Protein AF-0000000073576920 (afdb_homodimer)

Sequence (656 aa):
MGSFLPTNAADEVVHHHRTEFRHPTSTVKRLANVGGFKLVDEPTLILDYHFGPVMTGRENMIKLFVIYYGDFSAKQKATLHSFFRSFWHPKTQPPASHPTVEKWWQIARLYVDLYNTPVGANIVAAGEIVDKYSMGKNLNQTDIQTLVVDSMTTFGADAQSIYLVLTADDVLVEGFCMNVCGTHYYTFPSDATNSQMVPYGWIGNPGKQCPEFCSWPYAAGGGLQKGLIPPNGDVGVDGMIITVANILAGMATNPYGNAYYQGDAGAPLEAAGACQGTYGTGAYPGYPGELLVDNSTGASFNVYGAKNAKFLVPWIWHPSTLQCAGQVMGSFLPTNAADEVVHHHRTEFRHPTSTVKRLANVGGFKLVDEPTLILDYHFGPVMTGRENMIKLFVIYYGDFSAKQKATLHSFFRSFWHPKTQPPASHPTVEKWWQIARLYVDLYNTPVGANIVAAGEIVDKYSMGKNLNQTDIQTLVVDSMTTFGADAQSIYLVLTADDVLVEGFCMNVCGTHYYTFPSDATNSQMVPYGWIGNPGKQCPEFCSWPYAAGGGLQKGLIPPNGDVGVDGMIITVANILAGMATNPYGNAYYQGDAGAPLEAAGACQGTYGTGAYPGYPGELLVDNSTGASFNVYGAKNAKFLVPWIWHPSTLQCAGQV

Solvent-accessible surface area (backbone atoms only — not comparable to full-atom values): 35097 Å² total; per-residue (Å²): 140,78,82,78,76,79,80,81,79,79,80,76,76,74,80,67,74,62,56,54,46,70,72,82,72,82,72,73,72,75,72,69,86,62,77,88,69,72,73,74,72,73,79,79,79,66,48,46,76,47,74,27,51,40,41,26,32,62,94,40,32,22,40,32,35,39,36,42,34,44,78,71,50,71,68,55,50,51,54,52,48,45,56,45,43,14,35,52,52,88,80,57,63,64,62,89,83,54,56,28,44,43,44,35,50,49,46,53,33,69,44,54,23,82,83,66,48,38,22,30,77,28,43,42,75,70,48,76,44,81,38,80,44,91,74,54,49,66,39,44,70,68,52,53,50,49,53,55,53,59,46,27,80,78,73,48,70,48,32,40,30,39,38,35,39,38,32,20,56,82,38,47,48,68,62,59,73,61,45,26,51,56,49,69,46,55,46,62,61,34,78,85,35,75,20,17,46,31,30,31,34,39,38,45,29,22,54,77,72,33,28,42,65,48,14,56,65,40,20,39,40,71,74,29,85,63,38,47,45,42,59,80,74,35,54,18,60,53,14,30,46,27,46,50,45,33,45,50,43,26,38,29,39,22,34,74,67,21,14,37,35,35,83,50,69,57,49,52,39,26,42,19,59,70,17,66,69,26,46,30,67,83,39,46,98,48,35,46,34,58,59,48,63,42,86,88,80,56,15,46,27,55,26,32,28,40,83,68,35,59,38,50,51,56,11,32,44,30,83,86,77,61,43,68,36,63,58,114,140,78,80,76,75,78,80,81,77,79,80,75,76,74,77,66,73,64,53,58,44,70,73,79,69,82,73,72,72,77,73,69,86,64,78,88,70,73,75,74,75,72,76,80,78,66,50,46,76,45,75,26,53,40,41,27,31,61,93,40,32,23,39,32,35,38,37,42,34,44,77,70,50,73,67,56,50,50,53,52,49,43,56,45,44,13,35,53,50,89,80,57,64,64,61,87,83,52,57,27,43,44,44,34,49,49,48,55,33,71,45,54,23,83,82,67,47,37,23,29,77,26,43,40,76,72,49,74,44,82,39,81,43,92,73,54,50,65,38,43,68,70,52,53,51,48,53,55,52,58,47,27,79,78,71,48,69,49,31,42,30,41,39,35,40,39,32,20,56,80,40,48,48,68,61,58,72,61,46,26,51,55,49,70,46,54,46,61,60,34,80,85,36,74,20,16,48,31,29,32,34,39,39,46,27,21,53,76,72,32,28,42,66,46,13,55,65,38,21,38,40,71,72,28,86,62,37,47,44,44,59,80,75,35,54,18,58,53,13,32,47,27,47,49,46,32,45,51,44,26,38,30,39,22,33,74,68,22,14,36,33,35,83,50,68,59,50,52,39,26,42,18,60,70,16,66,70,27,46,31,66,84,39,46,97,47,35,47,34,58,61,48,64,42,84,89,79,56,15,45,27,55,26,33,28,40,83,68,35,59,38,50,50,56,12,32,47,31,82,85,79,63,42,68,36,60,58,115

Structure (mmCIF, N/CA/C/O backbone):
data_AF-0000000073576920-model_v1
#
loop_
_entity.id
_entity.type
_entity.pdbx_description
1 polymer 'Protein EXORDIUM-like'
#
loop_
_atom_site.group_PDB
_atom_site.id
_atom_site.type_symbol
_atom_site.label_atom_id
_atom_site.label_alt_id
_atom_site.label_comp_id
_atom_site.label_asym_id
_atom_site.label_entity_id
_atom_site.label_seq_id
_atom_site.pdbx_PDB_ins_code
_atom_site.Cartn_x
_atom_site.Cartn_y
_atom_site.Cartn_z
_atom_site.occupancy
_atom_site.B_iso_or_equiv
_atom_site.auth_seq_id
_atom_site.auth_comp_id
_atom_site.auth_asym_id
_atom_site.auth_atom_id
_atom_site.pdbx_PDB_model_num
ATOM 1 N N . MET A 1 1 ? 52.438 14.609 -10.789 1 23.03 1 MET A N 1
ATOM 2 C CA . MET A 1 1 ? 51.156 14.508 -11.484 1 23.03 1 MET A CA 1
ATOM 3 C C . MET A 1 1 ? 50.344 13.312 -10.977 1 23.03 1 MET A C 1
ATOM 5 O O . MET A 1 1 ? 50.625 12.172 -11.336 1 23.03 1 MET A O 1
ATOM 9 N N . GLY A 1 2 ? 50.031 13.164 -9.688 1 24.52 2 GLY A N 1
ATOM 10 C CA . GLY A 1 2 ? 49.812 12.094 -8.719 1 24.52 2 GLY A CA 1
ATOM 11 C C . GLY A 1 2 ? 48.469 11.43 -8.867 1 24.52 2 GLY A C 1
ATOM 12 O O . GLY A 1 2 ? 47.469 12.086 -9.18 1 24.52 2 GLY A O 1
ATOM 13 N N . SER A 1 3 ? 48.406 10.117 -9.258 1 22.33 3 SER A N 1
ATOM 14 C CA . SER A 1 3 ? 47.406 9.109 -9.586 1 22.33 3 SER A CA 1
ATOM 15 C C . SER A 1 3 ? 46.375 8.961 -8.469 1 22.33 3 SER A C 1
ATOM 17 O O . SER A 1 3 ? 46.688 8.43 -7.398 1 22.33 3 SER A O 1
ATOM 19 N N . PHE A 1 4 ? 45.594 10.039 -8.203 1 24.98 4 PHE A N 1
ATOM 20 C CA . PHE A 1 4 ? 44.688 10.031 -7.059 1 24.98 4 PHE A CA 1
ATOM 21 C C . PHE A 1 4 ? 43.719 8.859 -7.156 1 24.98 4 PHE A C 1
ATOM 23 O O . PHE A 1 4 ? 42.906 8.797 -8.078 1 24.98 4 PHE A O 1
ATOM 30 N N . LEU A 1 5 ? 44.062 7.633 -6.703 1 23.31 5 LEU A N 1
ATOM 31 C CA . LEU A 1 5 ? 43.375 6.352 -6.688 1 23.31 5 LEU A CA 1
ATOM 32 C C . LEU A 1 5 ? 42.031 6.48 -5.98 1 23.31 5 LEU A C 1
ATOM 34 O O . LEU A 1 5 ? 41.969 6.934 -4.836 1 23.31 5 LEU A O 1
ATOM 38 N N . PRO A 1 6 ? 40.938 6.816 -6.715 1 24.02 6 PRO A N 1
ATOM 39 C CA . PRO A 1 6 ? 39.625 7.086 -6.105 1 24.02 6 PRO A CA 1
ATOM 40 C C . PRO A 1 6 ? 39.156 5.953 -5.199 1 24.02 6 PRO A C 1
ATOM 42 O O . PRO A 1 6 ? 39.5 4.789 -5.422 1 24.02 6 PRO A O 1
ATOM 45 N N . THR A 1 7 ? 38.938 6.23 -3.885 1 23.55 7 THR A N 1
ATOM 46 C CA . THR A 1 7 ? 38.562 5.375 -2.768 1 23.55 7 THR A CA 1
ATOM 47 C C . THR A 1 7 ? 37.344 4.543 -3.119 1 23.55 7 THR A C 1
ATOM 49 O O . THR A 1 7 ? 36.562 4.914 -4.004 1 23.55 7 THR A O 1
ATOM 52 N N . ASN A 1 8 ? 37.219 3.312 -2.57 1 21.17 8 ASN A N 1
ATOM 53 C CA . ASN A 1 8 ? 36.469 2.066 -2.607 1 21.17 8 ASN A CA 1
ATOM 54 C C . ASN A 1 8 ? 35 2.295 -2.285 1 21.17 8 ASN A C 1
ATOM 56 O O . ASN A 1 8 ? 34.656 2.842 -1.232 1 21.17 8 ASN A O 1
ATOM 60 N N . ALA A 1 9 ? 34.094 2.475 -3.268 1 24.56 9 ALA A N 1
ATOM 61 C CA . ALA A 1 9 ? 32.656 2.471 -3.215 1 24.56 9 ALA A CA 1
ATOM 62 C C . ALA A 1 9 ? 32.125 1.362 -2.301 1 24.56 9 ALA A C 1
ATOM 64 O O . ALA A 1 9 ? 32.438 0.185 -2.512 1 24.56 9 ALA A O 1
ATOM 65 N N . ALA A 1 10 ? 31.844 1.632 -0.978 1 24.42 10 ALA A N 1
ATOM 66 C CA . ALA A 1 10 ? 31.234 0.73 -0.006 1 24.42 10 ALA A CA 1
ATOM 67 C C . ALA A 1 10 ? 30.062 -0.029 -0.626 1 24.42 10 ALA A C 1
ATOM 69 O O . ALA A 1 10 ? 29.188 0.571 -1.256 1 24.42 10 ALA A O 1
ATOM 70 N N . ASP A 1 11 ? 30.109 -1.238 -1.089 1 24.44 11 ASP A N 1
ATOM 71 C CA . ASP A 1 11 ? 29.156 -2.281 -1.48 1 24.44 11 ASP A CA 1
ATOM 72 C C . ASP A 1 11 ? 28.016 -2.385 -0.483 1 24.44 11 ASP A C 1
ATOM 74 O O . ASP A 1 11 ? 28.141 -3.037 0.555 1 24.44 11 ASP A O 1
ATOM 78 N N . GLU A 1 12 ? 27.344 -1.29 -0.134 1 27.03 12 GLU A N 1
ATOM 79 C CA . GLU A 1 12 ? 26.266 -1.462 0.838 1 27.03 12 GLU A CA 1
ATOM 80 C C . GLU A 1 12 ? 25.25 -2.506 0.367 1 27.03 12 GLU A C 1
ATOM 82 O O . GLU A 1 12 ? 24.641 -2.352 -0.693 1 27.03 12 GLU A O 1
ATOM 87 N N . VAL A 1 13 ? 25.344 -3.758 0.854 1 26.84 13 VAL A N 1
ATOM 88 C CA . VAL A 1 13 ? 24.453 -4.918 0.809 1 26.84 13 VAL A CA 1
ATOM 89 C C . VAL A 1 13 ? 23.031 -4.48 1.109 1 26.84 13 VAL A C 1
ATOM 91 O O . VAL A 1 13 ? 22.734 -4.004 2.207 1 26.84 13 VAL A O 1
ATOM 94 N N . VAL A 1 14 ? 22.328 -3.967 0.198 1 26.59 14 VAL A N 1
ATOM 95 C CA . VAL A 1 14 ? 20.875 -3.816 0.308 1 26.59 14 VAL A CA 1
ATOM 96 C C . VAL A 1 14 ? 20.266 -5.105 0.849 1 26.59 14 VAL A C 1
ATOM 98 O O . VAL A 1 14 ? 20.328 -6.152 0.201 1 26.59 14 VAL A O 1
ATOM 101 N N . HIS A 1 15 ? 20.219 -5.246 2.156 1 25.77 15 HIS A N 1
ATOM 102 C CA . HIS A 1 15 ? 19.484 -6.34 2.77 1 25.77 15 HIS A CA 1
ATOM 103 C C . HIS A 1 15 ? 18.062 -6.41 2.229 1 25.77 15 HIS A C 1
ATOM 105 O O . HIS A 1 15 ? 17.25 -5.5 2.459 1 25.77 15 HIS A O 1
ATOM 111 N N . HIS A 1 16 ? 17.906 -6.859 1.046 1 27.89 16 HIS A N 1
ATOM 112 C CA . HIS A 1 16 ? 16.625 -7.219 0.473 1 27.89 16 HIS A CA 1
ATOM 113 C C . HIS A 1 16 ? 15.828 -8.117 1.416 1 27.89 16 HIS A C 1
ATOM 115 O O . HIS A 1 16 ? 16.359 -9.094 1.944 1 27.89 16 HIS A O 1
ATOM 121 N N . HIS A 1 17 ? 14.914 -7.625 2.035 1 26.56 17 HIS A N 1
ATOM 122 C CA . HIS A 1 17 ? 13.961 -8.391 2.838 1 26.56 17 HIS A CA 1
ATOM 123 C C . HIS A 1 17 ? 13.367 -9.539 2.037 1 26.56 17 HIS A C 1
ATOM 125 O O . HIS A 1 17 ? 12.703 -9.32 1.019 1 26.56 17 HIS A O 1
ATOM 131 N N . ARG A 1 18 ? 14.047 -10.688 2.047 1 27.61 18 ARG A N 1
ATOM 132 C CA . ARG A 1 18 ? 13.719 -12.023 1.547 1 27.61 18 ARG A CA 1
ATOM 133 C C . ARG A 1 18 ? 12.438 -12.547 2.178 1 27.61 18 ARG A C 1
ATOM 135 O O . ARG A 1 18 ? 12.352 -12.703 3.396 1 27.61 18 ARG A O 1
ATOM 142 N N . THR A 1 19 ? 11.367 -12.258 1.606 1 27.44 19 THR A N 1
ATOM 143 C CA . THR A 1 19 ? 10.289 -13.156 2.004 1 27.44 19 THR A CA 1
ATOM 144 C C . THR A 1 19 ? 10.68 -14.609 1.773 1 27.44 19 THR A C 1
ATOM 146 O O . THR A 1 19 ? 10.719 -15.07 0.632 1 27.44 19 THR A O 1
ATOM 149 N N . GLU A 1 20 ? 11.648 -15.07 2.539 1 26.08 20 GLU A N 1
ATOM 150 C CA . GLU A 1 20 ? 12.109 -16.453 2.49 1 26.08 20 GLU A CA 1
ATOM 151 C C . GLU A 1 20 ? 10.977 -17.422 2.803 1 26.08 20 GLU A C 1
ATOM 153 O O . GLU A 1 20 ? 10.258 -17.25 3.793 1 26.08 20 GLU A O 1
ATOM 158 N N . PHE A 1 21 ? 10.531 -18 1.768 1 24.33 21 PHE A N 1
ATOM 159 C CA . PHE A 1 21 ? 9.734 -19.203 2.006 1 24.33 21 PHE A CA 1
ATOM 160 C C . PHE A 1 21 ? 10.531 -20.219 2.816 1 24.33 21 PHE A C 1
ATOM 162 O O . PHE A 1 21 ? 11.461 -20.844 2.301 1 24.33 21 PHE A O 1
ATOM 169 N N . ARG A 1 22 ? 10.742 -20 4.109 1 28.17 22 ARG A N 1
ATOM 170 C CA . ARG A 1 22 ? 11.406 -21.016 4.926 1 28.17 22 ARG A CA 1
ATOM 171 C C . ARG A 1 22 ? 10.562 -22.281 5.031 1 28.17 22 ARG A C 1
ATOM 173 O O . ARG A 1 22 ? 9.383 -22.203 5.375 1 28.17 22 ARG A O 1
ATOM 180 N N . HIS A 1 23 ? 10.953 -23.312 4.336 1 23.81 23 HIS A N 1
ATOM 181 C CA . HIS A 1 23 ? 10.367 -24.625 4.566 1 23.81 23 HIS A CA 1
ATOM 182 C C . HIS A 1 23 ? 10.398 -25 6.047 1 23.81 23 HIS A C 1
ATOM 184 O O . HIS A 1 23 ? 11.438 -24.859 6.703 1 23.81 23 HIS A O 1
ATOM 190 N N . PRO A 1 24 ? 9.32 -25.125 6.727 1 27.81 24 PRO A N 1
ATOM 191 C CA . PRO A 1 24 ? 9.359 -25.609 8.109 1 27.81 24 PRO A CA 1
ATOM 192 C C . PRO A 1 24 ? 10.109 -26.938 8.25 1 27.81 24 PRO A C 1
ATOM 194 O O . PRO A 1 24 ? 9.789 -27.906 7.559 1 27.81 24 PRO A O 1
ATOM 197 N N . THR A 1 25 ? 11.422 -26.984 8.414 1 26.23 25 THR A N 1
ATOM 198 C CA . THR A 1 25 ? 12 -28.203 8.961 1 26.23 25 THR A CA 1
ATOM 199 C C . THR A 1 25 ? 11.188 -28.688 10.164 1 26.23 25 THR A C 1
ATOM 201 O O . THR A 1 25 ? 10.625 -27.875 10.906 1 26.23 25 THR A O 1
ATOM 204 N N . SER A 1 26 ? 10.906 -30.047 10.094 1 26.56 26 SER A N 1
ATOM 205 C CA . SER A 1 26 ? 10.188 -30.906 11.031 1 26.56 26 SER A CA 1
ATOM 206 C C . SER A 1 26 ? 10.781 -30.812 12.438 1 26.56 26 SER A C 1
ATOM 208 O O . SER A 1 26 ? 11.641 -31.609 12.812 1 26.56 26 SER A O 1
ATOM 210 N N . THR A 1 27 ? 11.414 -29.828 12.891 1 26.92 27 THR A N 1
ATOM 211 C CA . THR A 1 27 ? 11.734 -30.062 14.297 1 26.92 27 THR A CA 1
ATOM 212 C C . THR A 1 27 ? 10.461 -30.281 15.102 1 26.92 27 THR A C 1
ATOM 214 O O . THR A 1 27 ? 9.656 -29.375 15.281 1 26.92 27 THR A O 1
ATOM 217 N N . VAL A 1 28 ? 9.969 -31.547 15.016 1 24.83 28 VAL A N 1
ATOM 218 C CA . VAL A 1 28 ? 9.055 -32.031 16.047 1 24.83 28 VAL A CA 1
ATOM 219 C C . VAL A 1 28 ? 9.617 -31.688 17.438 1 24.83 28 VAL A C 1
ATOM 221 O O . VAL A 1 28 ? 10.672 -32.219 17.828 1 24.83 28 VAL A O 1
ATOM 224 N N . LYS A 1 29 ? 9.508 -30.578 17.844 1 26.62 29 LYS A N 1
ATOM 225 C CA . LYS A 1 29 ? 9.672 -30.359 19.281 1 26.62 29 LYS A CA 1
ATOM 226 C C . LYS A 1 29 ? 8.938 -31.422 20.078 1 26.62 29 LYS A C 1
ATOM 228 O O . LYS A 1 29 ? 7.711 -31.531 20 1 26.62 29 LYS A O 1
ATOM 233 N N . ARG A 1 30 ? 9.555 -32.562 20.25 1 24.75 30 ARG A N 1
ATOM 234 C CA . ARG A 1 30 ? 9.203 -33.375 21.406 1 24.75 30 ARG A CA 1
ATOM 235 C C . ARG A 1 30 ? 9.133 -32.531 22.672 1 24.75 30 ARG A C 1
ATOM 237 O O . ARG A 1 30 ? 10.133 -32.375 23.375 1 24.75 30 ARG A O 1
ATOM 244 N N . LEU A 1 31 ? 8.695 -31.219 22.625 1 26.12 31 LEU A N 1
ATOM 245 C CA . LEU A 1 31 ? 8.539 -30.688 23.984 1 26.12 31 LEU A CA 1
ATOM 246 C C . LEU A 1 31 ? 7.715 -31.625 24.844 1 26.12 31 LEU A C 1
ATOM 248 O O . LEU A 1 31 ? 6.551 -31.906 24.547 1 26.12 31 LEU A O 1
ATOM 252 N N . ALA A 1 32 ? 8.336 -32.531 25.422 1 24.5 32 ALA A N 1
ATOM 253 C CA . ALA A 1 32 ? 7.934 -33.25 26.609 1 24.5 32 ALA A CA 1
ATOM 254 C C . ALA A 1 32 ? 7.18 -32.344 27.578 1 24.5 32 ALA A C 1
ATOM 256 O O . ALA A 1 32 ? 7.402 -31.125 27.609 1 24.5 32 ALA A O 1
ATOM 257 N N . ASN A 1 33 ? 6.035 -32.875 28.219 1 28.53 33 ASN A N 1
ATOM 258 C CA . ASN A 1 33 ? 5.133 -32.531 29.297 1 28.53 33 ASN A CA 1
ATOM 259 C C . ASN A 1 33 ? 5.898 -32 30.516 1 28.53 33 ASN A C 1
ATOM 261 O O . ASN A 1 33 ? 5.926 -32.656 31.562 1 28.53 33 ASN A O 1
ATOM 265 N N . VAL A 1 34 ? 7.184 -31.672 30.5 1 28.38 34 VAL A N 1
ATOM 266 C CA . VAL A 1 34 ? 7.574 -31.391 31.891 1 28.38 34 VAL A CA 1
ATOM 267 C C . VAL A 1 34 ? 6.668 -30.312 32.469 1 28.38 34 VAL A C 1
ATOM 269 O O . VAL A 1 34 ? 5.957 -29.625 31.734 1 28.38 34 VAL A O 1
ATOM 272 N N . GLY A 1 35 ? 7.164 -29.5 33.594 1 29.08 35 GLY A N 1
ATOM 273 C CA . GLY A 1 35 ? 6.391 -28.703 34.531 1 29.08 35 GLY A CA 1
ATOM 274 C C . GLY A 1 35 ? 5.465 -27.719 33.844 1 29.08 35 GLY A C 1
ATOM 275 O O . GLY A 1 35 ? 5.449 -27.625 32.625 1 29.08 35 GLY A O 1
ATOM 276 N N . GLY A 1 36 ? 5 -26.578 34.594 1 30.58 36 GLY A N 1
ATOM 277 C CA . GLY A 1 36 ? 3.963 -25.562 34.531 1 30.58 36 GLY A CA 1
ATOM 278 C C . GLY A 1 36 ? 4.008 -24.719 33.25 1 30.58 36 GLY A C 1
ATOM 279 O O . GLY A 1 36 ? 3.477 -23.609 33.219 1 30.58 36 GLY A O 1
ATOM 280 N N . PHE A 1 37 ? 4.922 -25.016 32.406 1 32.78 37 PHE A N 1
ATOM 281 C CA . PHE A 1 37 ? 5 -24.031 31.328 1 32.78 37 PHE A CA 1
ATOM 282 C C . PHE A 1 37 ? 3.766 -24.094 30.438 1 32.78 37 PHE A C 1
ATOM 284 O O . PHE A 1 37 ? 3.424 -25.156 29.906 1 32.78 37 PHE A O 1
ATOM 291 N N . LYS A 1 38 ? 2.807 -23.172 30.656 1 34.62 38 LYS A N 1
ATOM 292 C CA . LYS A 1 38 ? 1.659 -22.953 29.781 1 34.62 38 LYS A CA 1
ATOM 293 C C . LYS A 1 38 ? 2.072 -23 28.312 1 34.62 38 LYS A C 1
ATOM 295 O O . LYS A 1 38 ? 2.996 -22.281 27.906 1 34.62 38 LYS A O 1
ATOM 300 N N . LEU A 1 39 ? 1.984 -24.062 27.609 1 33.19 39 LEU A N 1
ATOM 301 C CA . LEU A 1 39 ? 2.051 -24.109 26.156 1 33.19 39 LEU A CA 1
ATOM 302 C C . LEU A 1 39 ? 1.479 -22.828 25.547 1 33.19 39 LEU A C 1
ATOM 304 O O . LEU A 1 39 ? 0.342 -22.453 25.844 1 33.19 39 LEU A O 1
ATOM 308 N N . VAL A 1 40 ? 2.205 -21.797 25.406 1 38.28 40 VAL A N 1
ATOM 309 C CA . VAL A 1 40 ? 1.751 -20.625 24.672 1 38.28 40 VAL A CA 1
ATOM 310 C C . VAL A 1 40 ? 0.947 -21.062 23.453 1 38.28 40 VAL A C 1
ATOM 312 O O . VAL A 1 40 ? 1.385 -21.922 22.688 1 38.28 40 VAL A O 1
ATOM 315 N N . ASP A 1 41 ? -0.372 -21.203 23.391 1 42 41 ASP A N 1
ATOM 316 C CA . ASP A 1 41 ? -1.301 -21.406 22.281 1 42 41 ASP A CA 1
ATOM 317 C C . ASP A 1 41 ? -0.789 -20.719 21.016 1 42 41 ASP A C 1
ATOM 319 O O . ASP A 1 41 ? -0.453 -19.531 21.031 1 42 41 ASP A O 1
ATOM 323 N N . GLU A 1 42 ? -0.055 -21.359 20.156 1 49.25 42 GLU A N 1
ATOM 324 C CA . GLU A 1 42 ? 0.242 -20.781 18.844 1 49.25 42 GLU A CA 1
ATOM 325 C C . GLU A 1 42 ? -0.926 -19.938 18.344 1 49.25 42 GLU A C 1
ATOM 327 O O . GLU A 1 42 ? -2.076 -20.375 18.375 1 49.25 42 GLU A O 1
ATOM 332 N N . PRO A 1 43 ? -0.762 -18.656 18.297 1 57.34 43 PRO A N 1
ATOM 333 C CA . PRO A 1 43 ? -1.875 -17.828 17.844 1 57.34 43 PRO A CA 1
ATOM 334 C C . PRO A 1 43 ? -2.561 -18.375 16.594 1 57.34 43 PRO A C 1
ATOM 336 O O . PRO A 1 43 ? -1.896 -18.922 15.711 1 57.34 43 PRO A O 1
ATOM 339 N N . THR A 1 44 ? -3.854 -18.719 16.625 1 69.69 44 THR A N 1
ATOM 340 C CA . THR A 1 44 ? -4.707 -19.156 15.523 1 69.69 44 THR A CA 1
ATOM 341 C C . THR A 1 44 ? -4.434 -18.344 14.273 1 69.69 44 THR A C 1
ATOM 343 O O . THR A 1 44 ? -4.344 -17.109 14.328 1 69.69 44 THR A O 1
ATOM 346 N N . LEU A 1 45 ? -3.99 -19.125 13.141 1 74.62 45 LEU A N 1
ATOM 347 C CA . LEU A 1 45 ? -3.803 -18.469 11.844 1 74.62 45 LEU A CA 1
ATOM 348 C C . LEU A 1 45 ? -5.121 -17.922 11.32 1 74.62 45 LEU A C 1
ATOM 350 O O . LEU A 1 45 ? -6.051 -18.672 11.039 1 74.62 45 LEU A O 1
ATOM 354 N N . ILE A 1 46 ? -5.332 -16.625 11.289 1 81.38 46 ILE A N 1
ATOM 355 C CA . ILE A 1 46 ? -6.562 -15.992 10.828 1 81.38 46 ILE A CA 1
ATOM 356 C C . ILE A 1 46 ? -6.27 -15.117 9.609 1 81.38 46 ILE A C 1
ATOM 358 O O . ILE A 1 46 ? -7.191 -14.688 8.914 1 81.38 46 ILE A O 1
ATOM 362 N N . LEU A 1 47 ? -4.996 -14.961 9.133 1 90.44 47 LEU A N 1
ATOM 363 C CA . LEU A 1 47 ? -4.602 -13.984 8.125 1 90.44 47 LEU A CA 1
ATOM 364 C C . LEU A 1 47 ? -5.289 -12.641 8.359 1 90.44 47 LEU A C 1
ATOM 366 O O . LEU A 1 47 ? -6.34 -12.367 7.781 1 90.44 47 LEU A O 1
ATOM 370 N N . ASP A 1 48 ? -4.707 -11.828 9.172 1 89.75 48 ASP A N 1
ATOM 371 C CA . ASP A 1 48 ? -5.238 -10.531 9.57 1 89.75 48 ASP A CA 1
ATOM 372 C C . ASP A 1 48 ? -5.379 -9.602 8.367 1 89.75 48 ASP A C 1
ATOM 374 O O . ASP A 1 48 ? -4.531 -9.602 7.477 1 89.75 48 ASP A O 1
ATOM 378 N N . TYR A 1 49 ? -6.551 -8.953 8.375 1 94.19 49 TYR A N 1
ATOM 379 C CA . TYR A 1 49 ? -6.746 -7.898 7.387 1 94.19 49 TYR A CA 1
ATOM 380 C C . TYR A 1 49 ? -6.129 -6.586 7.859 1 94.19 49 TYR A C 1
ATOM 382 O O . TYR A 1 49 ? -6.355 -6.16 8.992 1 94.19 49 TYR A O 1
ATOM 390 N N . HIS A 1 50 ? -5.328 -5.875 7.027 1 93.19 50 HIS A N 1
ATOM 391 C CA . HIS A 1 50 ? -4.598 -4.672 7.41 1 93.19 50 HIS A CA 1
ATOM 392 C C . HIS A 1 50 ? -5.09 -3.457 6.629 1 93.19 50 HIS A C 1
ATOM 394 O O . HIS A 1 50 ? -4.32 -2.523 6.379 1 93.19 50 HIS A O 1
ATOM 400 N N . PHE A 1 51 ? -6.262 -3.502 6.059 1 92.75 51 PHE A N 1
ATOM 401 C CA . PHE A 1 51 ? -7.078 -2.379 5.613 1 92.75 51 PHE A CA 1
ATOM 402 C C . PHE A 1 51 ? -6.633 -1.899 4.238 1 92.75 51 PHE A C 1
ATOM 404 O O . PHE A 1 51 ? -7.004 -0.805 3.807 1 92.75 51 PHE A O 1
ATOM 411 N N . GLY A 1 52 ? -5.77 -2.662 3.551 1 95.88 52 GLY A N 1
ATOM 412 C CA . GLY A 1 52 ? -5.414 -2.355 2.174 1 95.88 52 GLY A CA 1
ATOM 413 C C . GLY A 1 52 ? -6.324 -3.02 1.159 1 95.88 52 GLY A C 1
ATOM 414 O O . GLY A 1 52 ? -7.199 -3.809 1.525 1 95.88 52 GLY A O 1
ATOM 415 N N . PRO A 1 53 ? -6.098 -2.658 -0.062 1 97.44 53 PRO A N 1
ATOM 416 C CA . PRO A 1 53 ? -6.926 -3.23 -1.127 1 97.44 53 PRO A CA 1
ATOM 417 C C . PRO A 1 53 ? -6.535 -4.668 -1.468 1 97.44 53 PRO A C 1
ATOM 419 O O . PRO A 1 53 ? -5.379 -5.055 -1.297 1 97.44 53 PRO A O 1
ATOM 422 N N . VAL A 1 54 ? -7.516 -5.496 -1.883 1 98.5 54 VAL A N 1
ATOM 423 C CA . VAL A 1 54 ? -7.258 -6.715 -2.646 1 98.5 54 VAL A CA 1
ATOM 424 C C . VAL A 1 54 ? -7.289 -6.406 -4.141 1 98.5 54 VAL A C 1
ATOM 426 O O . VAL A 1 54 ? -7.602 -5.281 -4.543 1 98.5 54 VAL A O 1
ATOM 429 N N . MET A 1 55 ? -6.926 -7.387 -5.016 1 98.38 55 MET A N 1
ATOM 430 C CA . MET A 1 55 ? -6.945 -7.152 -6.457 1 98.38 55 MET A CA 1
ATOM 431 C C . MET A 1 55 ? -8.32 -7.477 -7.043 1 98.38 55 MET A C 1
ATOM 433 O O . MET A 1 55 ? -8.625 -8.641 -7.297 1 98.38 55 MET A O 1
ATOM 437 N N . THR A 1 56 ? -9.094 -6.469 -7.238 1 97.38 56 THR A N 1
ATOM 438 C CA . THR A 1 56 ? -10.438 -6.637 -7.797 1 97.38 56 THR A CA 1
ATOM 439 C C . THR A 1 56 ? -10.391 -6.625 -9.32 1 97.38 56 THR A C 1
ATOM 441 O O . THR A 1 56 ? -11.195 -7.285 -9.977 1 97.38 56 THR A O 1
ATOM 444 N N . GLY A 1 57 ? -9.414 -5.941 -9.852 1 97.06 57 GLY A N 1
ATOM 445 C CA . GLY A 1 57 ? -9.32 -5.777 -11.297 1 97.06 57 GLY A CA 1
ATOM 446 C C . GLY A 1 57 ? -10.375 -4.844 -11.859 1 97.06 57 GLY A C 1
ATOM 447 O O . GLY A 1 57 ? -11.109 -4.199 -11.109 1 97.06 57 GLY A O 1
ATOM 448 N N . ARG A 1 58 ? -10.344 -4.609 -13.211 1 95.62 58 ARG A N 1
ATOM 449 C CA . ARG A 1 58 ? -11.32 -3.789 -13.914 1 95.62 58 ARG A CA 1
ATOM 450 C C . ARG A 1 58 ? -12.555 -4.602 -14.281 1 95.62 58 ARG A C 1
ATOM 452 O O . ARG A 1 58 ? -12.453 -5.645 -14.938 1 95.62 58 ARG A O 1
ATOM 459 N N . GLU A 1 59 ? -13.742 -4.191 -13.766 1 93.19 59 GLU A N 1
ATOM 460 C CA . GLU A 1 59 ? -14.992 -4.906 -14 1 93.19 59 GLU A CA 1
ATOM 461 C C . GLU A 1 59 ? -14.898 -6.359 -13.531 1 93.19 59 GLU A C 1
ATOM 463 O O . GLU A 1 59 ? -15.344 -7.27 -14.227 1 93.19 59 GLU A O 1
ATOM 468 N N . ASN A 1 60 ? -14.195 -6.578 -12.453 1 93.12 60 ASN A N 1
ATOM 469 C CA . ASN A 1 60 ? -14.062 -7.871 -11.797 1 93.12 60 ASN A CA 1
ATOM 470 C C . ASN A 1 60 ? -13.156 -8.812 -12.586 1 93.12 60 ASN A C 1
ATOM 472 O O . ASN A 1 60 ? -13.242 -10.031 -12.422 1 93.12 60 ASN A O 1
ATOM 476 N N . MET A 1 61 ? -12.359 -8.203 -13.5 1 95.56 61 MET A N 1
ATOM 477 C CA . MET A 1 61 ? -11.422 -8.961 -14.32 1 95.56 61 MET A CA 1
ATOM 478 C C . MET A 1 61 ? -10 -8.445 -14.141 1 95.56 61 MET A C 1
ATOM 480 O O . MET A 1 61 ? -9.734 -7.266 -14.367 1 95.56 61 MET A O 1
ATOM 484 N N . ILE A 1 62 ? -9.133 -9.32 -13.719 1 98 62 ILE A N 1
ATOM 485 C CA . ILE A 1 62 ? -7.715 -8.992 -13.594 1 98 62 ILE A CA 1
ATOM 486 C C . ILE A 1 62 ? -6.977 -9.367 -14.875 1 98 62 ILE A C 1
ATOM 488 O O . ILE A 1 62 ? -6.961 -10.539 -15.273 1 98 62 ILE A O 1
ATOM 492 N N . LYS A 1 63 ? -6.406 -8.383 -15.523 1 98 63 LYS A N 1
ATOM 493 C CA . LYS A 1 63 ? -5.574 -8.68 -16.688 1 98 63 LYS A CA 1
ATOM 494 C C . LYS A 1 63 ? -4.203 -9.203 -16.266 1 98 63 LYS A C 1
ATOM 496 O O . LYS A 1 63 ? -3.631 -8.734 -15.273 1 98 63 LYS A O 1
ATOM 501 N N . LEU A 1 64 ? -3.744 -10.172 -17 1 98.5 64 LEU A N 1
ATOM 502 C CA . LEU A 1 64 ? -2.439 -10.781 -16.766 1 98.5 64 LEU A CA 1
ATOM 503 C C . LEU A 1 64 ? -1.491 -10.516 -17.922 1 98.5 64 LEU A C 1
ATOM 505 O O . LEU A 1 64 ? -1.789 -10.875 -19.062 1 98.5 64 LEU A O 1
ATOM 509 N N . PHE A 1 65 ? -0.419 -9.805 -17.672 1 98.81 65 PHE A N 1
ATOM 510 C CA . PHE A 1 65 ? 0.67 -9.602 -18.625 1 98.81 65 PHE A CA 1
ATOM 511 C C . PHE A 1 65 ? 1.874 -10.461 -18.266 1 98.81 65 PHE A C 1
ATOM 513 O O . PHE A 1 65 ? 2.275 -10.516 -17.094 1 98.81 65 PHE A O 1
ATOM 520 N N . VAL A 1 66 ? 2.475 -11.18 -19.234 1 98.88 66 VAL A N 1
ATOM 521 C CA . VAL A 1 66 ? 3.529 -12.148 -18.953 1 98.88 66 VAL A CA 1
ATOM 522 C C . VAL A 1 66 ? 4.789 -11.789 -19.734 1 98.88 66 VAL A C 1
ATOM 524 O O . VAL A 1 66 ? 4.727 -11.508 -20.922 1 98.88 66 VAL A O 1
ATOM 527 N N . ILE A 1 67 ? 5.887 -11.688 -19.078 1 98.94 67 ILE A N 1
ATOM 528 C CA . ILE A 1 67 ? 7.215 -11.578 -19.672 1 98.94 67 ILE A CA 1
ATOM 529 C C . ILE A 1 67 ? 7.945 -12.914 -19.562 1 98.94 67 ILE A C 1
ATOM 531 O O . ILE A 1 67 ? 8.352 -13.32 -18.469 1 98.94 67 ILE A O 1
ATOM 535 N N . TYR A 1 68 ? 8.07 -13.641 -20.672 1 98.94 68 TYR A N 1
ATOM 536 C CA . TYR A 1 68 ? 8.898 -14.836 -20.75 1 98.94 68 TYR A CA 1
ATOM 537 C C . TYR A 1 68 ? 10.359 -14.477 -20.953 1 98.94 68 TYR A C 1
ATOM 539 O O . TYR A 1 68 ? 10.75 -13.984 -22.016 1 98.94 68 TYR A O 1
ATOM 547 N N . TYR A 1 69 ? 11.141 -14.68 -19.953 1 98.94 69 TYR A N 1
ATOM 548 C CA . TYR A 1 69 ? 12.555 -14.32 -19.984 1 98.94 69 TYR A CA 1
ATOM 549 C C . TYR A 1 69 ? 13.43 -15.562 -20.078 1 98.94 69 TYR A C 1
ATOM 551 O O . TYR A 1 69 ? 13.414 -16.406 -19.188 1 98.94 69 TYR A O 1
ATOM 559 N N . GLY A 1 70 ? 14.203 -15.711 -21.172 1 98.75 70 GLY A N 1
ATOM 560 C CA . GLY A 1 70 ? 15.055 -16.875 -21.375 1 98.75 70 GLY A CA 1
ATOM 561 C C . GLY A 1 70 ? 14.539 -17.812 -22.453 1 98.75 70 GLY A C 1
ATOM 562 O O . GLY A 1 70 ? 13.805 -17.391 -23.359 1 98.75 70 GLY A O 1
ATOM 563 N N . ASP A 1 71 ? 14.969 -19.047 -22.422 1 98.44 71 ASP A N 1
ATOM 564 C CA . ASP A 1 71 ? 14.695 -20 -23.5 1 98.44 71 ASP A CA 1
ATOM 565 C C . ASP A 1 71 ? 13.547 -20.922 -23.141 1 98.44 71 ASP A C 1
ATOM 567 O O . ASP A 1 71 ? 13.766 -22.047 -22.672 1 98.44 71 ASP A O 1
ATOM 571 N N . PHE A 1 72 ? 12.352 -20.516 -23.438 1 98.69 72 PHE A N 1
ATOM 572 C CA . PHE A 1 72 ? 11.148 -21.328 -23.312 1 98.69 72 PHE A CA 1
ATOM 573 C C . PHE A 1 72 ? 10.828 -22.031 -24.625 1 98.69 72 PHE A C 1
ATOM 575 O O . PHE A 1 72 ? 10.828 -21.406 -25.688 1 98.69 72 PHE A O 1
ATOM 582 N N . SER A 1 73 ? 10.555 -23.281 -24.562 1 98.31 73 SER A N 1
ATOM 583 C CA . SER A 1 73 ? 10.055 -23.953 -25.75 1 98.31 73 SER A CA 1
ATOM 584 C C . SER A 1 73 ? 8.594 -23.594 -26.016 1 98.31 73 SER A C 1
ATOM 586 O O . SER A 1 73 ? 7.902 -23.094 -25.125 1 98.31 73 SER A O 1
ATOM 588 N N . ALA A 1 74 ? 8.195 -23.828 -27.234 1 98.12 74 ALA A N 1
ATOM 589 C CA . ALA A 1 74 ? 6.797 -23.594 -27.594 1 98.12 74 ALA A CA 1
ATOM 590 C C . ALA A 1 74 ? 5.859 -24.422 -26.719 1 98.12 74 ALA A C 1
ATOM 592 O O . ALA A 1 74 ? 4.793 -23.953 -26.312 1 98.12 74 ALA A O 1
ATOM 593 N N . LYS A 1 75 ? 6.246 -25.656 -26.469 1 98.19 75 LYS A N 1
ATOM 594 C CA . LYS A 1 75 ? 5.43 -26.547 -25.656 1 98.19 75 LYS A CA 1
ATOM 595 C C . LYS A 1 75 ? 5.301 -26.016 -24.219 1 98.19 75 LYS A C 1
ATOM 597 O O . LYS A 1 75 ? 4.223 -26.078 -23.625 1 98.19 75 LYS A O 1
ATOM 602 N N . GLN A 1 76 ? 6.379 -25.562 -23.672 1 98.69 76 GLN A N 1
ATOM 603 C CA . GLN A 1 76 ? 6.355 -24.984 -22.328 1 98.69 76 GLN A CA 1
ATOM 604 C C . GLN A 1 76 ? 5.402 -23.797 -22.25 1 98.69 76 GLN A C 1
ATOM 606 O O . GLN A 1 76 ? 4.57 -23.719 -21.344 1 98.69 76 GLN A O 1
ATOM 611 N N . LYS A 1 77 ? 5.504 -22.859 -23.203 1 98.62 77 LYS A N 1
ATOM 612 C CA . LYS A 1 77 ? 4.621 -21.703 -23.219 1 98.62 77 LYS A CA 1
ATOM 613 C C . LYS A 1 77 ? 3.164 -22.125 -23.391 1 98.62 77 LYS A C 1
ATOM 615 O O . LYS A 1 77 ? 2.268 -21.547 -22.766 1 98.62 77 LYS A O 1
ATOM 620 N N . ALA A 1 78 ? 2.961 -23.109 -24.25 1 98.38 78 ALA A N 1
ATOM 621 C CA . ALA A 1 78 ? 1.603 -23.594 -24.484 1 98.38 78 ALA A CA 1
ATOM 622 C C . ALA A 1 78 ? 0.985 -24.125 -23.188 1 98.38 78 ALA A C 1
ATOM 624 O O . ALA A 1 78 ? -0.202 -23.906 -22.922 1 98.38 78 ALA A O 1
ATOM 625 N N . THR A 1 79 ? 1.755 -24.828 -22.391 1 98.5 79 THR A N 1
ATOM 626 C CA . THR A 1 79 ? 1.278 -25.344 -21.125 1 98.5 79 THR A CA 1
ATOM 627 C C . THR A 1 79 ? 0.928 -24.203 -20.172 1 98.5 79 THR A C 1
ATOM 629 O O . THR A 1 79 ? -0.129 -24.219 -19.531 1 98.5 79 THR A O 1
ATOM 632 N N . LEU A 1 80 ? 1.768 -23.172 -20.109 1 98.75 80 LEU A N 1
ATOM 633 C CA . LEU A 1 80 ? 1.513 -22.016 -19.281 1 98.75 80 LEU A CA 1
ATOM 634 C C . LEU A 1 80 ? 0.292 -21.234 -19.766 1 98.75 80 LEU A C 1
ATOM 636 O O . LEU A 1 80 ? -0.547 -20.828 -18.969 1 98.75 80 LEU A O 1
ATOM 640 N N . HIS A 1 81 ? 0.134 -21.125 -21.062 1 98 81 HIS A N 1
ATOM 641 C CA . HIS A 1 81 ? -1.048 -20.484 -21.641 1 98 81 HIS A CA 1
ATOM 642 C C . HIS A 1 81 ? -2.318 -21.234 -21.25 1 98 81 HIS A C 1
ATOM 644 O O . HIS A 1 81 ? -3.334 -20.609 -20.938 1 98 81 HIS A O 1
ATOM 650 N N . SER A 1 82 ? -2.229 -22.516 -21.312 1 96.88 82 SER A N 1
ATOM 651 C CA . SER A 1 82 ? -3.375 -23.344 -20.938 1 96.88 82 SER A CA 1
ATOM 652 C C . SER A 1 82 ? -3.801 -23.062 -19.5 1 96.88 82 SER A C 1
ATOM 654 O O . SER A 1 82 ? -4.992 -22.953 -19.219 1 96.88 82 SER A O 1
ATOM 656 N N . PHE A 1 83 ? -2.848 -22.953 -18.594 1 97.88 83 PHE A N 1
ATOM 657 C CA . PHE A 1 83 ? -3.162 -22.641 -17.203 1 97.88 83 PHE A CA 1
ATOM 658 C C . PHE A 1 83 ? -3.807 -21.266 -17.094 1 97.88 83 PHE A C 1
ATOM 660 O O . PHE A 1 83 ? -4.828 -21.109 -16.422 1 97.88 83 PHE A O 1
ATOM 667 N N . PHE A 1 84 ? -3.236 -20.266 -17.781 1 97.38 84 PHE A N 1
ATOM 668 C CA . PHE A 1 84 ? -3.736 -18.891 -17.688 1 97.38 84 PHE A CA 1
ATOM 669 C C . PHE A 1 84 ? -5.148 -18.797 -18.25 1 97.38 84 PHE A C 1
ATOM 671 O O . PHE A 1 84 ? -5.973 -18.031 -17.75 1 97.38 84 PHE A O 1
ATOM 678 N N . ARG A 1 85 ? -5.488 -19.594 -19.203 1 94.88 85 ARG A N 1
ATOM 679 C CA . ARG A 1 85 ? -6.816 -19.578 -19.812 1 94.88 85 ARG A CA 1
ATOM 680 C C . ARG A 1 85 ? -7.836 -20.266 -18.906 1 94.88 85 ARG A C 1
ATOM 682 O O . ARG A 1 85 ? -9.047 -20.141 -19.109 1 94.88 85 ARG A O 1
ATOM 689 N N . SER A 1 86 ? -7.363 -20.969 -17.922 1 95.31 86 SER A N 1
ATOM 690 C CA . SER A 1 86 ? -8.219 -21.844 -17.125 1 95.31 86 SER A CA 1
ATOM 691 C C . SER A 1 86 ? -8.93 -21.047 -16.016 1 95.31 86 SER A C 1
ATOM 693 O O . SER A 1 86 ? -9.836 -21.562 -15.359 1 95.31 86 SER A O 1
ATOM 695 N N . PHE A 1 87 ? -8.477 -19.797 -15.797 1 94.38 87 PHE A N 1
ATOM 696 C CA . PHE A 1 87 ? -9.125 -18.938 -14.797 1 94.38 87 PHE A CA 1
ATOM 697 C C . PHE A 1 87 ? -10.469 -18.438 -15.305 1 94.38 87 PHE A C 1
ATOM 699 O O . PHE A 1 87 ? -11.305 -17.984 -14.516 1 94.38 87 PHE A O 1
ATOM 706 N N . TRP A 1 88 ? -10.586 -18.344 -16.547 1 79.38 88 TRP A N 1
ATOM 707 C CA . TRP A 1 88 ? -11.828 -17.922 -17.188 1 79.38 88 TRP A CA 1
ATOM 708 C C . TRP A 1 88 ? -12.164 -18.812 -18.375 1 79.38 88 TRP A C 1
ATOM 710 O O . TRP A 1 88 ? -11.477 -18.766 -19.406 1 79.38 88 TRP A O 1
ATOM 720 N N . HIS A 1 89 ? -13.016 -19.859 -18.172 1 68 89 HIS A N 1
ATOM 721 C CA . HIS A 1 89 ? -13.328 -20.656 -19.344 1 68 89 HIS A CA 1
ATOM 722 C C . HIS A 1 89 ? -14.82 -20.953 -19.438 1 68 89 HIS A C 1
ATOM 724 O O . HIS A 1 89 ? -15.312 -21.906 -18.812 1 68 89 HIS A O 1
ATOM 730 N N . PRO A 1 90 ? -15.477 -20 -19.984 1 55.06 90 PRO A N 1
ATOM 731 C CA . PRO A 1 90 ? -16.938 -20.141 -20.031 1 55.06 90 PRO A CA 1
ATOM 732 C C . PRO A 1 90 ? -17.391 -21.391 -20.781 1 55.06 90 PRO A C 1
ATOM 734 O O . PRO A 1 90 ? -18.438 -21.953 -20.484 1 55.06 90 PRO A O 1
ATOM 737 N N . LYS A 1 91 ? -16.703 -21.812 -21.812 1 56.56 91 LYS A N 1
ATOM 738 C CA . LYS A 1 91 ? -17.344 -22.766 -22.719 1 56.56 91 LYS A CA 1
ATOM 739 C C . LYS A 1 91 ? -17.234 -24.188 -22.203 1 56.56 91 LYS A C 1
ATOM 741 O O . LYS A 1 91 ? -18.172 -24.969 -22.312 1 56.56 91 LYS A O 1
ATOM 746 N N . THR A 1 92 ? -16.031 -24.797 -22.062 1 54.62 92 THR A N 1
ATOM 747 C CA . THR A 1 92 ? -15.867 -26.234 -21.891 1 54.62 92 THR A CA 1
ATOM 748 C C . THR A 1 92 ? -15.555 -26.578 -20.438 1 54.62 92 THR A C 1
ATOM 750 O O . THR A 1 92 ? -14.453 -26.281 -19.953 1 54.62 92 THR A O 1
ATOM 753 N N . GLN A 1 93 ? -16.656 -26.75 -19.703 1 60.06 93 GLN A N 1
ATOM 754 C CA . GLN A 1 93 ? -16.422 -26.953 -18.281 1 60.06 93 GLN A CA 1
ATOM 755 C C . GLN A 1 93 ? -16.453 -28.438 -17.922 1 60.06 93 GLN A C 1
ATOM 757 O O . GLN A 1 93 ? -17.297 -29.172 -18.438 1 60.06 93 GLN A O 1
ATOM 762 N N . PRO A 1 94 ? -15.312 -28.859 -17.359 1 62.09 94 PRO A N 1
ATOM 763 C CA . PRO A 1 94 ? -15.438 -30.188 -16.766 1 62.09 94 PRO A CA 1
ATOM 764 C C . PRO A 1 94 ? -16.766 -30.375 -16.016 1 62.09 94 PRO A C 1
ATOM 766 O O . PRO A 1 94 ? -17.469 -29.406 -15.75 1 62.09 94 PRO A O 1
ATOM 769 N N . PRO A 1 95 ? -17.078 -31.703 -15.883 1 61.62 95 PRO A N 1
ATOM 770 C CA . PRO A 1 95 ? -18.281 -31.938 -15.086 1 61.62 95 PRO A CA 1
ATOM 771 C C . PRO A 1 95 ? -18.312 -31.125 -13.797 1 61.62 95 PRO A C 1
ATOM 773 O O . PRO A 1 95 ? -17.25 -30.828 -13.227 1 61.62 95 PRO A O 1
ATOM 776 N N . ALA A 1 96 ? -19.469 -30.734 -13.445 1 62.59 96 ALA A N 1
ATOM 777 C CA . ALA A 1 96 ? -19.719 -29.875 -12.297 1 62.59 96 ALA A CA 1
ATOM 778 C C . ALA A 1 96 ? -19.062 -30.422 -11.039 1 62.59 96 ALA A C 1
ATOM 780 O O . ALA A 1 96 ? -18.688 -29.672 -10.141 1 62.59 96 ALA A O 1
ATOM 781 N N . SER A 1 97 ? -18.75 -31.719 -11.07 1 75.19 97 SER A N 1
ATOM 782 C CA . SER A 1 97 ? -18.266 -32.344 -9.836 1 75.19 97 SER A CA 1
ATOM 783 C C . SER A 1 97 ? -16.75 -32.281 -9.742 1 75.19 97 SER A C 1
ATOM 785 O O . SER A 1 97 ? -16.188 -32.438 -8.656 1 75.19 97 SER A O 1
ATOM 787 N N . HIS A 1 98 ? -16.141 -31.812 -10.781 1 87.44 98 HIS A N 1
ATOM 788 C CA . HIS A 1 98 ? -14.688 -31.828 -10.773 1 87.44 98 HIS A CA 1
ATOM 789 C C . HIS A 1 98 ? -14.125 -30.531 -10.211 1 87.44 98 HIS A C 1
ATOM 791 O O . HIS A 1 98 ? -14.688 -29.453 -10.445 1 87.44 98 HIS A O 1
ATOM 797 N N . PRO A 1 99 ? -13.07 -30.734 -9.344 1 93.44 99 PRO A N 1
ATOM 798 C CA . PRO A 1 99 ? -12.367 -29.5 -8.961 1 93.44 99 PRO A CA 1
ATOM 799 C C . PRO A 1 99 ? -11.75 -28.781 -10.164 1 93.44 99 PRO A C 1
ATOM 801 O O . PRO A 1 99 ? -11.188 -29.438 -11.055 1 93.44 99 PRO A O 1
ATOM 804 N N . THR A 1 100 ? -11.961 -27.5 -10.305 1 94.19 100 THR A N 1
ATOM 805 C CA . THR A 1 100 ? -11.445 -26.719 -11.43 1 94.19 100 THR A CA 1
ATOM 806 C C . THR A 1 100 ? -10.617 -25.531 -10.938 1 94.19 100 THR A C 1
ATOM 808 O O . THR A 1 100 ? -10.703 -25.156 -9.766 1 94.19 100 THR A O 1
ATOM 811 N N . VAL A 1 101 ? -9.773 -24.984 -11.844 1 96.06 101 VAL A N 1
ATOM 812 C CA . VAL A 1 101 ? -9 -23.781 -11.539 1 96.06 101 VAL A CA 1
ATOM 813 C C . VAL A 1 101 ? -9.945 -22.656 -11.148 1 96.06 101 VAL A C 1
ATOM 815 O O . VAL A 1 101 ? -9.664 -21.891 -10.211 1 96.06 101 VAL A O 1
ATOM 818 N N . GLU A 1 102 ? -11.117 -22.547 -11.734 1 93.31 102 GLU A N 1
ATOM 819 C CA . GLU A 1 102 ? -12.094 -21.5 -11.445 1 93.31 102 GLU A CA 1
ATOM 820 C C . GLU A 1 102 ? -12.648 -21.656 -10.031 1 93.31 102 GLU A C 1
ATOM 822 O O . GLU A 1 102 ? -12.766 -20.656 -9.297 1 93.31 102 GLU A O 1
ATOM 827 N N . LYS A 1 103 ? -13.008 -22.875 -9.695 1 92.94 103 LYS A N 1
ATOM 828 C CA . LYS A 1 103 ? -13.547 -23.109 -8.359 1 92.94 103 LYS A CA 1
ATOM 829 C C . LYS A 1 103 ? -12.492 -22.859 -7.285 1 92.94 103 LYS A C 1
ATOM 831 O O . LYS A 1 103 ? -12.805 -22.359 -6.203 1 92.94 103 LYS A O 1
ATOM 836 N N . TRP A 1 104 ? -11.289 -23.297 -7.605 1 96.31 104 TRP A N 1
ATOM 837 C CA . TRP A 1 104 ? -10.164 -23.016 -6.719 1 96.31 104 TRP A CA 1
ATOM 838 C C . TRP A 1 104 ? -10.008 -21.516 -6.508 1 96.31 104 TRP A C 1
ATOM 840 O O . TRP A 1 104 ? -9.867 -21.047 -5.375 1 96.31 104 TRP A O 1
ATOM 850 N N . TRP A 1 105 ? -10.117 -20.703 -7.562 1 96.81 105 TRP A N 1
ATOM 851 C CA . TRP A 1 105 ? -9.945 -19.25 -7.527 1 96.81 105 TRP A CA 1
ATOM 852 C C . TRP A 1 105 ? -11.078 -18.594 -6.75 1 96.81 105 TRP A C 1
ATOM 854 O O . TRP A 1 105 ? -10.898 -17.516 -6.176 1 96.81 105 TRP A O 1
ATOM 864 N N . GLN A 1 106 ? -12.227 -19.25 -6.59 1 95.62 106 GLN A N 1
ATOM 865 C CA . GLN A 1 106 ? -13.359 -18.703 -5.844 1 95.62 106 GLN A CA 1
ATOM 866 C C . GLN A 1 106 ? -13.016 -18.562 -4.363 1 95.62 106 GLN A C 1
ATOM 868 O O . GLN A 1 106 ? -13.578 -17.703 -3.678 1 95.62 106 GLN A O 1
ATOM 873 N N . ILE A 1 107 ? -12.117 -19.391 -3.928 1 97.06 107 ILE A N 1
ATOM 874 C CA . ILE A 1 107 ? -11.703 -19.25 -2.537 1 97.06 107 ILE A CA 1
ATOM 875 C C . ILE A 1 107 ? -11.008 -17.891 -2.346 1 97.06 107 ILE A C 1
ATOM 877 O O . ILE A 1 107 ? -11.242 -17.203 -1.352 1 97.06 107 ILE A O 1
ATOM 881 N N . ALA A 1 108 ? -10.117 -17.5 -3.303 1 97.44 108 ALA A N 1
ATOM 882 C CA . ALA A 1 108 ? -9.461 -16.203 -3.24 1 97.44 108 ALA A CA 1
ATOM 883 C C . ALA A 1 108 ? -10.477 -15.07 -3.205 1 97.44 108 ALA A C 1
ATOM 885 O O . ALA A 1 108 ? -10.25 -14.039 -2.555 1 97.44 108 ALA A O 1
ATOM 886 N N . ARG A 1 109 ? -11.641 -15.281 -3.795 1 97.31 109 ARG A N 1
ATOM 887 C CA . ARG A 1 109 ? -12.648 -14.234 -3.896 1 97.31 109 ARG A CA 1
ATOM 888 C C . ARG A 1 109 ? -13.367 -14.031 -2.566 1 97.31 109 ARG A C 1
ATOM 890 O O . ARG A 1 109 ? -14.125 -13.07 -2.402 1 97.31 109 ARG A O 1
ATOM 897 N N . LEU A 1 110 ? -13.172 -14.914 -1.628 1 97.5 110 LEU A N 1
ATOM 898 C CA . LEU A 1 110 ? -13.758 -14.742 -0.302 1 97.5 110 LEU A CA 1
ATOM 899 C C . LEU A 1 110 ? -13.039 -13.633 0.463 1 97.5 110 LEU A C 1
ATOM 901 O O . LEU A 1 110 ? -13.547 -13.141 1.476 1 97.5 110 LEU A O 1
ATOM 905 N N . TYR A 1 111 ? -11.875 -13.297 0.015 1 97.88 111 TYR A N 1
ATOM 906 C CA . TYR A 1 111 ? -11.164 -12.164 0.586 1 97.88 111 TYR A CA 1
ATOM 907 C C . TYR A 1 111 ? -11.695 -10.852 0.033 1 97.88 111 TYR A C 1
ATOM 909 O O . TYR A 1 111 ? -11.781 -10.672 -1.184 1 97.88 111 TYR A O 1
ATOM 917 N N . VAL A 1 112 ? -12.062 -9.922 0.94 1 97.56 112 VAL A N 1
ATOM 918 C CA . VAL A 1 112 ? -12.648 -8.648 0.542 1 97.56 112 VAL A CA 1
ATOM 919 C C . VAL A 1 112 ? -11.844 -7.5 1.146 1 97.56 112 VAL A C 1
ATOM 921 O O . VAL A 1 112 ? -11.125 -7.688 2.133 1 97.56 112 VAL A O 1
ATOM 924 N N . ASP A 1 113 ? -11.914 -6.375 0.517 1 96.25 113 ASP A N 1
ATOM 925 C CA . ASP A 1 113 ? -11.195 -5.227 1.059 1 96.25 113 ASP A CA 1
ATOM 926 C C . ASP A 1 113 ? -12.086 -4.414 1.996 1 96.25 113 ASP A C 1
ATOM 928 O O . ASP A 1 113 ? -13.117 -4.91 2.471 1 96.25 113 ASP A O 1
ATOM 932 N N . LEU A 1 114 ? -11.625 -3.209 2.348 1 93.19 114 LEU A N 1
ATOM 933 C CA . LEU A 1 114 ? -12.266 -2.34 3.33 1 93.19 114 LEU A CA 1
ATOM 934 C C . LEU A 1 114 ? -13.695 -1.998 2.91 1 93.19 114 LEU A C 1
ATOM 936 O O . LEU A 1 114 ? -14.539 -1.714 3.756 1 93.19 114 LEU A O 1
ATOM 940 N N . TYR A 1 115 ? -14.031 -2.062 1.61 1 93.38 115 TYR A N 1
ATOM 941 C CA . TYR A 1 115 ? -15.336 -1.708 1.064 1 93.38 115 TYR A CA 1
ATOM 942 C C . TYR A 1 115 ? -16.141 -2.955 0.736 1 93.38 115 TYR A C 1
ATOM 944 O O . TYR A 1 115 ? -17.125 -2.887 -0.008 1 93.38 115 TYR A O 1
ATOM 952 N N . ASN A 1 116 ? -15.648 -4.113 1.214 1 95.75 116 ASN A N 1
ATOM 953 C CA . ASN A 1 116 ? -16.266 -5.418 0.993 1 95.75 116 ASN A CA 1
ATOM 954 C C . ASN A 1 116 ? -16.203 -5.82 -0.478 1 95.75 116 ASN A C 1
ATOM 956 O O . ASN A 1 116 ? -17.078 -6.551 -0.958 1 95.75 116 ASN A O 1
ATOM 960 N N . THR A 1 117 ? -15.305 -5.234 -1.175 1 96.75 117 THR A N 1
ATOM 961 C CA . THR A 1 117 ? -15.078 -5.625 -2.562 1 96.75 117 THR A CA 1
ATOM 962 C C . THR A 1 117 ? -14.188 -6.859 -2.643 1 96.75 117 THR A C 1
ATOM 964 O O . THR A 1 117 ? -13.086 -6.871 -2.094 1 96.75 117 THR A O 1
ATOM 967 N N . PRO A 1 118 ? -14.578 -7.922 -3.314 1 98 118 PRO A N 1
ATOM 968 C CA . PRO A 1 118 ? -13.789 -9.156 -3.369 1 98 118 PRO A CA 1
ATOM 969 C C . PRO A 1 118 ? -12.68 -9.094 -4.418 1 98 118 PRO A C 1
ATOM 971 O O . PRO A 1 118 ? -12.695 -8.219 -5.285 1 98 118 PRO A O 1
ATOM 974 N N . VAL A 1 119 ? -11.766 -10.008 -4.371 1 98.5 119 VAL A N 1
ATOM 975 C CA . VAL A 1 119 ? -10.836 -10.305 -5.449 1 98.5 119 VAL A CA 1
ATOM 976 C C . VAL A 1 119 ? -11.602 -10.531 -6.75 1 98.5 119 VAL A C 1
ATOM 978 O O . VAL A 1 119 ? -12.703 -11.094 -6.742 1 98.5 119 VAL A O 1
ATOM 981 N N . GLY A 1 120 ? -11.023 -10.086 -7.855 1 97.75 120 GLY A N 1
ATOM 982 C CA . GLY A 1 120 ? -11.648 -10.242 -9.156 1 97.75 120 GLY A CA 1
ATOM 983 C C . GLY A 1 120 ? -12.039 -11.68 -9.469 1 97.75 120 GLY A C 1
ATOM 984 O O . GLY A 1 120 ? -11.328 -12.617 -9.086 1 97.75 120 GLY A O 1
ATOM 985 N N . ALA A 1 121 ? -13.055 -11.891 -10.211 1 95.44 121 ALA A N 1
ATOM 986 C CA . ALA A 1 121 ? -13.625 -13.211 -10.484 1 95.44 121 ALA A CA 1
ATOM 987 C C . ALA A 1 121 ? -12.766 -13.984 -11.477 1 95.44 121 ALA A C 1
ATOM 989 O O . ALA A 1 121 ? -12.703 -15.219 -11.43 1 95.44 121 ALA A O 1
ATOM 990 N N . ASN A 1 122 ? -12.141 -13.156 -12.32 1 93.25 122 ASN A N 1
ATOM 991 C CA . ASN A 1 122 ? -11.414 -13.805 -13.406 1 93.25 122 ASN A CA 1
ATOM 992 C C . ASN A 1 122 ? -10.031 -13.195 -13.609 1 93.25 122 ASN A C 1
ATOM 994 O O . ASN A 1 122 ? -9.828 -12.008 -13.32 1 93.25 122 ASN A O 1
ATOM 998 N N . ILE A 1 123 ? -9.125 -14.016 -14 1 96.75 123 ILE A N 1
ATOM 999 C CA . ILE A 1 123 ? -7.848 -13.578 -14.562 1 96.75 123 ILE A CA 1
ATOM 1000 C C . ILE A 1 123 ? -7.828 -13.844 -16.062 1 96.75 123 ILE A C 1
ATOM 1002 O O . ILE A 1 123 ? -8.18 -14.938 -16.516 1 96.75 123 ILE A O 1
ATOM 1006 N N . VAL A 1 124 ? -7.508 -12.859 -16.859 1 95.5 124 VAL A N 1
ATOM 1007 C CA . VAL A 1 124 ? -7.5 -12.992 -18.312 1 95.5 124 VAL A CA 1
ATOM 1008 C C . VAL A 1 124 ? -6.121 -12.625 -18.859 1 95.5 124 VAL A C 1
ATOM 1010 O O . VAL A 1 124 ? -5.609 -11.531 -18.594 1 95.5 124 VAL A O 1
ATOM 1013 N N . ALA A 1 125 ? -5.531 -13.555 -19.578 1 96.12 125 ALA A N 1
ATOM 1014 C CA . ALA A 1 125 ? -4.277 -13.242 -20.266 1 96.12 125 ALA A CA 1
ATOM 1015 C C . ALA A 1 125 ? -4.469 -12.102 -21.25 1 96.12 125 ALA A C 1
ATOM 1017 O O . ALA A 1 125 ? -5.332 -12.172 -22.141 1 96.12 125 ALA A O 1
ATOM 1018 N N . ALA A 1 126 ? -3.621 -11.031 -21.141 1 97.56 126 ALA A N 1
ATOM 1019 C CA . ALA A 1 126 ? -3.875 -9.828 -21.922 1 97.56 126 ALA A CA 1
ATOM 1020 C C . ALA A 1 126 ? -2.689 -9.5 -22.828 1 97.56 126 ALA A C 1
ATOM 1022 O O . ALA A 1 126 ? -2.812 -8.695 -23.75 1 97.56 126 ALA A O 1
ATOM 1023 N N . GLY A 1 127 ? -1.556 -10.055 -22.578 1 98.19 127 GLY A N 1
ATOM 1024 C CA . GLY A 1 127 ? -0.38 -9.805 -23.406 1 98.19 127 GLY A CA 1
ATOM 1025 C C . GLY A 1 127 ? 0.849 -10.555 -22.922 1 98.19 127 GLY A C 1
ATOM 1026 O O . GLY A 1 127 ? 0.933 -10.938 -21.75 1 98.19 127 GLY A O 1
ATOM 1027 N N . GLU A 1 128 ? 1.798 -10.773 -23.797 1 98.56 128 GLU A N 1
ATOM 1028 C CA . GLU A 1 128 ? 3.059 -11.422 -23.438 1 98.56 128 GLU A CA 1
ATOM 1029 C C . GLU A 1 128 ? 4.223 -10.82 -24.219 1 98.56 128 GLU A C 1
ATOM 1031 O O . GLU A 1 128 ? 4.039 -10.297 -25.328 1 98.56 128 GLU A O 1
ATOM 1036 N N . ILE A 1 129 ? 5.355 -10.789 -23.625 1 98.62 129 ILE A N 1
ATOM 1037 C CA . ILE A 1 129 ? 6.633 -10.422 -24.219 1 98.62 129 ILE A CA 1
ATOM 1038 C C . ILE A 1 129 ? 7.633 -11.562 -24.062 1 98.62 129 ILE A C 1
ATOM 1040 O O . ILE A 1 129 ? 7.664 -12.227 -23.016 1 98.62 129 ILE A O 1
ATOM 1044 N N . VAL A 1 130 ? 8.344 -11.883 -25.094 1 98.62 130 VAL A N 1
ATOM 1045 C CA . VAL A 1 130 ? 9.492 -12.781 -25.016 1 98.62 130 VAL A CA 1
ATOM 1046 C C . VAL A 1 130 ? 10.781 -11.969 -24.969 1 98.62 130 VAL A C 1
ATOM 1048 O O . VAL A 1 130 ? 11.031 -11.141 -25.844 1 98.62 130 VAL A O 1
ATOM 1051 N N . ASP A 1 131 ? 11.539 -12.117 -23.906 1 98.69 131 ASP A N 1
ATOM 1052 C CA . ASP A 1 131 ? 12.797 -11.406 -23.688 1 98.69 131 ASP A CA 1
ATOM 1053 C C . ASP A 1 131 ? 13.977 -12.375 -23.703 1 98.69 131 ASP A C 1
ATOM 1055 O O . ASP A 1 131 ? 14.086 -13.227 -22.812 1 98.69 131 ASP A O 1
ATOM 1059 N N . LYS A 1 132 ? 14.812 -12.273 -24.688 1 98.06 132 LYS A N 1
ATOM 1060 C CA . LYS A 1 132 ? 15.969 -13.148 -24.859 1 98.06 132 LYS A CA 1
ATOM 1061 C C . LYS A 1 132 ? 17.219 -12.523 -24.234 1 98.06 132 LYS A C 1
ATOM 1063 O O . LYS A 1 132 ? 18.172 -12.211 -24.953 1 98.06 132 LYS A O 1
ATOM 1068 N N . TYR A 1 133 ? 17.172 -12.383 -23 1 98.38 133 TYR A N 1
ATOM 1069 C CA . TYR A 1 133 ? 18.312 -12.086 -22.141 1 98.38 133 TYR A CA 1
ATOM 1070 C C . TYR A 1 133 ? 18.734 -10.617 -22.281 1 98.38 133 TYR A C 1
ATOM 1072 O O . TYR A 1 133 ? 19.906 -10.312 -22.406 1 98.38 133 TYR A O 1
ATOM 1080 N N . SER A 1 134 ? 17.797 -9.641 -22.359 1 98.31 134 SER A N 1
ATOM 1081 C CA . SER A 1 134 ? 18.125 -8.227 -22.469 1 98.31 134 SER A CA 1
ATOM 1082 C C . SER A 1 134 ? 19.016 -7.773 -21.312 1 98.31 134 SER A C 1
ATOM 1084 O O . SER A 1 134 ? 19.75 -6.801 -21.438 1 98.31 134 SER A O 1
ATOM 1086 N N . MET A 1 135 ? 19 -8.539 -20.172 1 98.19 135 MET A N 1
ATOM 1087 C CA . MET A 1 135 ? 19.766 -8.156 -19 1 98.19 135 MET A CA 1
ATOM 1088 C C . MET A 1 135 ? 20.734 -9.266 -18.609 1 98.19 135 MET A C 1
ATOM 1090 O O . MET A 1 135 ? 21.156 -9.336 -17.453 1 98.19 135 MET A O 1
ATOM 1094 N N . GLY A 1 136 ? 20.969 -10.172 -19.469 1 98.38 136 GLY A N 1
ATOM 1095 C CA . GLY A 1 136 ? 21.859 -11.297 -19.219 1 98.38 136 GLY A CA 1
ATOM 1096 C C . GLY A 1 136 ? 21.156 -12.477 -18.578 1 98.38 136 GLY A C 1
ATOM 1097 O O . GLY A 1 136 ? 19.922 -12.5 -18.484 1 98.38 136 GLY A O 1
ATOM 1098 N N . LYS A 1 137 ? 21.922 -13.5 -18.141 1 98.5 137 LYS A N 1
ATOM 1099 C CA . LYS A 1 137 ? 21.344 -14.75 -17.656 1 98.5 137 LYS A CA 1
ATOM 1100 C C . LYS A 1 137 ? 21.375 -14.828 -16.141 1 98.5 137 LYS A C 1
ATOM 1102 O O . LYS A 1 137 ? 20.859 -15.773 -15.547 1 98.5 137 LYS A O 1
ATOM 1107 N N . ASN A 1 138 ? 22.047 -13.875 -15.516 1 98.5 138 ASN A N 1
ATOM 1108 C CA . ASN A 1 138 ? 22.094 -13.742 -14.062 1 98.5 138 ASN A CA 1
ATOM 1109 C C . ASN A 1 138 ? 21.391 -12.477 -13.594 1 98.5 138 ASN A C 1
ATOM 1111 O O . ASN A 1 138 ? 21.875 -11.367 -13.812 1 98.5 138 ASN A O 1
ATOM 1115 N N . LEU A 1 139 ? 20.234 -12.68 -13.031 1 98.62 139 LEU A N 1
ATOM 1116 C CA . LEU A 1 139 ? 19.391 -11.555 -12.664 1 98.62 139 LEU A CA 1
ATOM 1117 C C . LEU A 1 139 ? 19.297 -11.422 -11.148 1 98.62 139 LEU A C 1
ATOM 1119 O O . LEU A 1 139 ? 19.562 -12.383 -10.422 1 98.62 139 LEU A O 1
ATOM 1123 N N . ASN A 1 140 ? 19 -10.281 -10.578 1 96.94 140 ASN A N 1
ATOM 1124 C CA . ASN A 1 140 ? 18.578 -10.031 -9.211 1 96.94 140 ASN A CA 1
ATOM 1125 C C . ASN A 1 140 ? 17.188 -9.383 -9.164 1 96.94 140 ASN A C 1
ATOM 1127 O O . ASN A 1 140 ? 16.562 -9.188 -10.203 1 96.94 140 ASN A O 1
ATOM 1131 N N . GLN A 1 141 ? 16.75 -9.078 -8.055 1 94.69 141 GLN A N 1
ATOM 1132 C CA . GLN A 1 141 ? 15.375 -8.617 -7.902 1 94.69 141 GLN A CA 1
ATOM 1133 C C . GLN A 1 141 ? 15.195 -7.238 -8.539 1 94.69 141 GLN A C 1
ATOM 1135 O O . GLN A 1 141 ? 14.117 -6.926 -9.055 1 94.69 141 GLN A O 1
ATOM 1140 N N . THR A 1 142 ? 16.203 -6.395 -8.477 1 95.56 142 THR A N 1
ATOM 1141 C CA . THR A 1 142 ? 16.156 -5.098 -9.141 1 95.56 142 THR A CA 1
ATOM 1142 C C . THR A 1 142 ? 15.984 -5.27 -10.648 1 95.56 142 THR A C 1
ATOM 1144 O O . THR A 1 142 ? 15.25 -4.512 -11.289 1 95.56 142 THR A O 1
ATOM 1147 N N . ASP A 1 143 ? 16.688 -6.281 -11.219 1 98.31 143 ASP A N 1
ATOM 1148 C CA . ASP A 1 143 ? 16.547 -6.594 -12.641 1 98.31 143 ASP A CA 1
ATOM 1149 C C . ASP A 1 143 ? 15.109 -6.996 -12.969 1 98.31 143 ASP A C 1
ATOM 1151 O O . ASP A 1 143 ? 14.555 -6.582 -13.992 1 98.31 143 ASP A O 1
ATOM 1155 N N . ILE A 1 144 ? 14.508 -7.777 -12.094 1 98.56 144 ILE A N 1
ATOM 1156 C CA . ILE A 1 144 ? 13.141 -8.227 -12.297 1 98.56 144 ILE A CA 1
ATOM 1157 C C . ILE A 1 144 ? 12.211 -7.016 -12.375 1 98.56 144 ILE A C 1
ATOM 1159 O O . ILE A 1 144 ? 11.375 -6.918 -13.281 1 98.56 144 ILE A O 1
ATOM 1163 N N . GLN A 1 145 ? 12.359 -6.109 -11.438 1 97.88 145 GLN A N 1
ATOM 1164 C CA . GLN A 1 145 ? 11.523 -4.91 -11.461 1 97.88 145 GLN A CA 1
ATOM 1165 C C . GLN A 1 145 ? 11.758 -4.102 -12.727 1 97.88 145 GLN A C 1
ATOM 1167 O O . GLN A 1 145 ? 10.812 -3.561 -13.305 1 97.88 145 GLN A O 1
ATOM 1172 N N . THR A 1 146 ? 13.008 -3.979 -13.148 1 98.25 146 THR A N 1
ATOM 1173 C CA . THR A 1 146 ? 13.328 -3.258 -14.375 1 98.25 146 THR A CA 1
ATOM 1174 C C . THR A 1 146 ? 12.625 -3.883 -15.57 1 98.25 146 THR A C 1
ATOM 1176 O O . THR A 1 146 ? 12.078 -3.174 -16.422 1 98.25 146 THR A O 1
ATOM 1179 N N . LEU A 1 147 ? 12.594 -5.223 -15.656 1 98.81 147 LEU A N 1
ATOM 1180 C CA . LEU A 1 147 ? 11.898 -5.914 -16.734 1 98.81 147 LEU A CA 1
ATOM 1181 C C . LEU A 1 147 ? 10.414 -5.566 -16.734 1 98.81 147 LEU A C 1
ATOM 1183 O O . LEU A 1 147 ? 9.82 -5.352 -17.797 1 98.81 147 LEU A O 1
ATOM 1187 N N . VAL A 1 148 ? 9.812 -5.512 -15.555 1 98.75 148 VAL A N 1
ATOM 1188 C CA . VAL A 1 148 ? 8.406 -5.176 -15.406 1 98.75 148 VAL A CA 1
ATOM 1189 C C . VAL A 1 148 ? 8.156 -3.744 -15.883 1 98.75 148 VAL A C 1
ATOM 1191 O O . VAL A 1 148 ? 7.285 -3.502 -16.719 1 98.75 148 VAL A O 1
ATOM 1194 N N . VAL A 1 149 ? 8.969 -2.795 -15.367 1 98.5 149 VAL A N 1
ATOM 1195 C CA . VAL A 1 149 ? 8.797 -1.386 -15.711 1 98.5 149 VAL A CA 1
ATOM 1196 C C . VAL A 1 149 ? 9.008 -1.19 -17.203 1 98.5 149 VAL A C 1
ATOM 1198 O O . VAL A 1 149 ? 8.234 -0.484 -17.859 1 98.5 149 VAL A O 1
ATOM 1201 N N . ASP A 1 150 ? 10.023 -1.848 -17.812 1 98.25 150 ASP A N 1
ATOM 1202 C CA . ASP A 1 150 ? 10.266 -1.765 -19.25 1 98.25 150 ASP A CA 1
ATOM 1203 C C . ASP A 1 150 ? 9.07 -2.291 -20.047 1 98.25 150 ASP A C 1
ATOM 1205 O O . ASP A 1 150 ? 8.734 -1.755 -21.094 1 98.25 150 ASP A O 1
ATOM 1209 N N . SER A 1 151 ? 8.461 -3.342 -19.562 1 98.5 151 SER A N 1
ATOM 1210 C CA . SER A 1 151 ? 7.34 -3.955 -20.266 1 98.5 151 SER A CA 1
ATOM 1211 C C . SER A 1 151 ? 6.156 -2.998 -20.359 1 98.5 151 SER A C 1
ATOM 1213 O O . SER A 1 151 ? 5.285 -3.164 -21.219 1 98.5 151 SER A O 1
ATOM 1215 N N . MET A 1 152 ? 6.102 -1.999 -19.5 1 97.5 152 MET A N 1
ATOM 1216 C CA . MET A 1 152 ? 4.984 -1.058 -19.453 1 97.5 152 MET A CA 1
ATOM 1217 C C . MET A 1 152 ? 5.004 -0.14 -20.672 1 97.5 152 MET A C 1
ATOM 1219 O O . MET A 1 152 ? 3.996 0.498 -20.984 1 97.5 152 MET A O 1
ATOM 1223 N N . THR A 1 153 ? 6.152 -0.042 -21.359 1 97.06 153 THR A N 1
ATOM 1224 C CA . THR A 1 153 ? 6.184 0.672 -22.625 1 97.06 153 THR A CA 1
ATOM 1225 C C . THR A 1 153 ? 5.285 -0.012 -23.656 1 97.06 153 THR A C 1
ATOM 1227 O O . THR A 1 153 ? 4.734 0.644 -24.547 1 97.06 153 THR A O 1
ATOM 1230 N N . THR A 1 154 ? 5.121 -1.352 -23.531 1 97.44 154 THR A N 1
ATOM 1231 C CA . THR A 1 154 ? 4.285 -2.143 -24.422 1 97.44 154 THR A CA 1
ATOM 1232 C C . THR A 1 154 ? 2.875 -2.289 -23.859 1 97.44 154 THR A C 1
ATOM 1234 O O . THR A 1 154 ? 1.89 -2.072 -24.562 1 97.44 154 THR A O 1
ATOM 1237 N N . PHE A 1 155 ? 2.738 -2.57 -22.609 1 98.06 155 PHE A N 1
ATOM 1238 C CA . PHE A 1 155 ? 1.478 -2.99 -22 1 98.06 155 PHE A CA 1
ATOM 1239 C C . PHE A 1 155 ? 0.762 -1.806 -21.359 1 98.06 155 PHE A C 1
ATOM 1241 O O . PHE A 1 155 ? -0.437 -1.875 -21.078 1 98.06 155 PHE A O 1
ATOM 1248 N N . GLY A 1 156 ? 1.51 -0.664 -21.125 1 97 156 GLY A N 1
ATOM 1249 C CA . GLY A 1 156 ? 1.005 0.381 -20.25 1 97 156 GLY A CA 1
ATOM 1250 C C . GLY A 1 156 ? 1.057 0.005 -18.781 1 97 156 GLY A C 1
ATOM 1251 O O . GLY A 1 156 ? 1.054 -1.18 -18.438 1 97 156 GLY A O 1
ATOM 1252 N N . ALA A 1 157 ? 1.18 0.986 -17.875 1 97.56 157 ALA A N 1
ATOM 1253 C CA . ALA A 1 157 ? 1.074 0.752 -16.438 1 97.56 157 ALA A CA 1
ATOM 1254 C C . ALA A 1 157 ? -0.385 0.63 -16 1 97.56 157 ALA A C 1
ATOM 1256 O O . ALA A 1 157 ? -1.223 1.451 -16.391 1 97.56 157 ALA A O 1
ATOM 1257 N N . ASP A 1 158 ? -0.662 -0.386 -15.266 1 98 158 ASP A N 1
ATOM 1258 C CA . ASP A 1 158 ? -2.016 -0.588 -14.758 1 98 158 ASP A CA 1
ATOM 1259 C C . ASP A 1 158 ? -2 -1.357 -13.438 1 98 158 ASP A C 1
ATOM 1261 O O . ASP A 1 158 ? -1.812 -2.576 -13.43 1 98 158 ASP A O 1
ATOM 1265 N N . ALA A 1 159 ? -2.316 -0.664 -12.367 1 98.19 159 ALA A N 1
ATOM 1266 C CA . ALA A 1 159 ? -2.258 -1.276 -11.039 1 98.19 159 ALA A CA 1
ATOM 1267 C C . ALA A 1 159 ? -3.443 -2.211 -10.812 1 98.19 159 ALA A C 1
ATOM 1269 O O . ALA A 1 159 ? -3.477 -2.957 -9.836 1 98.19 159 ALA A O 1
ATOM 1270 N N . GLN A 1 160 ? -4.402 -2.26 -11.711 1 97.94 160 GLN A N 1
ATOM 1271 C CA . GLN A 1 160 ? -5.512 -3.203 -11.641 1 97.94 160 GLN A CA 1
ATOM 1272 C C . GLN A 1 160 ? -5.176 -4.508 -12.359 1 97.94 160 GLN A C 1
ATOM 1274 O O . GLN A 1 160 ? -6.035 -5.379 -12.508 1 97.94 160 GLN A O 1
ATOM 1279 N N . SER A 1 161 ? -3.977 -4.633 -12.883 1 98.31 161 SER A N 1
ATOM 1280 C CA . SER A 1 161 ? -3.49 -5.801 -13.609 1 98.31 161 SER A CA 1
ATOM 1281 C C . SER A 1 161 ? -2.311 -6.445 -12.891 1 98.31 161 SER A C 1
ATOM 1283 O O . SER A 1 161 ? -1.763 -5.875 -11.945 1 98.31 161 SER A O 1
ATOM 1285 N N . ILE A 1 162 ? -1.976 -7.66 -13.352 1 98.44 162 ILE A N 1
ATOM 1286 C CA . ILE A 1 162 ? -0.827 -8.391 -12.828 1 98.44 162 ILE A CA 1
ATOM 1287 C C . ILE A 1 162 ? 0.24 -8.523 -13.914 1 98.44 162 ILE A C 1
ATOM 1289 O O . ILE A 1 162 ? -0.077 -8.797 -15.078 1 98.44 162 ILE A O 1
ATOM 1293 N N . TYR A 1 163 ? 1.448 -8.25 -13.602 1 98.75 163 TYR A N 1
ATOM 1294 C CA . TYR A 1 163 ? 2.607 -8.484 -14.453 1 98.75 163 TYR A CA 1
ATOM 1295 C C . TYR A 1 163 ? 3.471 -9.609 -13.906 1 98.75 163 TYR A C 1
ATOM 1297 O O . TYR A 1 163 ? 3.906 -9.57 -12.758 1 98.75 163 TYR A O 1
ATOM 1305 N N . LEU A 1 164 ? 3.74 -10.648 -14.664 1 98.81 164 LEU A N 1
ATOM 1306 C CA . LEU A 1 164 ? 4.551 -11.789 -14.242 1 98.81 164 LEU A CA 1
ATOM 1307 C C . LEU A 1 164 ? 5.816 -11.898 -15.086 1 98.81 164 LEU A C 1
ATOM 1309 O O . LEU A 1 164 ? 5.754 -11.852 -16.312 1 98.81 164 LEU A O 1
ATOM 1313 N N . VAL A 1 165 ? 6.895 -11.961 -14.445 1 98.94 165 VAL A N 1
ATOM 1314 C CA . VAL A 1 165 ? 8.141 -12.367 -15.094 1 98.94 165 VAL A CA 1
ATOM 1315 C C . VAL A 1 165 ? 8.383 -13.852 -14.844 1 98.94 165 VAL A C 1
ATOM 1317 O O . VAL A 1 165 ? 8.523 -14.281 -13.695 1 98.94 165 VAL A O 1
ATOM 1320 N N . LEU A 1 166 ? 8.383 -14.633 -15.891 1 98.94 166 LEU A N 1
ATOM 1321 C CA . LEU A 1 166 ? 8.75 -16.047 -15.836 1 98.94 166 LEU A CA 1
ATOM 1322 C C . LEU A 1 166 ? 10.141 -16.281 -16.406 1 98.94 166 LEU A C 1
ATOM 1324 O O . LEU A 1 166 ? 10.414 -15.938 -17.562 1 98.94 166 LEU A O 1
ATOM 1328 N N . THR A 1 167 ? 11.055 -16.812 -15.578 1 98.94 167 THR A N 1
ATOM 1329 C CA . THR A 1 167 ? 12.398 -17.062 -16.078 1 98.94 167 THR A CA 1
ATOM 1330 C C . THR A 1 167 ? 12.594 -18.547 -16.406 1 98.94 167 THR A C 1
ATOM 1332 O O . THR A 1 167 ? 12.156 -19.406 -15.641 1 98.94 167 THR A O 1
ATOM 1335 N N . ALA A 1 168 ? 13.203 -18.844 -17.562 1 98.88 168 ALA A N 1
ATOM 1336 C CA . ALA A 1 168 ? 13.484 -20.219 -18 1 98.88 168 ALA A CA 1
ATOM 1337 C C . ALA A 1 168 ? 14.57 -20.859 -17.141 1 98.88 168 ALA A C 1
ATOM 1339 O O . ALA A 1 168 ? 15.125 -20.203 -16.25 1 98.88 168 ALA A O 1
ATOM 1340 N N . ASP A 1 169 ? 14.773 -22.156 -17.328 1 98.25 169 ASP A N 1
ATOM 1341 C CA . ASP A 1 169 ? 15.672 -22.906 -16.453 1 98.25 169 ASP A CA 1
ATOM 1342 C C . ASP A 1 169 ? 17.141 -22.641 -16.797 1 98.25 169 ASP A C 1
ATOM 1344 O O . ASP A 1 169 ? 18.047 -23.109 -16.125 1 98.25 169 ASP A O 1
ATOM 1348 N N . ASP A 1 170 ? 17.406 -21.812 -17.859 1 98.38 170 ASP A N 1
ATOM 1349 C CA . ASP A 1 170 ? 18.766 -21.406 -18.219 1 98.38 170 ASP A CA 1
ATOM 1350 C C . ASP A 1 170 ? 19.094 -20.031 -17.656 1 98.38 170 ASP A C 1
ATOM 1352 O O . ASP A 1 170 ? 20.156 -19.469 -17.953 1 98.38 170 ASP A O 1
ATOM 1356 N N . VAL A 1 171 ? 18.188 -19.375 -16.922 1 98.75 171 VAL A N 1
ATOM 1357 C CA . VAL A 1 171 ? 18.359 -18.062 -16.281 1 98.75 171 VAL A CA 1
ATOM 1358 C C . VAL A 1 171 ? 18.469 -18.234 -14.773 1 98.75 171 VAL A C 1
ATOM 1360 O O . VAL A 1 171 ? 17.656 -18.922 -14.156 1 98.75 171 VAL A O 1
ATOM 1363 N N . LEU A 1 172 ? 19.516 -17.688 -14.156 1 97.94 172 LEU A N 1
ATOM 1364 C CA . LEU A 1 172 ? 19.703 -17.688 -12.711 1 97.94 172 LEU A CA 1
ATOM 1365 C C . LEU A 1 172 ? 19.219 -16.391 -12.094 1 97.94 172 LEU A C 1
ATOM 1367 O O . LEU A 1 172 ? 19.531 -15.305 -12.586 1 97.94 172 LEU A O 1
ATOM 1371 N N . VAL A 1 173 ? 18.344 -16.516 -11.164 1 98.25 173 VAL A N 1
ATOM 1372 C CA . VAL A 1 173 ? 17.891 -15.352 -10.414 1 98.25 173 VAL A CA 1
ATOM 1373 C C . VAL A 1 173 ? 18.391 -15.438 -8.977 1 98.25 173 VAL A C 1
ATOM 1375 O O . VAL A 1 173 ? 18.281 -16.484 -8.328 1 98.25 173 VAL A O 1
ATOM 1378 N N . GLU A 1 174 ? 18.906 -14.352 -8.453 1 96.88 174 GLU A N 1
ATOM 1379 C CA . GLU A 1 174 ? 19.422 -14.297 -7.09 1 96.88 174 GLU A CA 1
ATOM 1380 C C . GLU A 1 174 ? 18.375 -14.742 -6.082 1 96.88 174 GLU A C 1
ATOM 1382 O O . GLU A 1 174 ? 17.234 -14.281 -6.125 1 96.88 174 GLU A O 1
ATOM 1387 N N . GLY A 1 175 ? 18.75 -15.734 -5.242 1 95.38 175 GLY A N 1
ATOM 1388 C CA . GLY A 1 175 ? 17.875 -16.203 -4.184 1 95.38 175 GLY A CA 1
ATOM 1389 C C . GLY A 1 175 ? 17 -17.391 -4.602 1 95.38 175 GLY A C 1
ATOM 1390 O O . GLY A 1 175 ? 16.422 -18.062 -3.76 1 95.38 175 GLY A O 1
ATOM 1391 N N . PHE A 1 176 ? 16.984 -17.656 -5.922 1 97.31 176 PHE A N 1
ATOM 1392 C CA . PHE A 1 176 ? 16.188 -18.766 -6.41 1 97.31 176 PHE A CA 1
ATOM 1393 C C . PHE A 1 176 ? 16.703 -20.078 -5.832 1 97.31 176 PHE A C 1
ATOM 1395 O O . PHE A 1 176 ? 17.906 -20.312 -5.746 1 97.31 176 PHE A O 1
ATOM 1402 N N . CYS A 1 177 ? 15.852 -21 -5.379 1 95.06 177 CYS A N 1
ATOM 1403 C CA . CYS A 1 177 ? 16.141 -22.344 -4.879 1 95.06 177 CYS A CA 1
ATOM 1404 C C . CYS A 1 177 ? 16.75 -22.281 -3.477 1 95.06 177 CYS A C 1
ATOM 1406 O O . CYS A 1 177 ? 17.203 -23.297 -2.945 1 95.06 177 CYS A O 1
ATOM 1408 N N . MET A 1 178 ? 16.797 -21.047 -2.914 1 92.44 178 MET A N 1
ATOM 1409 C CA . MET A 1 178 ? 17.094 -20.844 -1.498 1 92.44 178 MET A CA 1
ATOM 1410 C C . MET A 1 178 ? 15.828 -20.547 -0.707 1 92.44 178 MET A C 1
ATOM 1412 O O . MET A 1 178 ? 15.656 -19.438 -0.206 1 92.44 178 MET A O 1
ATOM 1416 N N . ASN A 1 179 ? 15 -21.484 -0.699 1 86.62 179 ASN A N 1
ATOM 1417 C CA . ASN A 1 179 ? 13.68 -21.453 -0.073 1 86.62 179 ASN A CA 1
ATOM 1418 C C . ASN A 1 179 ? 12.75 -20.469 -0.792 1 86.62 179 ASN A C 1
ATOM 1420 O O . ASN A 1 179 ? 11.781 -19.984 -0.206 1 86.62 179 ASN A O 1
ATOM 1424 N N . VAL A 1 180 ? 13.086 -20.125 -2.033 1 94.69 180 VAL A N 1
ATOM 1425 C CA . VAL A 1 180 ? 12.281 -19.219 -2.836 1 94.69 180 VAL A CA 1
ATOM 1426 C C . VAL A 1 180 ? 12.094 -19.781 -4.242 1 94.69 180 VAL A C 1
ATOM 1428 O O . VAL A 1 180 ? 13.07 -20.141 -4.906 1 94.69 180 VAL A O 1
ATOM 1431 N N . CYS A 1 181 ? 10.922 -19.938 -4.676 1 97.62 181 CYS A N 1
ATOM 1432 C CA . CYS A 1 181 ? 10.617 -20.406 -6.023 1 97.62 181 CYS A CA 1
ATOM 1433 C C . CYS A 1 181 ? 10.062 -19.281 -6.883 1 97.62 181 CYS A C 1
ATOM 1435 O O . CYS A 1 181 ? 10.047 -19.375 -8.109 1 97.62 181 CYS A O 1
ATOM 1437 N N . GLY A 1 182 ? 9.555 -18.234 -6.25 1 97.62 182 GLY A N 1
ATOM 1438 C CA . GLY A 1 182 ? 8.969 -17.031 -6.82 1 97.62 182 GLY A CA 1
ATOM 1439 C C . GLY A 1 182 ? 8.648 -15.969 -5.781 1 97.62 182 GLY A C 1
ATOM 1440 O O . GLY A 1 182 ? 8.711 -16.234 -4.578 1 97.62 182 GLY A O 1
ATOM 1441 N N . THR A 1 183 ? 8.422 -14.781 -6.215 1 96.94 183 THR A N 1
ATOM 1442 C CA . THR A 1 183 ? 8.094 -13.664 -5.328 1 96.94 183 THR A CA 1
ATOM 1443 C C . THR A 1 183 ? 7.07 -12.742 -5.977 1 96.94 183 THR A C 1
ATOM 1445 O O . THR A 1 183 ? 6.855 -12.797 -7.191 1 96.94 183 THR A O 1
ATOM 1448 N N . HIS A 1 184 ? 6.371 -12.031 -5.16 1 97.19 184 HIS A N 1
ATOM 1449 C CA . HIS A 1 184 ? 5.605 -10.914 -5.707 1 97.19 184 HIS A CA 1
ATOM 1450 C C . HIS A 1 184 ? 5.891 -9.625 -4.941 1 97.19 184 HIS A C 1
ATOM 1452 O O . HIS A 1 184 ? 6.16 -9.664 -3.738 1 97.19 184 HIS A O 1
ATOM 1458 N N . TYR A 1 185 ? 5.918 -8.57 -5.656 1 96.5 185 TYR A N 1
ATOM 1459 C CA . TYR A 1 185 ? 6.152 -7.211 -5.188 1 96.5 185 TYR A CA 1
ATOM 1460 C C . TYR A 1 185 ? 5.238 -6.223 -5.902 1 96.5 185 TYR A C 1
ATOM 1462 O O . TYR A 1 185 ? 4.191 -6.605 -6.43 1 96.5 185 TYR A O 1
ATOM 1470 N N . TYR A 1 186 ? 5.527 -4.977 -5.746 1 97.69 186 TYR A N 1
ATOM 1471 C CA . TYR A 1 186 ? 4.852 -3.881 -6.434 1 97.69 186 TYR A CA 1
ATOM 1472 C C . TYR A 1 186 ? 5.805 -2.715 -6.668 1 97.69 186 TYR A C 1
ATOM 1474 O O . TYR A 1 186 ? 6.785 -2.549 -5.938 1 97.69 186 TYR A O 1
ATOM 1482 N N . THR A 1 187 ? 5.574 -1.999 -7.699 1 97.62 187 THR A N 1
ATOM 1483 C CA . THR A 1 187 ? 6.387 -0.812 -7.945 1 97.62 187 THR A CA 1
ATOM 1484 C C . THR A 1 187 ? 6.008 0.31 -6.98 1 97.62 187 THR A C 1
ATOM 1486 O O . THR A 1 187 ? 4.891 0.344 -6.469 1 97.62 187 THR A O 1
ATOM 1489 N N . PHE A 1 188 ? 6.926 1.175 -6.695 1 96.81 188 PHE A N 1
ATOM 1490 C CA . PHE A 1 188 ? 6.617 2.426 -6.012 1 96.81 188 PHE A CA 1
ATOM 1491 C C . PHE A 1 188 ? 6.203 3.5 -7.008 1 96.81 188 PHE A C 1
ATOM 1493 O O . PHE A 1 188 ? 6.543 3.42 -8.188 1 96.81 188 PHE A O 1
ATOM 1500 N N . PRO A 1 189 ? 5.375 4.516 -6.566 1 96.06 189 PRO A N 1
ATOM 1501 C CA . PRO A 1 189 ? 4.973 5.578 -7.496 1 96.06 189 PRO A CA 1
ATOM 1502 C C . PRO A 1 189 ? 6.164 6.305 -8.109 1 96.06 189 PRO A C 1
ATOM 1504 O O . PRO A 1 189 ? 7.086 6.703 -7.395 1 96.06 189 PRO A O 1
ATOM 1507 N N . SER A 1 190 ? 6.191 6.375 -9.414 1 95.44 190 SER A N 1
ATOM 1508 C CA . SER A 1 190 ? 7.238 7.051 -10.164 1 95.44 190 SER A CA 1
ATOM 1509 C C . SER A 1 190 ? 6.738 7.484 -11.539 1 95.44 190 SER A C 1
ATOM 1511 O O . SER A 1 190 ? 5.648 7.094 -11.961 1 95.44 190 SER A O 1
ATOM 1513 N N . ASP A 1 191 ? 7.516 8.312 -12.18 1 94.5 191 ASP A N 1
ATOM 1514 C CA . ASP A 1 191 ? 7.152 8.727 -13.531 1 94.5 191 ASP A CA 1
ATOM 1515 C C . ASP A 1 191 ? 7.125 7.539 -14.492 1 94.5 191 ASP A C 1
ATOM 1517 O O . ASP A 1 191 ? 6.262 7.461 -15.367 1 94.5 191 ASP A O 1
ATOM 1521 N N . ALA A 1 192 ? 8.039 6.57 -14.289 1 93.5 192 ALA A N 1
ATOM 1522 C CA . ALA A 1 192 ? 8.156 5.41 -15.164 1 93.5 192 ALA A CA 1
ATOM 1523 C C . ALA A 1 192 ? 6.902 4.539 -15.094 1 93.5 192 ALA A C 1
ATOM 1525 O O . ALA A 1 192 ? 6.574 3.836 -16.047 1 93.5 192 ALA A O 1
ATOM 1526 N N . THR A 1 193 ? 6.145 4.578 -14.023 1 96.44 193 THR A N 1
ATOM 1527 C CA . THR A 1 193 ? 4.953 3.758 -13.844 1 96.44 193 THR A CA 1
ATOM 1528 C C . THR A 1 193 ? 3.691 4.613 -13.898 1 96.44 193 THR A C 1
ATOM 1530 O O . THR A 1 193 ? 2.615 4.168 -13.492 1 96.44 193 THR A O 1
ATOM 1533 N N . ASN A 1 194 ? 3.814 5.902 -14.367 1 95.38 194 ASN A N 1
ATOM 1534 C CA . ASN A 1 194 ? 2.705 6.852 -14.352 1 95.38 194 ASN A CA 1
ATOM 1535 C C . ASN A 1 194 ? 2.08 6.953 -12.961 1 95.38 194 ASN A C 1
ATOM 1537 O O . ASN A 1 194 ? 0.858 6.891 -12.82 1 95.38 194 ASN A O 1
ATOM 1541 N N . SER A 1 195 ? 2.891 6.938 -11.859 1 96.12 195 SER A N 1
ATOM 1542 C CA . SER A 1 195 ? 2.57 7.125 -10.445 1 96.12 195 SER A CA 1
ATOM 1543 C C . SER A 1 195 ? 1.803 5.93 -9.891 1 96.12 195 SER A C 1
ATOM 1545 O O . SER A 1 195 ? 1.248 6 -8.789 1 96.12 195 SER A O 1
ATOM 1547 N N . GLN A 1 196 ? 1.756 4.828 -10.688 1 97.19 196 GLN A N 1
ATOM 1548 C CA . GLN A 1 196 ? 0.997 3.662 -10.242 1 97.19 196 GLN A CA 1
ATOM 1549 C C . GLN A 1 196 ? 1.876 2.705 -9.445 1 97.19 196 GLN A C 1
ATOM 1551 O O . GLN A 1 196 ? 3.039 2.484 -9.789 1 97.19 196 GLN A O 1
ATOM 1556 N N . MET A 1 197 ? 1.327 2.174 -8.414 1 97.88 197 MET A N 1
ATOM 1557 C CA . MET A 1 197 ? 1.905 1.013 -7.746 1 97.88 197 MET A CA 1
ATOM 1558 C C . MET A 1 197 ? 1.424 -0.282 -8.391 1 97.88 197 MET A C 1
ATOM 1560 O O . MET A 1 197 ? 0.363 -0.8 -8.039 1 97.88 197 MET A O 1
ATOM 1564 N N . VAL A 1 198 ? 2.229 -0.791 -9.289 1 98.19 198 VAL A N 1
ATOM 1565 C CA . VAL A 1 198 ? 1.827 -1.92 -10.125 1 98.19 198 VAL A CA 1
ATOM 1566 C C . VAL A 1 198 ? 2.273 -3.227 -9.469 1 98.19 198 VAL A C 1
ATOM 1568 O O . VAL A 1 198 ? 3.467 -3.441 -9.25 1 98.19 198 VAL A O 1
ATOM 1571 N N . PRO A 1 199 ? 1.291 -4.152 -9.102 1 98.31 199 PRO A N 1
ATOM 1572 C CA . PRO A 1 199 ? 1.681 -5.473 -8.602 1 98.31 199 PRO A CA 1
ATOM 1573 C C . PRO A 1 199 ? 2.373 -6.328 -9.656 1 98.31 199 PRO A C 1
ATOM 1575 O O . PRO A 1 199 ? 1.962 -6.332 -10.82 1 98.31 199 PRO A O 1
ATOM 1578 N N . TYR A 1 200 ? 3.467 -7.004 -9.258 1 98.75 200 TYR A N 1
ATOM 1579 C CA . TYR A 1 200 ? 4.141 -7.914 -10.18 1 98.75 200 TYR A CA 1
ATOM 1580 C C . TYR A 1 200 ? 4.742 -9.102 -9.43 1 98.75 200 TYR A C 1
ATOM 1582 O O . TYR A 1 200 ? 4.91 -9.047 -8.211 1 98.75 200 TYR A O 1
ATOM 1590 N N . GLY A 1 201 ? 4.949 -10.195 -10.125 1 98.5 201 GLY A N 1
ATOM 1591 C CA . GLY A 1 201 ? 5.578 -11.391 -9.578 1 98.5 201 GLY A CA 1
ATOM 1592 C C . GLY A 1 201 ? 6.664 -11.953 -10.477 1 98.5 201 GLY A C 1
ATOM 1593 O O . GLY A 1 201 ? 6.738 -11.617 -11.656 1 98.5 201 GLY A O 1
ATOM 1594 N N . TRP A 1 202 ? 7.512 -12.688 -9.891 1 98.81 202 TRP A N 1
ATOM 1595 C CA . TRP A 1 202 ? 8.539 -13.461 -10.586 1 98.81 202 TRP A CA 1
ATOM 1596 C C . TRP A 1 202 ? 8.461 -14.93 -10.195 1 98.81 202 TRP A C 1
ATOM 1598 O O . TRP A 1 202 ? 8.258 -15.266 -9.023 1 98.81 202 TRP A O 1
ATOM 1608 N N . ILE A 1 203 ? 8.594 -15.797 -11.172 1 98.88 203 ILE A N 1
ATOM 1609 C CA . ILE A 1 203 ? 8.656 -17.25 -10.977 1 98.88 203 ILE A CA 1
ATOM 1610 C C . ILE A 1 203 ? 9.82 -17.828 -11.766 1 98.88 203 ILE A C 1
ATOM 1612 O O . ILE A 1 203 ? 9.992 -17.516 -12.953 1 98.88 203 ILE A O 1
ATOM 1616 N N . GLY A 1 204 ? 10.602 -18.672 -11.148 1 98.81 204 GLY A N 1
ATOM 1617 C CA . GLY A 1 204 ? 11.672 -19.375 -11.844 1 98.81 204 GLY A CA 1
ATOM 1618 C C . GLY A 1 204 ? 11.281 -20.781 -12.258 1 98.81 204 GLY A C 1
ATOM 1619 O O . GLY A 1 204 ? 10.445 -21.406 -11.617 1 98.81 204 GLY A O 1
ATOM 1620 N N . ASN A 1 205 ? 11.844 -21.266 -13.359 1 98.88 205 ASN A N 1
ATOM 1621 C CA . ASN A 1 205 ? 11.703 -22.656 -13.766 1 98.88 205 ASN A CA 1
ATOM 1622 C C . ASN A 1 205 ? 12.672 -23.562 -13.016 1 98.88 205 ASN A C 1
ATOM 1624 O O . ASN A 1 205 ? 13.883 -23.484 -13.227 1 98.88 205 ASN A O 1
ATOM 1628 N N . PRO A 1 206 ? 12.18 -24.422 -12.234 1 98.5 206 PRO A N 1
ATOM 1629 C CA . PRO A 1 206 ? 13.07 -25.203 -11.383 1 98.5 206 PRO A CA 1
ATOM 1630 C C . PRO A 1 206 ? 13.578 -26.469 -12.07 1 98.5 206 PRO A C 1
ATOM 1632 O O . PRO A 1 206 ? 14.383 -27.219 -11.5 1 98.5 206 PRO A O 1
ATOM 1635 N N . GLY A 1 207 ? 13.258 -26.766 -13.273 1 97.62 207 GLY A N 1
ATOM 1636 C CA . GLY A 1 207 ? 13.492 -28.031 -13.938 1 97.62 207 GLY A CA 1
ATOM 1637 C C . GLY A 1 207 ? 14.938 -28.5 -13.852 1 97.62 207 GLY A C 1
ATOM 1638 O O . GLY A 1 207 ? 15.211 -29.672 -13.594 1 97.62 207 GLY A O 1
ATOM 1639 N N . LYS A 1 208 ? 15.844 -27.578 -14.016 1 96.56 208 LYS A N 1
ATOM 1640 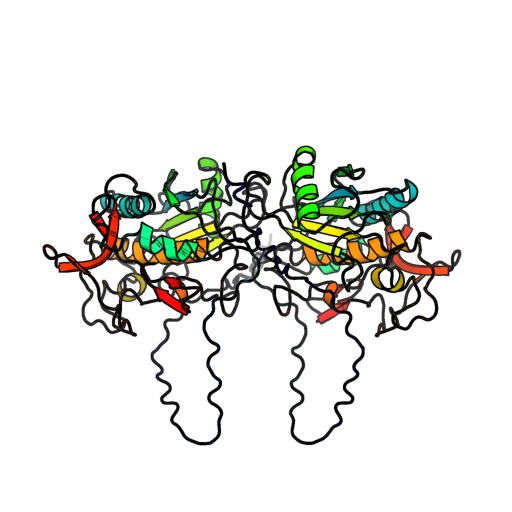C CA . LYS A 1 208 ? 17.266 -27.922 -14.016 1 96.56 208 LYS A CA 1
ATOM 1641 C C . LYS A 1 208 ? 17.953 -27.344 -12.781 1 96.56 208 LYS A C 1
ATOM 1643 O O . LYS A 1 208 ? 19.172 -27.469 -12.633 1 96.56 208 LYS A O 1
ATOM 1648 N N . GLN A 1 209 ? 17.219 -26.75 -11.945 1 96.31 209 GLN A N 1
ATOM 1649 C CA . GLN A 1 209 ? 17.875 -26 -10.875 1 96.31 209 GLN A CA 1
ATOM 1650 C C . GLN A 1 209 ? 17.516 -26.578 -9.508 1 96.31 209 GLN A C 1
ATOM 1652 O O . GLN A 1 209 ? 18.406 -26.938 -8.727 1 96.31 209 GLN A O 1
ATOM 1657 N N . CYS A 1 210 ? 16.312 -26.719 -9.227 1 96.44 210 CYS A N 1
ATOM 1658 C CA . CYS A 1 210 ? 15.914 -27.219 -7.914 1 96.44 210 CYS A CA 1
ATOM 1659 C C . CYS A 1 210 ? 14.539 -27.859 -7.969 1 96.44 210 CYS A C 1
ATOM 1661 O O . CYS A 1 210 ? 13.656 -27.516 -7.184 1 96.44 21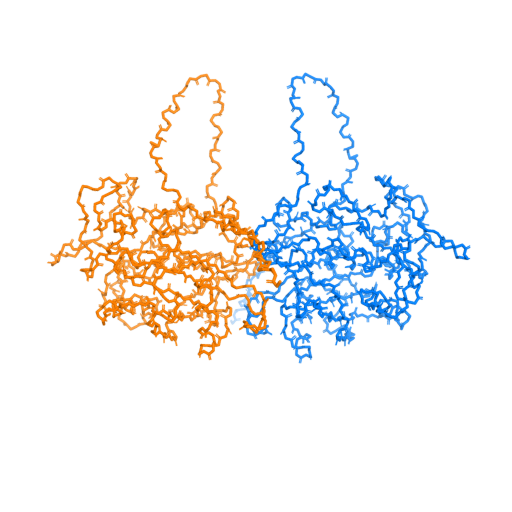0 CYS A O 1
ATOM 1663 N N . PRO A 1 211 ? 14.312 -28.812 -8.859 1 95.56 211 PRO A N 1
ATOM 1664 C CA . PRO A 1 211 ? 12.992 -29.438 -8.953 1 95.56 211 PRO A CA 1
ATOM 1665 C C . PRO A 1 211 ? 12.562 -30.109 -7.652 1 95.56 211 PRO A C 1
ATOM 1667 O O . PRO A 1 211 ? 11.367 -30.188 -7.355 1 95.56 211 PRO A O 1
ATOM 1670 N N . GLU A 1 212 ? 13.492 -30.609 -6.797 1 92.94 212 GLU A N 1
ATOM 1671 C CA . GLU A 1 212 ? 13.195 -31.281 -5.543 1 92.94 212 GLU A CA 1
ATOM 1672 C C . GLU A 1 212 ? 12.516 -30.344 -4.555 1 92.94 212 GLU A C 1
ATOM 1674 O O . GLU A 1 212 ? 11.805 -30.781 -3.648 1 92.94 212 GLU A O 1
ATOM 1679 N N . PHE A 1 213 ? 12.695 -29.125 -4.812 1 94 213 PHE A N 1
ATOM 1680 C CA . PHE A 1 213 ? 12.148 -28.125 -3.902 1 94 213 PHE A CA 1
ATOM 1681 C C . PHE A 1 213 ? 10.977 -27.391 -4.547 1 94 213 PHE A C 1
ATOM 1683 O O . PHE A 1 213 ? 9.844 -27.469 -4.07 1 94 213 PHE A O 1
ATOM 1690 N N . CYS A 1 214 ? 11.148 -26.797 -5.695 1 96.44 214 CYS A N 1
ATOM 1691 C CA . CYS A 1 214 ? 10.172 -25.891 -6.285 1 96.44 214 CYS A CA 1
ATOM 1692 C C . CYS A 1 214 ? 9.18 -26.656 -7.16 1 96.44 214 CYS A C 1
ATOM 1694 O O . CYS A 1 214 ? 8.172 -26.094 -7.594 1 96.44 214 CYS A O 1
ATOM 1696 N N . SER A 1 215 ? 9.422 -27.984 -7.406 1 96.88 215 SER A N 1
ATOM 1697 C CA . SER A 1 215 ? 8.453 -28.766 -8.164 1 96.88 215 SER A CA 1
ATOM 1698 C C . SER A 1 215 ? 7.777 -29.812 -7.285 1 96.88 215 SER A C 1
ATOM 1700 O O . SER A 1 215 ? 7.047 -30.672 -7.785 1 96.88 215 SER A O 1
ATOM 1702 N N . TRP A 1 216 ? 8.117 -29.766 -5.984 1 95.25 216 TRP A N 1
ATOM 1703 C CA . TRP A 1 216 ? 7.445 -30.719 -5.109 1 95.25 216 TRP A CA 1
ATOM 1704 C C . TRP A 1 216 ? 5.93 -30.594 -5.23 1 95.25 216 TRP A C 1
ATOM 1706 O O . TRP A 1 216 ? 5.387 -29.5 -5.207 1 95.25 216 TRP A O 1
ATOM 1716 N N . PRO A 1 217 ? 5.242 -31.781 -5.484 1 97.06 217 PRO A N 1
ATOM 1717 C CA . PRO A 1 217 ? 5.699 -33.125 -5.18 1 97.06 217 PRO A CA 1
ATOM 1718 C C . PRO A 1 217 ? 6.152 -33.906 -6.426 1 97.06 217 PRO A C 1
ATOM 1720 O O . PRO A 1 217 ? 6.227 -35.125 -6.406 1 97.06 217 PRO A O 1
ATOM 1723 N N . TYR A 1 218 ? 6.461 -33.312 -7.539 1 97.31 218 TYR A N 1
ATOM 1724 C CA . TYR A 1 218 ? 6.797 -34 -8.789 1 97.31 218 TYR A CA 1
ATOM 1725 C C . TYR A 1 218 ? 8.273 -34.344 -8.82 1 97.31 218 TYR A C 1
ATOM 1727 O O . TYR A 1 218 ? 8.766 -34.875 -9.828 1 97.31 218 TYR A O 1
ATOM 1735 N N . ALA A 1 219 ? 9 -34.094 -7.887 1 93 219 ALA A N 1
ATOM 1736 C CA . ALA A 1 219 ? 10.383 -34.531 -7.727 1 93 219 ALA A CA 1
ATOM 1737 C C . ALA A 1 219 ? 10.625 -35.062 -6.32 1 93 219 ALA A C 1
ATOM 1739 O O . ALA A 1 219 ? 9.898 -34.719 -5.387 1 93 219 ALA A O 1
ATOM 1740 N N . ALA A 1 220 ? 11.641 -35.969 -6.32 1 84.19 220 ALA A N 1
ATOM 1741 C CA . ALA A 1 220 ? 12 -36.531 -5.02 1 84.19 220 ALA A CA 1
ATOM 1742 C C . ALA A 1 220 ? 12.453 -35.438 -4.062 1 84.19 220 ALA A C 1
ATOM 1744 O O . ALA A 1 220 ? 13.031 -34.438 -4.484 1 84.19 220 ALA A O 1
ATOM 1745 N N . GLY A 1 221 ? 12.125 -35.688 -2.826 1 75.81 221 GLY A N 1
ATOM 1746 C CA . GLY A 1 221 ? 12.414 -34.719 -1.779 1 75.81 221 GLY A CA 1
ATOM 1747 C C . GLY A 1 221 ? 11.25 -34.469 -0.84 1 75.81 221 GLY A C 1
ATOM 1748 O O . GLY A 1 221 ? 10.148 -35 -1.066 1 75.81 221 GLY A O 1
ATOM 1749 N N . GLY A 1 222 ? 11.469 -33.812 0.283 1 73.56 222 GLY A N 1
ATOM 1750 C CA . GLY A 1 222 ? 10.422 -33.469 1.231 1 73.56 222 GLY A CA 1
ATOM 1751 C C . GLY A 1 222 ? 9.703 -34.688 1.779 1 73.56 222 GLY A C 1
ATOM 1752 O O . GLY A 1 222 ? 8.492 -34.688 1.981 1 73.56 222 GLY A O 1
ATOM 1753 N N . GLY A 1 223 ? 10.336 -35.812 1.725 1 75.62 223 GLY A N 1
ATOM 1754 C CA . GLY A 1 223 ? 9.734 -37.031 2.26 1 75.62 223 GLY A CA 1
ATOM 1755 C C . GLY A 1 223 ? 9.297 -38 1.184 1 75.62 223 GLY A C 1
ATOM 1756 O O . GLY A 1 223 ? 8.93 -39.125 1.481 1 75.62 223 GLY A O 1
ATOM 1757 N N . LEU A 1 224 ? 9.305 -37.5 -0.051 1 83.38 224 LEU A N 1
ATOM 1758 C CA . LEU A 1 224 ? 8.953 -38.375 -1.159 1 83.38 224 LEU A CA 1
ATOM 1759 C C . LEU A 1 224 ? 10.203 -39.031 -1.75 1 83.38 224 LEU A C 1
ATOM 1761 O O . LEU A 1 224 ? 11.164 -38.312 -2.098 1 83.38 224 LEU A O 1
ATOM 1765 N N . GLN A 1 225 ? 10.234 -40.312 -1.743 1 83 225 GLN A N 1
ATOM 1766 C CA . GLN A 1 225 ? 11.367 -41.031 -2.299 1 83 225 GLN A CA 1
ATOM 1767 C C . GLN A 1 225 ? 11.438 -40.875 -3.814 1 83 225 GLN A C 1
ATOM 1769 O O . GLN A 1 225 ? 12.523 -40.75 -4.387 1 83 225 GLN A O 1
ATOM 1774 N N . LYS A 1 226 ? 10.297 -40.938 -4.387 1 91.38 226 LYS A N 1
ATOM 1775 C CA . LYS A 1 226 ? 10.164 -40.688 -5.824 1 91.38 226 LYS A CA 1
ATOM 1776 C C . LYS A 1 226 ? 9.102 -39.656 -6.121 1 91.38 226 LYS A C 1
ATOM 1778 O O . LYS A 1 226 ? 8.039 -39.625 -5.488 1 91.38 226 LYS A O 1
ATOM 1783 N N . GLY A 1 227 ? 9.406 -38.812 -7.031 1 94.69 227 GLY A N 1
ATOM 1784 C CA . GLY A 1 227 ? 8.43 -37.781 -7.418 1 94.69 227 GLY A CA 1
ATOM 1785 C C . GLY A 1 227 ? 7.203 -38.375 -8.086 1 94.69 227 GLY A C 1
ATOM 1786 O O . GLY A 1 227 ? 7.289 -39.406 -8.773 1 94.69 227 GLY A O 1
ATOM 1787 N N . LEU A 1 228 ? 6.113 -37.75 -7.879 1 97.31 228 LEU A N 1
ATOM 1788 C CA . LEU A 1 228 ? 4.902 -38.094 -8.617 1 97.31 228 LEU A CA 1
ATOM 1789 C C . LEU A 1 228 ? 5.039 -37.688 -10.086 1 97.31 228 LEU A C 1
ATOM 1791 O O . LEU A 1 228 ? 5.957 -36.969 -10.461 1 97.31 228 LEU A O 1
ATOM 1795 N N . ILE A 1 229 ? 4.191 -38.281 -10.922 1 97.62 229 ILE A N 1
ATOM 1796 C CA . ILE A 1 229 ? 4.238 -37.969 -12.352 1 97.62 229 ILE A CA 1
ATOM 1797 C C . ILE A 1 229 ? 3.535 -36.656 -12.625 1 97.62 229 ILE A C 1
ATOM 1799 O O . ILE A 1 229 ? 2.357 -36.5 -12.297 1 97.62 229 ILE A O 1
ATOM 1803 N N . PRO A 1 230 ? 4.195 -35.625 -13.211 1 98.44 230 PRO A N 1
ATOM 1804 C CA . PRO A 1 230 ? 3.557 -34.344 -13.508 1 98.44 230 PRO A CA 1
ATOM 1805 C C . PRO A 1 230 ? 2.514 -34.469 -14.625 1 98.44 230 PRO A C 1
ATOM 1807 O O . PRO A 1 230 ? 2.711 -35.188 -15.586 1 98.44 230 PRO A O 1
ATOM 1810 N N . PRO A 1 231 ? 1.468 -33.781 -14.539 1 98.44 231 PRO A N 1
ATOM 1811 C CA . PRO A 1 231 ? 0.35 -33.938 -15.469 1 98.44 231 PRO A CA 1
ATOM 1812 C C . PRO A 1 231 ? 0.673 -33.469 -16.891 1 98.44 231 PRO A C 1
ATOM 1814 O O . PRO A 1 231 ? 0.038 -33.906 -17.844 1 98.44 231 PRO A O 1
ATOM 1817 N N . ASN A 1 232 ? 1.664 -32.594 -17.078 1 98.38 232 ASN A N 1
ATOM 1818 C CA . ASN A 1 232 ? 1.975 -32.094 -18.422 1 98.38 232 ASN A CA 1
ATOM 1819 C C . ASN A 1 232 ? 3.328 -32.625 -18.906 1 98.38 232 ASN A C 1
ATOM 1821 O O . ASN A 1 232 ? 3.855 -32.125 -19.906 1 98.38 232 ASN A O 1
ATOM 1825 N N . GLY A 1 233 ? 3.879 -33.469 -18.125 1 97.38 233 GLY A N 1
ATOM 1826 C CA . GLY A 1 233 ? 5.086 -34.188 -18.516 1 97.38 233 GLY A CA 1
ATOM 1827 C C . GLY A 1 233 ? 6.34 -33.344 -18.406 1 97.38 233 GLY A C 1
ATOM 1828 O O . GLY A 1 233 ? 7.383 -33.688 -18.953 1 97.38 233 GLY A O 1
ATOM 1829 N N . ASP A 1 234 ? 6.266 -32.219 -17.828 1 98.31 234 ASP A N 1
ATOM 1830 C CA . ASP A 1 234 ? 7.379 -31.281 -17.656 1 98.31 234 ASP A CA 1
ATOM 1831 C C . ASP A 1 234 ? 7.508 -30.844 -16.203 1 98.31 234 ASP A C 1
ATOM 1833 O O . ASP A 1 234 ? 6.789 -29.953 -15.742 1 98.31 234 ASP A O 1
ATOM 1837 N N . VAL A 1 235 ? 8.469 -31.469 -15.477 1 98.06 235 VAL A N 1
ATOM 1838 C CA . VAL A 1 235 ? 8.641 -31.234 -14.047 1 98.06 235 VAL A CA 1
ATOM 1839 C C . VAL A 1 235 ? 8.898 -29.75 -13.797 1 98.06 235 VAL A C 1
ATOM 1841 O O . VAL A 1 235 ? 8.43 -29.188 -12.805 1 98.06 235 VAL A O 1
ATOM 1844 N N . GLY A 1 236 ? 9.633 -29.109 -14.68 1 98.56 236 GLY A N 1
ATOM 1845 C CA . GLY A 1 236 ? 9.922 -27.688 -14.555 1 98.56 236 GLY A CA 1
ATOM 1846 C C . GLY A 1 236 ? 8.688 -26.812 -14.664 1 98.56 236 GLY A C 1
ATOM 1847 O O . GLY A 1 236 ? 8.359 -26.062 -13.734 1 98.56 236 GLY A O 1
ATOM 1848 N N . VAL A 1 237 ? 7.918 -26.922 -15.75 1 98.88 237 VAL A N 1
ATOM 1849 C CA . VAL A 1 237 ? 6.773 -26.047 -16.031 1 98.88 237 VAL A CA 1
ATOM 1850 C C . VAL A 1 237 ? 5.629 -26.391 -15.07 1 98.88 237 VAL A C 1
ATOM 1852 O O . VAL A 1 237 ? 4.918 -25.5 -14.602 1 98.88 237 VAL A O 1
ATOM 1855 N N . ASP A 1 238 ? 5.469 -27.688 -14.758 1 98.88 238 ASP A N 1
ATOM 1856 C CA . ASP A 1 238 ? 4.465 -28.047 -13.766 1 98.88 238 ASP A CA 1
ATOM 1857 C C . ASP A 1 238 ? 4.805 -27.469 -12.391 1 98.88 238 ASP A C 1
ATOM 1859 O O . ASP A 1 238 ? 3.914 -27.078 -11.641 1 98.88 238 ASP A O 1
ATOM 1863 N N . GLY A 1 239 ? 6.109 -27.453 -12.078 1 98.44 239 GLY A N 1
ATOM 1864 C CA . GLY A 1 239 ? 6.551 -26.766 -10.875 1 98.44 239 GLY A CA 1
ATOM 1865 C C . GLY A 1 239 ? 6.289 -25.266 -10.922 1 98.44 239 GLY A C 1
ATOM 1866 O O . GLY A 1 239 ? 5.859 -24.672 -9.93 1 98.44 239 GLY A O 1
ATOM 1867 N N . MET A 1 240 ? 6.535 -24.625 -12.055 1 98.88 240 MET A N 1
ATOM 1868 C CA . MET A 1 240 ? 6.238 -23.203 -12.227 1 98.88 240 MET A CA 1
ATOM 1869 C C . MET A 1 240 ? 4.758 -22.922 -11.977 1 98.88 240 MET A C 1
ATOM 1871 O O . MET A 1 240 ? 4.41 -21.938 -11.336 1 98.88 240 MET A O 1
ATOM 1875 N N . ILE A 1 241 ? 3.906 -23.781 -12.492 1 98.88 241 ILE A N 1
ATOM 1876 C CA . ILE A 1 241 ? 2.465 -23.594 -12.367 1 98.88 241 ILE A CA 1
ATOM 1877 C C . ILE A 1 241 ? 2.066 -23.609 -10.891 1 98.88 241 ILE A C 1
ATOM 1879 O O . ILE A 1 241 ? 1.248 -22.797 -10.461 1 98.88 241 ILE A O 1
ATOM 1883 N N . ILE A 1 242 ? 2.65 -24.5 -10.117 1 98.5 242 ILE A N 1
ATOM 1884 C CA . ILE A 1 242 ? 2.414 -24.531 -8.672 1 98.5 242 ILE A CA 1
ATOM 1885 C C . ILE A 1 242 ? 2.775 -23.172 -8.062 1 98.5 242 ILE A C 1
ATOM 1887 O O . ILE A 1 242 ? 1.991 -22.594 -7.305 1 98.5 242 ILE A O 1
ATOM 1891 N N . THR A 1 243 ? 3.914 -22.688 -8.453 1 98.56 243 THR A N 1
ATOM 1892 C CA . THR A 1 243 ? 4.402 -21.422 -7.91 1 98.56 243 THR A CA 1
ATOM 1893 C C . THR A 1 243 ? 3.572 -20.25 -8.438 1 98.56 243 THR A C 1
ATOM 1895 O O . THR A 1 243 ? 3.273 -19.312 -7.695 1 98.56 243 THR A O 1
ATOM 1898 N N . VAL A 1 244 ? 3.207 -20.234 -9.695 1 98.81 244 VAL A N 1
ATOM 1899 C CA . VAL A 1 244 ? 2.354 -19.203 -10.266 1 98.81 244 VAL A CA 1
ATOM 1900 C C . VAL A 1 244 ? 1.048 -19.125 -9.477 1 98.81 244 VAL A C 1
ATOM 1902 O O . VAL A 1 244 ? 0.616 -18.031 -9.102 1 98.81 244 VAL A O 1
ATOM 1905 N N . ALA A 1 245 ? 0.451 -20.266 -9.242 1 98.62 245 ALA A N 1
ATOM 1906 C CA . ALA A 1 245 ? -0.803 -20.297 -8.492 1 98.62 245 ALA A CA 1
ATOM 1907 C C . ALA A 1 245 ? -0.631 -19.703 -7.105 1 98.62 245 ALA A C 1
ATOM 1909 O O . ALA A 1 245 ? -1.457 -18.891 -6.664 1 98.62 245 ALA A O 1
ATOM 1910 N N . ASN A 1 246 ? 0.402 -20.094 -6.461 1 98.06 246 ASN A N 1
ATOM 1911 C CA . ASN A 1 246 ? 0.716 -19.578 -5.137 1 98.06 246 ASN A CA 1
ATOM 1912 C C . ASN A 1 246 ? 0.86 -18.047 -5.156 1 98.06 246 ASN A C 1
ATOM 1914 O O . ASN A 1 246 ? 0.246 -17.359 -4.348 1 98.06 246 ASN A O 1
ATOM 1918 N N . ILE A 1 247 ? 1.615 -17.547 -6.078 1 98.19 247 ILE A N 1
ATOM 1919 C CA . ILE A 1 247 ? 1.938 -16.141 -6.18 1 98.19 247 ILE A CA 1
ATOM 1920 C C . ILE A 1 247 ? 0.69 -15.352 -6.574 1 98.19 247 ILE A C 1
ATOM 1922 O O . ILE A 1 247 ? 0.434 -14.266 -6.039 1 98.19 247 ILE A O 1
ATOM 1926 N N . LEU A 1 248 ? -0.106 -15.891 -7.477 1 98.5 248 LEU A N 1
ATOM 1927 C CA . LEU A 1 248 ? -1.325 -15.203 -7.887 1 98.5 248 LEU A CA 1
ATOM 1928 C C . LEU A 1 248 ? -2.295 -15.07 -6.715 1 98.5 248 LEU A C 1
ATOM 1930 O O . LEU A 1 248 ? -2.885 -14.008 -6.512 1 98.5 248 LEU A O 1
ATOM 1934 N N . ALA A 1 249 ? -2.471 -16.125 -5.953 1 98.19 249 ALA A N 1
ATOM 1935 C CA . ALA A 1 249 ? -3.355 -16.062 -4.789 1 98.19 249 ALA A CA 1
ATOM 1936 C C . ALA A 1 249 ? -2.842 -15.062 -3.76 1 98.19 249 ALA A C 1
ATOM 1938 O O . ALA A 1 249 ? -3.621 -14.297 -3.191 1 98.19 249 ALA A O 1
ATOM 1939 N N . GLY A 1 250 ? -1.577 -15.109 -3.521 1 97.31 250 GLY A N 1
ATOM 1940 C CA . GLY A 1 250 ? -0.972 -14.156 -2.611 1 97.31 250 GLY A CA 1
ATOM 1941 C C . GLY A 1 250 ? -1.117 -12.719 -3.076 1 97.31 250 GLY A C 1
ATOM 1942 O O . GLY A 1 250 ? -1.516 -11.844 -2.299 1 97.31 250 GLY A O 1
ATOM 1943 N N . MET A 1 251 ? -0.825 -12.445 -4.309 1 97.62 251 MET A N 1
ATOM 1944 C CA . MET A 1 251 ? -0.897 -11.102 -4.883 1 97.62 251 MET A CA 1
ATOM 1945 C C . MET A 1 251 ? -2.334 -10.594 -4.902 1 97.62 251 MET A C 1
ATOM 1947 O O . MET A 1 251 ? -2.586 -9.422 -4.621 1 97.62 251 MET A O 1
ATOM 1951 N N . ALA A 1 252 ? -3.221 -11.477 -5.199 1 98.25 252 ALA A N 1
ATOM 1952 C CA . ALA A 1 252 ? -4.621 -11.07 -5.301 1 98.25 252 ALA A CA 1
ATOM 1953 C C . ALA A 1 252 ? -5.168 -10.656 -3.941 1 98.25 252 ALA A C 1
ATOM 1955 O O . ALA A 1 252 ? -6.02 -9.766 -3.854 1 98.25 252 ALA A O 1
ATOM 1956 N N . THR A 1 253 ? -4.699 -11.266 -2.84 1 98.38 253 THR A N 1
ATOM 1957 C CA . THR A 1 253 ? -5.262 -11.039 -1.513 1 98.38 253 THR A CA 1
ATOM 1958 C C . THR A 1 253 ? -4.398 -10.062 -0.72 1 98.38 253 THR A C 1
ATOM 1960 O O . THR A 1 253 ? -4.828 -9.539 0.311 1 98.38 253 THR A O 1
ATOM 1963 N N . ASN A 1 254 ? -3.176 -9.789 -1.192 1 97.75 254 ASN A N 1
ATOM 1964 C CA . ASN A 1 254 ? -2.242 -8.898 -0.515 1 97.75 254 ASN A CA 1
ATOM 1965 C C . ASN A 1 254 ? -1.283 -8.234 -1.501 1 97.75 254 ASN A C 1
ATOM 1967 O O . ASN A 1 254 ? -0.065 -8.375 -1.376 1 97.75 254 ASN A O 1
ATOM 1971 N N . PRO A 1 255 ? -1.832 -7.453 -2.424 1 97.81 255 PRO A N 1
ATOM 1972 C CA . PRO A 1 255 ? -1.006 -6.969 -3.531 1 97.81 255 PRO A CA 1
ATOM 1973 C C . PRO A 1 255 ? 0.092 -6.008 -3.072 1 97.81 255 PRO A C 1
ATOM 1975 O O . PRO A 1 255 ? 1.143 -5.918 -3.711 1 97.81 255 PRO A O 1
ATOM 1978 N N . TYR A 1 256 ? -0.1 -5.277 -1.926 1 96.94 256 TYR A N 1
ATOM 1979 C CA . TYR A 1 256 ? 0.816 -4.203 -1.567 1 96.94 256 TYR A CA 1
ATOM 1980 C C . TYR A 1 256 ? 1.378 -4.406 -0.165 1 96.94 256 TYR A C 1
ATOM 1982 O O . TYR A 1 256 ? 1.91 -3.475 0.44 1 96.94 256 TYR A O 1
ATOM 1990 N N . GLY A 1 257 ? 1.13 -5.609 0.402 1 94.5 257 GLY A N 1
ATOM 1991 C CA . GLY A 1 257 ? 1.638 -5.93 1.728 1 94.5 257 GLY A CA 1
ATOM 1992 C C . GLY A 1 257 ? 0.821 -5.305 2.844 1 94.5 257 GLY A C 1
ATOM 1993 O O . GLY A 1 257 ? 1.292 -5.195 3.979 1 94.5 257 GLY A O 1
ATOM 1994 N N . ASN A 1 258 ? -0.359 -4.824 2.541 1 95.44 258 ASN A N 1
ATOM 1995 C CA . ASN A 1 258 ? -1.159 -4.148 3.557 1 95.44 258 ASN A CA 1
ATOM 1996 C C . ASN A 1 258 ? -2.613 -4.609 3.525 1 95.44 258 ASN A C 1
ATOM 1998 O O . ASN A 1 258 ? -3.512 -3.871 3.932 1 95.44 258 ASN A O 1
ATOM 2002 N N . ALA A 1 259 ? -2.879 -5.789 2.941 1 96.38 259 ALA A N 1
ATOM 2003 C CA . ALA A 1 259 ? -4.207 -6.398 3.012 1 96.38 259 ALA A CA 1
ATOM 2004 C C . ALA A 1 259 ? -4.195 -7.637 3.9 1 96.38 259 ALA A C 1
ATOM 2006 O O . ALA A 1 259 ? -4.141 -7.531 5.129 1 96.38 259 ALA A O 1
ATOM 2007 N N . TYR A 1 260 ? -4.18 -8.836 3.359 1 96.81 260 TYR A N 1
ATOM 2008 C CA . TYR A 1 260 ? -4.277 -10.016 4.207 1 96.81 260 TYR A CA 1
ATOM 2009 C C . TYR A 1 260 ? -2.916 -10.688 4.371 1 96.81 260 TYR A C 1
ATOM 2011 O O . TYR A 1 260 ? -2.34 -11.188 3.404 1 96.81 260 TYR A O 1
ATOM 2019 N N . TYR A 1 261 ? -2.391 -10.695 5.582 1 94.69 261 TYR A N 1
ATOM 2020 C CA . TYR A 1 261 ? -1.188 -11.445 5.922 1 94.69 261 TYR A CA 1
ATOM 2021 C C . TYR A 1 261 ? -1.059 -11.617 7.43 1 94.69 261 TYR A C 1
ATOM 2023 O O . TYR A 1 261 ? -1.746 -10.938 8.203 1 94.69 261 TYR A O 1
ATOM 2031 N N . GLN A 1 262 ? -0.311 -12.547 7.816 1 92.69 262 GLN A N 1
ATOM 2032 C CA . GLN A 1 262 ? -0.007 -12.781 9.227 1 92.69 262 GLN A CA 1
ATOM 2033 C C . GLN A 1 262 ? 1.496 -12.727 9.477 1 92.69 262 GLN A C 1
ATOM 2035 O O . GLN A 1 262 ? 2.291 -13.156 8.641 1 92.69 262 GLN A O 1
ATOM 2040 N N . GLY A 1 263 ? 1.841 -12.188 10.609 1 86.81 263 GLY A N 1
ATOM 2041 C CA . GLY A 1 263 ? 3.244 -12.141 10.984 1 86.81 263 GLY A CA 1
ATOM 2042 C C . GLY A 1 263 ? 3.951 -10.891 10.5 1 86.81 263 GLY A C 1
ATOM 2043 O O . GLY A 1 263 ? 3.34 -9.82 10.398 1 86.81 263 GLY A O 1
ATOM 2044 N N . ASP A 1 264 ? 5.246 -11.016 10.273 1 83.12 264 ASP A N 1
ATOM 2045 C CA . ASP A 1 264 ? 6.09 -9.906 9.859 1 83.12 264 ASP A CA 1
ATOM 2046 C C . ASP A 1 264 ? 5.805 -9.508 8.414 1 83.12 264 ASP A C 1
ATOM 2048 O O . ASP A 1 264 ? 5.707 -10.367 7.539 1 83.12 264 ASP A O 1
ATOM 2052 N N . ALA A 1 265 ? 5.715 -8.188 8.164 1 81.5 265 ALA A N 1
ATOM 2053 C CA . ALA A 1 265 ? 5.406 -7.672 6.828 1 81.5 265 ALA A CA 1
ATOM 2054 C C . ALA A 1 265 ? 6.52 -8.016 5.844 1 81.5 265 ALA A C 1
ATOM 2056 O O . ALA A 1 265 ? 6.277 -8.117 4.637 1 81.5 265 ALA A O 1
ATOM 2057 N N . GLY A 1 266 ? 7.684 -8.234 6.348 1 81.25 266 GLY A N 1
ATOM 2058 C CA . GLY A 1 266 ? 8.812 -8.578 5.496 1 81.25 266 GLY A CA 1
ATOM 2059 C C . GLY A 1 266 ? 8.844 -10.047 5.117 1 81.25 266 GLY A C 1
ATOM 2060 O O . GLY A 1 266 ? 9.562 -10.445 4.199 1 81.25 266 GLY A O 1
ATOM 2061 N N . ALA A 1 267 ? 8.141 -10.875 5.816 1 83.06 267 ALA A N 1
ATOM 2062 C CA . ALA A 1 267 ? 7.996 -12.305 5.543 1 83.06 267 ALA A CA 1
ATOM 2063 C C . ALA A 1 267 ? 6.586 -12.781 5.863 1 83.06 267 ALA A C 1
ATOM 2065 O O . ALA A 1 267 ? 6.398 -13.656 6.715 1 83.06 267 ALA A O 1
ATOM 2066 N N . PRO A 1 268 ? 5.691 -12.156 5.145 1 89.38 268 PRO A N 1
ATOM 2067 C CA . PRO A 1 268 ? 4.293 -12.406 5.5 1 89.38 268 PRO A CA 1
ATOM 2068 C C . PRO A 1 268 ? 3.828 -13.812 5.113 1 89.38 268 PRO A C 1
ATOM 2070 O O . PRO A 1 268 ? 4.219 -14.328 4.066 1 89.38 268 PRO A O 1
ATOM 2073 N N . LEU A 1 269 ? 3.121 -14.422 6.035 1 93.38 269 LEU A N 1
ATOM 2074 C CA . LEU A 1 269 ? 2.316 -15.578 5.652 1 93.38 269 LEU A CA 1
ATOM 2075 C C . LEU A 1 269 ? 1.046 -15.141 4.93 1 93.38 269 LEU A C 1
ATOM 2077 O O . LEU A 1 269 ? 0.255 -14.359 5.473 1 93.38 269 LEU A O 1
ATOM 2081 N N . GLU A 1 270 ? 0.873 -15.641 3.713 1 95.94 270 GLU A N 1
ATOM 2082 C CA . GLU A 1 270 ? -0.222 -15.172 2.869 1 95.94 270 GLU A CA 1
ATOM 2083 C C . GLU A 1 270 ? -1.174 -16.312 2.516 1 95.94 270 GLU A C 1
ATOM 2085 O O . GLU A 1 270 ? -0.984 -17.438 2.959 1 95.94 270 GLU A O 1
ATOM 2090 N N . ALA A 1 271 ? -2.225 -16.047 1.777 1 94.62 271 ALA A N 1
ATOM 2091 C CA . ALA A 1 271 ? -3.391 -16.906 1.569 1 94.62 271 ALA A CA 1
ATOM 2092 C C . ALA A 1 271 ? -2.975 -18.297 1.089 1 94.62 271 ALA A C 1
ATOM 2094 O O . ALA A 1 271 ? -3.459 -19.312 1.6 1 94.62 271 ALA A O 1
ATOM 2095 N N . ALA A 1 272 ? -2.133 -18.375 0.104 1 91.81 272 ALA A N 1
ATOM 2096 C CA . ALA A 1 272 ? -1.688 -19.688 -0.354 1 91.81 272 ALA A CA 1
ATOM 2097 C C . ALA A 1 272 ? -0.413 -20.125 0.365 1 91.81 272 ALA A C 1
ATOM 2099 O O . ALA A 1 272 ? -0.176 -21.312 0.562 1 91.81 272 ALA A O 1
ATOM 2100 N N . GLY A 1 273 ? 0.356 -19.172 0.787 1 92.25 273 GLY A N 1
ATOM 2101 C CA . GLY A 1 273 ? 1.564 -19.484 1.539 1 92.25 273 GLY A CA 1
ATOM 2102 C C . GLY A 1 273 ? 1.289 -20.188 2.848 1 92.25 273 GLY A C 1
ATOM 2103 O O . GLY A 1 273 ? 2.074 -21.047 3.275 1 92.25 273 GLY A O 1
ATOM 2104 N N . ALA A 1 274 ? 0.209 -19.938 3.412 1 93.12 274 ALA A N 1
ATOM 2105 C CA . ALA A 1 274 ? -0.203 -20.562 4.668 1 93.12 274 ALA A CA 1
ATOM 2106 C C . ALA A 1 274 ? -0.548 -22.031 4.461 1 93.12 274 ALA A C 1
ATOM 2108 O O . ALA A 1 274 ? -0.657 -22.797 5.426 1 93.12 274 ALA A O 1
ATOM 2109 N N . CYS A 1 275 ? -0.716 -22.422 3.215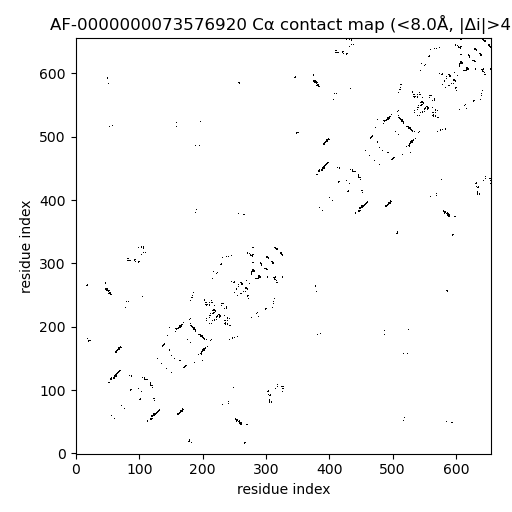 1 94.94 275 CYS A N 1
ATOM 2110 C CA . CYS A 1 275 ? -1.097 -23.781 2.873 1 94.94 275 CYS A CA 1
ATOM 2111 C C . CYS A 1 275 ? -0.005 -24.469 2.057 1 94.94 275 CYS A C 1
ATOM 2113 O O . CYS A 1 275 ? -0.292 -25.328 1.226 1 94.94 275 CYS A O 1
ATOM 2115 N N . GLN A 1 276 ? 1.184 -23.984 2.246 1 88.81 276 GLN A N 1
ATOM 2116 C CA . GLN A 1 276 ? 2.303 -24.531 1.493 1 88.81 276 GLN A CA 1
ATOM 2117 C C . GLN A 1 276 ? 2.389 -26.047 1.675 1 88.81 276 GLN A C 1
ATOM 2119 O O . GLN A 1 276 ? 2.342 -26.547 2.801 1 88.81 276 GLN A O 1
ATOM 2124 N N . GLY A 1 277 ? 2.479 -26.781 0.583 1 91.75 277 GLY A N 1
ATOM 2125 C CA . GLY A 1 277 ? 2.627 -28.219 0.611 1 91.75 277 GLY A CA 1
ATOM 2126 C C . GLY A 1 277 ? 1.308 -28.953 0.753 1 91.75 277 GLY A C 1
ATOM 2127 O O . GLY A 1 277 ? 1.279 -30.188 0.815 1 91.75 277 GLY A O 1
ATOM 2128 N N . THR A 1 278 ? 0.257 -28.25 0.821 1 96.19 278 THR A N 1
ATOM 2129 C CA . THR A 1 278 ? -1.073 -28.828 0.955 1 96.19 278 THR A CA 1
ATOM 2130 C C . THR A 1 278 ? -1.823 -28.766 -0.374 1 96.19 278 THR A C 1
ATOM 2132 O O . THR A 1 278 ? -2.193 -27.688 -0.839 1 96.19 278 THR A O 1
ATOM 2135 N N . TYR A 1 279 ? -2.127 -29.969 -0.904 1 97.75 279 TYR A N 1
ATOM 2136 C CA . TYR A 1 279 ? -2.729 -30.031 -2.232 1 97.75 279 TYR A CA 1
ATOM 2137 C C . TYR A 1 279 ? -3.996 -30.875 -2.219 1 97.75 279 TYR A C 1
ATOM 2139 O O . TYR A 1 279 ? -4.703 -30.969 -3.225 1 97.75 279 TYR A O 1
ATOM 2147 N N . GLY A 1 280 ? -4.273 -31.5 -1.086 1 97.5 280 GLY A N 1
ATOM 2148 C CA . GLY A 1 280 ? -5.414 -32.406 -0.958 1 97.5 280 GLY A CA 1
ATOM 2149 C C . GLY A 1 280 ? -5.699 -32.812 0.477 1 97.5 280 GLY A C 1
ATOM 2150 O O . GLY A 1 280 ? -4.945 -32.438 1.387 1 97.5 280 GLY A O 1
ATOM 2151 N N . THR A 1 281 ? -6.777 -33.531 0.634 1 96.44 281 THR A N 1
ATOM 2152 C CA . THR A 1 281 ? -7.211 -33.969 1.954 1 96.44 281 THR A CA 1
ATOM 2153 C C . THR A 1 281 ? -6.148 -34.844 2.604 1 96.44 281 THR A C 1
ATOM 2155 O O . THR A 1 281 ? -5.562 -35.719 1.943 1 96.44 281 THR A O 1
ATOM 2158 N N . GLY A 1 282 ? -5.875 -34.562 3.885 1 95.5 282 GLY A N 1
ATOM 2159 C CA . GLY A 1 282 ? -4.965 -35.406 4.652 1 95.5 282 GLY A CA 1
ATOM 2160 C C . GLY A 1 282 ? -3.508 -35.031 4.469 1 95.5 282 GLY A C 1
ATOM 2161 O O . GLY A 1 282 ? -2.615 -35.719 4.93 1 95.5 282 GLY A O 1
ATOM 2162 N N . ALA A 1 283 ? -3.227 -33.938 3.824 1 95.5 283 ALA A N 1
ATOM 2163 C CA . ALA A 1 283 ? -1.853 -33.5 3.594 1 95.5 283 ALA A CA 1
ATOM 2164 C C . ALA A 1 283 ? -1.1 -33.344 4.91 1 95.5 283 ALA A C 1
ATOM 2166 O O . ALA A 1 283 ? -1.669 -32.906 5.906 1 95.5 283 ALA A O 1
ATOM 2167 N N . TYR A 1 284 ? 0.14 -33.719 5 1 91.88 284 TYR A N 1
ATOM 2168 C CA . TYR A 1 284 ? 1.108 -33.469 6.066 1 91.88 284 TYR A CA 1
ATOM 2169 C C . TYR A 1 284 ? 2.525 -33.406 5.512 1 91.88 284 TYR A C 1
ATOM 2171 O O . TYR A 1 284 ? 2.754 -33.688 4.336 1 91.88 284 TYR A O 1
ATOM 2179 N N . PRO A 1 285 ? 3.471 -32.938 6.258 1 88.12 285 PRO A N 1
ATOM 2180 C CA . PRO A 1 285 ? 4.828 -32.875 5.707 1 88.12 285 PRO A CA 1
ATOM 2181 C C . PRO A 1 285 ? 5.262 -34.188 5.051 1 88.12 285 PRO A C 1
ATOM 2183 O O . PRO A 1 285 ? 5.25 -35.25 5.691 1 88.12 285 PRO A O 1
ATOM 2186 N N . GLY A 1 286 ? 5.535 -34.125 3.768 1 89.88 286 GLY A N 1
ATOM 2187 C CA . GLY A 1 286 ? 5.969 -35.281 3.016 1 89.88 286 GLY A CA 1
ATOM 2188 C C . GLY A 1 286 ? 4.844 -35.969 2.25 1 89.88 286 GLY A C 1
ATOM 2189 O O . GLY A 1 286 ? 5.082 -36.906 1.478 1 89.88 286 GLY A O 1
ATOM 2190 N N . TYR A 1 287 ? 3.699 -35.562 2.459 1 94.62 287 TYR A N 1
ATOM 2191 C CA . TYR A 1 287 ? 2.527 -36.094 1.77 1 94.62 287 TYR A CA 1
ATOM 2192 C C . TYR A 1 287 ? 1.619 -34.969 1.298 1 94.62 287 TYR A C 1
ATOM 2194 O O . TYR A 1 287 ? 1.066 -34.219 2.113 1 94.62 287 TYR A O 1
ATOM 2202 N N . PRO A 1 288 ? 1.457 -34.812 -0.024 1 96.38 288 PRO A N 1
ATOM 2203 C CA . PRO A 1 288 ? 0.736 -33.656 -0.56 1 96.38 288 PRO A CA 1
ATOM 2204 C C . PRO A 1 288 ? -0.771 -33.719 -0.325 1 96.38 288 PRO A C 1
ATOM 2206 O O . PRO A 1 288 ? -1.485 -32.75 -0.521 1 96.38 288 PRO A O 1
ATOM 2209 N N . GLY A 1 289 ? -1.27 -34.875 0.174 1 96.62 289 GLY A N 1
ATOM 2210 C CA . GLY A 1 289 ? -2.697 -35.125 0.289 1 96.62 289 GLY A CA 1
ATOM 2211 C C . GLY A 1 289 ? -3.25 -35.969 -0.85 1 96.62 289 GLY A C 1
ATOM 2212 O O . GLY A 1 289 ? -2.51 -36.375 -1.749 1 96.62 289 GLY A O 1
ATOM 2213 N N . GLU A 1 290 ? -4.531 -36.281 -0.733 1 97.31 290 GLU A N 1
ATOM 2214 C CA . GLU A 1 290 ? -5.191 -37.062 -1.771 1 97.31 290 GLU A CA 1
ATOM 2215 C C . GLU A 1 290 ? -5.293 -36.281 -3.076 1 97.31 290 GLU A C 1
ATOM 2217 O O . GLU A 1 290 ? -5.863 -35.188 -3.105 1 97.31 290 GLU A O 1
ATOM 2222 N N . LEU A 1 291 ? -4.711 -36.875 -4.105 1 98 291 LEU A N 1
ATOM 2223 C CA . LEU A 1 291 ? -4.727 -36.25 -5.422 1 98 291 LEU A CA 1
ATOM 2224 C C . LEU A 1 291 ? -5.492 -37.094 -6.426 1 98 291 LEU A C 1
ATOM 2226 O O . LEU A 1 291 ? -5.656 -38.312 -6.223 1 98 291 LEU A O 1
ATOM 2230 N N . LEU A 1 292 ? -6.023 -36.438 -7.434 1 96.94 292 LEU A N 1
ATOM 2231 C CA . LEU A 1 292 ? -6.527 -37.188 -8.594 1 96.94 292 LEU A CA 1
ATOM 2232 C C . LEU A 1 292 ? -5.379 -37.781 -9.391 1 96.94 292 LEU A C 1
ATOM 2234 O O . LEU A 1 292 ? -4.254 -37.281 -9.352 1 96.94 292 LEU A O 1
ATOM 2238 N N . VAL A 1 293 ? -5.664 -38.875 -10.039 1 97.69 293 VAL A N 1
ATOM 2239 C CA . VAL A 1 293 ? -4.676 -39.531 -10.883 1 97.69 293 VAL A CA 1
ATOM 2240 C C . VAL A 1 293 ? -5.266 -39.781 -12.266 1 97.69 293 VAL A C 1
ATOM 2242 O O . VAL A 1 293 ? -6.379 -40.312 -12.383 1 97.69 293 VAL A O 1
ATOM 2245 N N . ASP A 1 294 ? -4.566 -39.281 -13.266 1 96.69 294 ASP A N 1
ATOM 2246 C CA . ASP A 1 294 ? -4.957 -39.594 -14.633 1 96.69 294 ASP A CA 1
ATOM 2247 C C . ASP A 1 294 ? -4.711 -41.094 -14.922 1 96.69 294 ASP A C 1
ATOM 2249 O O . ASP A 1 294 ? -3.574 -41.562 -14.844 1 96.69 294 ASP A O 1
ATOM 2253 N N . ASN A 1 295 ? -5.684 -41.812 -15.32 1 95.62 295 ASN A N 1
ATOM 2254 C CA . ASN A 1 295 ? -5.59 -43.25 -15.461 1 95.62 295 ASN A CA 1
ATOM 2255 C C . ASN A 1 295 ? -4.68 -43.656 -16.625 1 95.62 295 ASN A C 1
ATOM 2257 O O . ASN A 1 295 ? -4.047 -44.719 -16.594 1 95.62 295 ASN A O 1
ATOM 2261 N N . SER A 1 296 ? -4.617 -42.812 -17.625 1 96 296 SER A N 1
ATOM 2262 C CA . SER A 1 296 ? -3.844 -43.156 -18.812 1 96 296 SER A CA 1
ATOM 2263 C C . SER A 1 296 ? -2.357 -42.875 -18.594 1 96 296 SER A C 1
ATOM 2265 O O . SER A 1 296 ? -1.514 -43.656 -19.047 1 96 296 SER A O 1
ATOM 2267 N N . THR A 1 297 ? -1.995 -41.844 -17.859 1 96.31 297 THR A N 1
ATOM 2268 C CA . THR A 1 297 ? -0.603 -41.406 -17.766 1 96.31 297 THR A CA 1
ATOM 2269 C C . THR A 1 297 ? -0.051 -41.656 -16.359 1 96.31 297 THR A C 1
ATOM 2271 O O . THR A 1 297 ? 1.165 -41.656 -16.156 1 96.31 297 THR A O 1
ATOM 2274 N N . GLY A 1 298 ? -0.955 -41.875 -15.344 1 97.62 298 GLY A N 1
ATOM 2275 C CA . GLY A 1 298 ? -0.537 -41.938 -13.953 1 97.62 298 GLY A CA 1
ATOM 2276 C C . GLY A 1 298 ? -0.242 -40.594 -13.328 1 97.62 298 GLY A C 1
ATOM 2277 O O . GLY A 1 298 ? 0.159 -40.531 -12.164 1 97.62 298 GLY A O 1
ATOM 2278 N N . ALA A 1 299 ? -0.466 -39.531 -14.031 1 98.38 299 ALA A N 1
ATOM 2279 C CA . ALA A 1 299 ? -0.136 -38.188 -13.57 1 98.38 299 ALA A CA 1
ATOM 2280 C C . ALA A 1 299 ? -1.041 -37.781 -12.414 1 98.38 299 ALA A C 1
ATOM 2282 O O . ALA A 1 299 ? -2.24 -38.062 -12.422 1 98.38 299 ALA A O 1
ATOM 2283 N N . SER A 1 300 ? -0.453 -37.156 -11.414 1 98.25 300 SER A N 1
ATOM 2284 C CA . SER A 1 300 ? -1.188 -36.656 -10.258 1 98.25 300 SER A CA 1
ATOM 2285 C C . SER A 1 300 ? -1.516 -35.156 -10.406 1 98.25 300 SER A C 1
ATOM 2287 O O . SER A 1 300 ? -0.689 -34.375 -10.883 1 98.25 300 SER A O 1
ATOM 2289 N N . PHE A 1 301 ? -2.686 -34.75 -10.07 1 98.25 301 PHE A N 1
ATOM 2290 C CA . PHE A 1 301 ? -3.141 -33.344 -10.18 1 98.25 301 PHE A CA 1
ATOM 2291 C C . PHE A 1 301 ? -4.332 -33.094 -9.266 1 98.25 301 PHE A C 1
ATOM 2293 O O . PHE A 1 301 ? -4.801 -34.031 -8.586 1 98.25 301 PHE A O 1
ATOM 2300 N N . ASN A 1 302 ? -4.75 -31.844 -9.109 1 97.88 302 ASN A N 1
ATOM 2301 C CA . ASN A 1 302 ? -5.875 -31.656 -8.203 1 97.88 302 ASN A CA 1
ATOM 2302 C C . ASN A 1 302 ? -6.918 -30.703 -8.789 1 97.88 302 ASN A C 1
ATOM 2304 O O . ASN A 1 302 ? -7.957 -30.453 -8.18 1 97.88 302 ASN A O 1
ATOM 2308 N N . VAL A 1 303 ? -6.652 -30.125 -10.023 1 96.75 303 VAL A N 1
ATOM 2309 C CA . VAL A 1 303 ? -7.656 -29.297 -10.664 1 96.75 303 VAL A CA 1
ATOM 2310 C C . VAL A 1 303 ? -7.648 -29.531 -12.172 1 96.75 303 VAL A C 1
ATOM 2312 O O . VAL A 1 303 ? -6.602 -29.812 -12.758 1 96.75 303 VAL A O 1
ATOM 2315 N N . TYR A 1 304 ? -8.836 -29.406 -12.727 1 94.69 304 TYR A N 1
ATOM 2316 C CA . TYR A 1 304 ? -8.977 -29.344 -14.18 1 94.69 304 TYR A CA 1
ATOM 2317 C C . TYR A 1 304 ? -8.992 -27.906 -14.664 1 94.69 304 TYR A C 1
ATOM 2319 O O . TYR A 1 304 ? -9.477 -27.016 -13.969 1 94.69 304 TYR A O 1
ATOM 2327 N N . GLY A 1 305 ? -8.391 -27.703 -15.852 1 94.62 305 GLY A N 1
ATOM 2328 C CA . GLY A 1 305 ? -8.445 -26.406 -16.516 1 94.62 305 GLY A CA 1
ATOM 2329 C C . GLY A 1 305 ? -9.242 -26.422 -17.812 1 94.62 305 GLY A C 1
ATOM 2330 O O . GLY A 1 305 ? -10.078 -27.312 -18.016 1 94.62 305 GLY A O 1
ATOM 2331 N N . ALA A 1 306 ? -9.016 -25.406 -18.562 1 91.81 306 ALA A N 1
ATOM 2332 C CA . ALA A 1 306 ? -9.633 -25.312 -19.875 1 91.81 306 ALA A CA 1
ATOM 2333 C C . ALA A 1 306 ? -9.312 -26.547 -20.719 1 91.81 306 ALA A C 1
ATOM 2335 O O . ALA A 1 306 ? -8.18 -27.031 -20.703 1 91.81 306 ALA A O 1
ATOM 2336 N N . LYS A 1 307 ? -10.367 -27.078 -21.422 1 90.19 307 LYS A N 1
ATOM 2337 C CA . LYS A 1 307 ? -10.227 -28.219 -22.312 1 90.19 307 LYS A CA 1
ATOM 2338 C C . LYS A 1 307 ? -9.703 -29.438 -21.578 1 90.19 307 LYS A C 1
ATOM 2340 O O . LYS A 1 307 ? -8.883 -30.188 -22.094 1 90.19 307 LYS A O 1
ATOM 2345 N N . ASN A 1 308 ? -10 -29.547 -20.281 1 90.5 308 ASN A N 1
ATOM 2346 C CA . ASN A 1 308 ? -9.719 -30.688 -19.422 1 90.5 308 ASN A CA 1
ATOM 2347 C C . ASN A 1 308 ? -8.227 -30.797 -19.109 1 90.5 308 ASN A C 1
ATOM 2349 O O . ASN A 1 308 ? -7.73 -31.875 -18.797 1 90.5 308 ASN A O 1
ATOM 2353 N N . ALA A 1 309 ? -7.535 -29.656 -19.359 1 94.75 309 ALA A N 1
ATOM 2354 C CA . ALA A 1 309 ? -6.145 -29.641 -18.922 1 94.75 309 ALA A CA 1
ATOM 2355 C C . ALA A 1 309 ? -6.043 -29.953 -17.422 1 94.75 309 ALA A C 1
ATOM 2357 O O . ALA A 1 309 ? -7.016 -29.781 -16.688 1 94.75 309 ALA A O 1
ATOM 2358 N N . LYS A 1 310 ? -4.883 -30.516 -17 1 96.94 310 LYS A N 1
ATOM 2359 C CA . LYS A 1 310 ? -4.691 -30.938 -15.617 1 96.94 310 LYS A CA 1
ATOM 2360 C C . LYS A 1 310 ? -3.541 -30.172 -14.961 1 96.94 310 LYS A C 1
ATOM 2362 O O . LYS A 1 310 ? -2.479 -30.016 -15.57 1 96.94 310 LYS A O 1
ATOM 2367 N N . PHE A 1 311 ? -3.787 -29.703 -13.758 1 98.12 311 PHE A N 1
ATOM 2368 C CA . PHE A 1 311 ? -2.783 -28.938 -13.047 1 98.12 311 PHE A CA 1
ATOM 2369 C C . PHE A 1 311 ? -2.779 -29.297 -11.562 1 98.12 311 PHE A C 1
ATOM 2371 O O . PHE A 1 311 ? -3.711 -29.922 -11.07 1 98.12 311 PHE A O 1
ATOM 2378 N N . LEU A 1 312 ? -1.714 -28.953 -10.906 1 98.5 312 LEU A N 1
ATOM 2379 C CA . LEU A 1 312 ? -1.616 -28.984 -9.453 1 98.5 312 LEU A CA 1
ATOM 2380 C C . LEU A 1 312 ? -1.459 -27.578 -8.891 1 98.5 312 LEU A C 1
ATOM 2382 O O . LEU A 1 312 ? -0.571 -26.828 -9.312 1 98.5 312 LEU A O 1
ATOM 2386 N N . VAL A 1 313 ? -2.357 -27.203 -7.992 1 98.5 313 VAL A N 1
ATOM 2387 C CA . VAL A 1 313 ? -2.287 -25.891 -7.355 1 98.5 313 VAL A CA 1
ATOM 2388 C C . VAL A 1 313 ? -2.352 -26.062 -5.836 1 98.5 313 VAL A C 1
ATOM 2390 O O . VAL A 1 313 ? -3.014 -26.969 -5.332 1 98.5 313 VAL A O 1
ATOM 2393 N N . PRO A 1 314 ? -1.573 -25.234 -5.117 1 98.06 314 PRO A N 1
ATOM 2394 C CA . PRO A 1 314 ? -1.707 -25.297 -3.658 1 98.06 314 PRO A CA 1
ATOM 2395 C C . PRO A 1 314 ? -3.094 -24.891 -3.176 1 98.06 314 PRO A C 1
ATOM 2397 O O . PRO A 1 314 ? -3.752 -24.062 -3.812 1 98.06 314 PRO A O 1
ATOM 2400 N N . TRP A 1 315 ? -3.49 -25.5 -2.074 1 98.25 315 TRP A N 1
ATOM 2401 C CA . TRP A 1 315 ? -4.723 -25.031 -1.444 1 98.25 315 TRP A CA 1
ATOM 2402 C C . TRP A 1 315 ? -4.555 -23.625 -0.891 1 98.25 315 TRP A C 1
ATOM 2404 O O . TRP A 1 315 ? -3.43 -23.141 -0.717 1 98.25 315 TRP A O 1
ATOM 2414 N N . ILE A 1 316 ? -5.691 -22.938 -0.712 1 97.88 316 ILE A N 1
ATOM 2415 C CA . ILE A 1 316 ? -5.715 -21.578 -0.205 1 97.88 316 ILE A CA 1
ATOM 2416 C C . ILE A 1 316 ? -6.348 -21.547 1.185 1 97.88 316 ILE A C 1
ATOM 2418 O O . ILE A 1 316 ? -7.312 -22.266 1.448 1 97.88 316 ILE A O 1
ATOM 2422 N N . TRP A 1 317 ? -5.793 -20.766 2.059 1 97.19 317 TRP A N 1
ATOM 2423 C CA . TRP A 1 317 ? -6.387 -20.578 3.377 1 97.19 317 TRP A CA 1
ATOM 2424 C C . TRP A 1 317 ? -7.789 -20 3.264 1 97.19 317 TRP A C 1
ATOM 2426 O O . TRP A 1 317 ? -7.977 -18.922 2.695 1 97.19 317 TRP A O 1
ATOM 2436 N N . HIS A 1 318 ? -8.711 -20.703 3.717 1 96.44 318 HIS A N 1
ATOM 2437 C CA . HIS A 1 318 ? -10.102 -20.266 3.689 1 96.44 318 HIS A CA 1
ATOM 2438 C C . HIS A 1 318 ? -10.391 -19.297 4.832 1 96.44 318 HIS A C 1
ATOM 2440 O O . HIS A 1 318 ? -10.297 -19.672 6.004 1 96.44 318 HIS A O 1
ATOM 2446 N N . PRO A 1 319 ? -10.805 -18.047 4.508 1 94.75 319 PRO A N 1
ATOM 2447 C CA . PRO A 1 319 ? -10.875 -17.031 5.566 1 94.75 319 PRO A CA 1
ATOM 2448 C C . PRO A 1 319 ? -12.055 -17.25 6.516 1 94.75 319 PRO A C 1
ATOM 2450 O O . PRO A 1 319 ? -12.047 -16.75 7.641 1 94.75 319 PRO A O 1
ATOM 2453 N N . SER A 1 320 ? -13.047 -18 6.219 1 92.81 320 SER A N 1
ATOM 2454 C CA . SER A 1 320 ? -14.219 -18.219 7.059 1 92.81 320 SER A CA 1
ATOM 2455 C C . SER A 1 320 ? -14.078 -19.5 7.879 1 92.81 320 SER A C 1
ATOM 2457 O O . SER A 1 320 ? -14.406 -19.531 9.07 1 92.81 320 SER A O 1
ATOM 2459 N N . THR A 1 321 ? -13.523 -20.547 7.27 1 93 321 THR A N 1
ATOM 2460 C CA . THR A 1 321 ? -13.461 -21.844 7.949 1 93 321 THR A CA 1
ATOM 2461 C C . THR A 1 321 ? -12.125 -22 8.664 1 93 321 THR A C 1
ATOM 2463 O O . THR A 1 321 ? -11.969 -22.922 9.484 1 93 321 THR A O 1
ATOM 2466 N N . LEU A 1 322 ? -11.156 -21.172 8.344 1 92.81 322 LEU A N 1
ATOM 2467 C CA . LEU A 1 322 ? -9.836 -21.156 8.977 1 92.81 322 LEU A CA 1
ATOM 2468 C C . LEU A 1 322 ? -9.109 -22.469 8.766 1 92.81 322 LEU A C 1
ATOM 2470 O O . LEU A 1 322 ? -8.586 -23.062 9.719 1 92.81 322 LEU A O 1
ATOM 2474 N N . GLN A 1 323 ? -9.172 -22.969 7.527 1 94.38 323 GLN A N 1
ATOM 2475 C CA . GLN A 1 323 ? -8.453 -24.156 7.074 1 94.38 323 GLN A CA 1
ATOM 2476 C C . GLN A 1 323 ? -8.055 -24.031 5.602 1 94.38 323 GLN A C 1
ATOM 2478 O O . GLN A 1 323 ? -8.672 -23.266 4.855 1 94.38 323 GLN A O 1
ATOM 2483 N N . CYS A 1 324 ? -7.09 -24.797 5.223 1 96.31 324 CYS A N 1
ATOM 2484 C CA . CYS A 1 324 ? -6.715 -24.844 3.812 1 96.31 324 CYS A CA 1
ATOM 2485 C C . CYS A 1 324 ? -7.777 -25.578 2.996 1 96.31 324 CYS A C 1
ATOM 2487 O O . CYS A 1 324 ? -8.289 -26.609 3.422 1 96.31 324 CYS A O 1
ATOM 2489 N N . ALA A 1 325 ? -8.102 -25 1.845 1 96.38 325 ALA A N 1
ATOM 2490 C CA . ALA A 1 325 ? -9.141 -25.562 0.989 1 96.38 325 ALA A CA 1
ATOM 2491 C C . ALA A 1 325 ? -8.742 -25.484 -0.482 1 96.38 325 ALA A C 1
ATOM 2493 O O . ALA A 1 325 ? -7.988 -24.594 -0.88 1 96.38 325 ALA A O 1
ATOM 2494 N N . GLY A 1 326 ? -9.242 -26.438 -1.187 1 95.19 326 GLY A N 1
ATOM 2495 C CA . GLY A 1 326 ? -8.984 -26.469 -2.617 1 95.19 326 GLY A CA 1
ATOM 2496 C C . GLY A 1 326 ? -10.18 -26.062 -3.453 1 95.19 326 GLY A C 1
ATOM 2497 O O . GLY A 1 326 ? -10.047 -25.781 -4.645 1 95.19 326 GLY A O 1
ATOM 2498 N N . GLN A 1 327 ? -11.32 -26.109 -2.84 1 90.56 327 GLN A N 1
ATOM 2499 C CA . GLN A 1 327 ? -12.57 -25.75 -3.502 1 90.56 327 GLN A CA 1
ATOM 2500 C C . GLN A 1 327 ? -13.547 -25.125 -2.518 1 90.56 327 GLN A C 1
ATOM 2502 O O . GLN A 1 327 ? -13.484 -25.391 -1.314 1 90.56 327 GLN A O 1
ATOM 2507 N N . VAL A 1 328 ? -14.398 -24.203 -3.092 1 82 328 VAL A N 1
ATOM 2508 C CA . VAL A 1 328 ? -15.461 -23.656 -2.254 1 82 328 VAL A CA 1
ATOM 2509 C C . VAL A 1 328 ? -16.547 -24.703 -2.049 1 82 328 VAL A C 1
ATOM 2511 O O . VAL A 1 328 ? -16.766 -25.562 -2.914 1 82 328 VAL A O 1
ATOM 2514 N N . MET B 1 1 ? -54.688 -5.426 -4.527 1 22.67 1 MET B N 1
ATOM 2515 C CA . MET B 1 1 ? -53.656 -4.543 -5.07 1 22.67 1 MET B CA 1
ATOM 2516 C C . MET B 1 1 ? -52.625 -4.223 -4.016 1 22.67 1 MET B C 1
ATOM 2518 O O . MET B 1 1 ? -52.625 -3.143 -3.424 1 22.67 1 MET B O 1
ATOM 2522 N N . GLY B 1 2 ? -52.188 -5.098 -3.152 1 25.16 2 GLY B N 1
ATOM 2523 C CA . GLY B 1 2 ? -51.625 -5.086 -1.814 1 25.16 2 GLY B CA 1
ATOM 2524 C C . GLY B 1 2 ? -50.188 -4.582 -1.776 1 25.16 2 GLY B C 1
ATOM 2525 O O . GLY B 1 2 ? -49.406 -4.852 -2.688 1 25.16 2 GLY B O 1
ATOM 2526 N N . SER B 1 3 ? -49.906 -3.398 -1.118 1 22.47 3 SER B N 1
ATOM 2527 C CA . SER B 1 3 ? -48.812 -2.492 -0.904 1 22.47 3 SER B CA 1
ATOM 2528 C C . SER B 1 3 ? -47.594 -3.229 -0.316 1 22.47 3 SER B C 1
ATOM 2530 O O . SER B 1 3 ? -47.625 -3.639 0.846 1 22.47 3 SER B O 1
ATOM 2532 N N . PHE B 1 4 ? -47.062 -4.191 -1.021 1 25.19 4 PHE B N 1
ATOM 2533 C CA . PHE B 1 4 ? -45.969 -5 -0.486 1 25.19 4 PHE B CA 1
ATOM 2534 C C . PHE B 1 4 ? -44.812 -4.121 -0.06 1 25.19 4 PHE B C 1
ATOM 2536 O O . PHE B 1 4 ? -44.188 -3.451 -0.893 1 25.19 4 PHE B O 1
ATOM 2543 N N . LEU B 1 5 ? -44.844 -3.561 1.18 1 25.44 5 LEU B N 1
ATOM 2544 C CA . LEU B 1 5 ? -43.906 -2.695 1.847 1 25.44 5 LEU B CA 1
ATOM 2545 C C . LEU B 1 5 ? -42.5 -3.338 1.861 1 25.44 5 LEU B C 1
ATOM 2547 O O . LEU B 1 5 ? -42.344 -4.488 2.283 1 25.44 5 LEU B O 1
ATOM 2551 N N . PRO B 1 6 ? -41.656 -3.014 0.854 1 24.67 6 PRO B N 1
ATOM 2552 C CA . PRO B 1 6 ? -40.344 -3.633 0.666 1 24.67 6 PRO B CA 1
ATOM 2553 C C . PRO B 1 6 ? -39.5 -3.596 1.931 1 24.67 6 PRO B C 1
ATOM 2555 O O . PRO B 1 6 ? -39.656 -2.707 2.77 1 24.67 6 PRO B O 1
ATOM 2558 N N . THR B 1 7 ? -39.062 -4.773 2.436 1 23.61 7 THR B N 1
ATOM 2559 C CA . THR B 1 7 ? -38.281 -5.113 3.627 1 23.61 7 THR B CA 1
ATOM 2560 C C . THR B 1 7 ? -37.031 -4.246 3.727 1 23.61 7 THR B C 1
ATOM 2562 O O . THR B 1 7 ? -36.531 -3.723 2.721 1 23.61 7 THR B O 1
ATOM 2565 N N . ASN B 1 8 ? -36.594 -3.943 4.965 1 21.11 8 ASN B N 1
ATOM 2566 C CA . ASN B 1 8 ? -35.656 -3.107 5.703 1 21.11 8 ASN B CA 1
ATOM 2567 C C . ASN B 1 8 ? -34.188 -3.391 5.297 1 21.11 8 ASN B C 1
ATOM 2569 O O . ASN B 1 8 ? -33.75 -4.531 5.383 1 21.11 8 ASN B O 1
ATOM 2573 N N . ALA B 1 9 ? -33.656 -2.701 4.332 1 27.16 9 ALA B N 1
ATOM 2574 C CA . ALA B 1 9 ? -32.219 -2.621 3.984 1 27.16 9 ALA B CA 1
ATOM 2575 C C . ALA B 1 9 ? -31.359 -2.58 5.234 1 27.16 9 ALA B C 1
ATOM 2577 O O . ALA B 1 9 ? -31.516 -1.697 6.082 1 27.16 9 ALA B O 1
ATOM 2578 N N . ALA B 1 10 ? -30.781 -3.721 5.68 1 26.97 10 ALA B N 1
ATOM 2579 C CA . ALA B 1 10 ? -29.797 -3.84 6.75 1 26.97 10 ALA B CA 1
ATOM 2580 C C . ALA B 1 10 ? -28.75 -2.73 6.66 1 26.97 10 ALA B C 1
ATOM 2582 O O . ALA B 1 10 ? -28.125 -2.541 5.613 1 26.97 10 ALA B O 1
ATOM 2583 N N . ASP B 1 11 ? -28.75 -1.594 7.301 1 24.97 11 ASP B N 1
ATOM 2584 C CA . ASP B 1 11 ? -27.812 -0.526 7.613 1 24.97 11 ASP B CA 1
ATOM 2585 C C . ASP B 1 11 ? -26.453 -1.094 8.031 1 24.97 11 ASP B C 1
ATOM 2587 O O . ASP B 1 11 ? -26.266 -1.471 9.188 1 24.97 11 ASP B O 1
ATOM 2591 N N . GLU B 1 12 ? -25.859 -1.995 7.293 1 27.67 12 GLU B N 1
ATOM 2592 C CA . GLU B 1 12 ? -24.594 -2.508 7.781 1 27.67 12 GLU B CA 1
ATOM 2593 C C . GLU B 1 12 ? -23.594 -1.376 8.016 1 27.67 12 GLU B C 1
ATOM 2595 O O . GLU B 1 12 ? -23.234 -0.648 7.082 1 27.67 12 GLU B O 1
ATOM 2600 N N . VAL B 1 13 ? -23.422 -0.894 9.266 1 27.02 13 VAL B N 1
ATOM 2601 C CA . VAL B 1 13 ? -22.453 0.001 9.883 1 27.02 13 VAL B CA 1
ATOM 2602 C C . VAL B 1 13 ? -21.047 -0.384 9.43 1 27.02 13 VAL B C 1
ATOM 2604 O O . VAL B 1 13 ? -20.562 -1.482 9.727 1 27.02 13 VAL B O 1
ATOM 2607 N N . VAL B 1 14 ? -20.641 0.007 8.312 1 27.27 14 VAL B N 1
ATOM 2608 C CA . VAL B 1 14 ? -19.219 -0.042 7.961 1 27.27 14 VAL B CA 1
ATOM 2609 C C . VAL B 1 14 ? -18.375 0.457 9.133 1 27.27 14 VAL B C 1
ATOM 2611 O O . VAL B 1 14 ? -18.453 1.631 9.508 1 27.27 14 VAL B O 1
ATOM 2614 N N . HIS B 1 15 ? -18.078 -0.406 10.062 1 26.25 15 HIS B N 1
ATOM 2615 C CA . HIS B 1 15 ? -17.109 -0.073 11.109 1 26.25 15 HIS B CA 1
ATOM 2616 C C . HIS B 1 15 ? -15.828 0.497 10.516 1 26.25 15 HIS B C 1
ATOM 2618 O O . HIS B 1 15 ? -15.086 -0.213 9.836 1 26.25 15 HIS B O 1
ATOM 2624 N N . HIS B 1 16 ? -15.898 1.691 10.07 1 27.8 16 HIS B N 1
ATOM 2625 C CA . HIS B 1 16 ? -14.703 2.465 9.742 1 27.8 16 HIS B CA 1
ATOM 2626 C C . HIS B 1 16 ? -13.68 2.396 10.867 1 27.8 16 HIS B C 1
ATOM 2628 O O . HIS B 1 16 ? -14.023 2.576 12.039 1 27.8 16 HIS B O 1
ATOM 2634 N N . HIS B 1 17 ? -12.719 1.688 10.695 1 26.02 17 HIS B N 1
ATOM 2635 C CA . HIS B 1 17 ? -11.57 1.637 11.586 1 26.02 17 HIS B CA 1
ATOM 2636 C C . HIS B 1 17 ? -11.055 3.037 11.898 1 26.02 17 HIS B C 1
ATOM 2638 O O . HIS B 1 17 ? -10.633 3.764 10.992 1 26.02 17 HIS B O 1
ATOM 2644 N N . ARG B 1 18 ? -11.633 3.652 12.945 1 27.39 18 ARG B N 1
ATOM 2645 C CA . ARG B 1 18 ? -11.297 4.898 13.633 1 27.39 18 ARG B CA 1
ATOM 2646 C C . ARG B 1 18 ? -9.859 4.867 14.141 1 27.39 18 ARG B C 1
ATOM 2648 O O . ARG B 1 18 ? -9.5 4.008 14.953 1 27.39 18 ARG B O 1
ATOM 2655 N N . THR B 1 19 ? -8.977 5.273 13.375 1 26.42 19 THR B N 1
ATOM 2656 C CA . THR B 1 19 ? -7.746 5.633 14.078 1 26.42 19 THR B CA 1
ATOM 2657 C C . THR B 1 19 ? -8.031 6.645 15.188 1 26.42 19 THR B C 1
ATOM 2659 O O . THR B 1 19 ? -8.336 7.809 14.914 1 26.42 19 THR B O 1
ATOM 2662 N N . GLU B 1 20 ? -8.727 6.168 16.219 1 25.47 20 GLU B N 1
ATOM 2663 C CA . GLU B 1 20 ? -9.008 6.992 17.391 1 25.47 20 GLU B CA 1
ATOM 2664 C C . GLU B 1 20 ? -7.719 7.52 18.016 1 25.47 20 GLU B C 1
ATOM 2666 O O . GLU B 1 20 ? -6.793 6.754 18.281 1 25.47 20 GLU B O 1
ATOM 2671 N N . PHE B 1 21 ? -7.484 8.719 17.703 1 23.45 21 PHE B N 1
ATOM 2672 C CA . PHE B 1 21 ? -6.508 9.406 18.547 1 23.45 21 PHE B CA 1
ATOM 2673 C C . PHE B 1 21 ? -6.93 9.375 20 1 23.45 21 PHE B C 1
ATOM 2675 O O . PHE B 1 21 ? -7.891 10.039 20.391 1 23.45 21 PHE B O 1
ATOM 2682 N N . ARG B 1 22 ? -6.812 8.266 20.672 1 28.03 22 ARG B N 1
ATOM 2683 C CA . ARG B 1 22 ? -7.082 8.258 22.109 1 28.03 22 ARG B CA 1
ATOM 2684 C C . ARG B 1 22 ? -6.078 9.125 22.859 1 28.03 22 ARG B C 1
ATOM 2686 O O . ARG B 1 22 ? -4.867 8.969 22.688 1 28.03 22 ARG B O 1
ATOM 2693 N N . HIS B 1 23 ? -6.496 10.289 23.297 1 23.48 23 HIS B N 1
ATOM 2694 C CA . HIS B 1 23 ? -5.707 11.062 24.234 1 23.48 23 HIS B CA 1
ATOM 2695 C C . HIS B 1 23 ? -5.238 10.195 25.406 1 23.48 23 HIS B C 1
ATOM 2697 O O . HIS B 1 23 ? -6.039 9.477 26 1 23.48 23 HIS B O 1
ATOM 2703 N N . PRO B 1 24 ? -3.996 9.945 25.562 1 28.02 24 PRO B N 1
ATOM 2704 C CA . PRO B 1 24 ? -3.562 9.242 26.766 1 28.02 24 PRO B CA 1
ATOM 2705 C C . PRO B 1 24 ? -4.074 9.898 28.047 1 28.02 24 PRO B C 1
ATOM 2707 O O . PRO B 1 24 ? -3.846 11.086 28.266 1 28.02 24 PRO B O 1
ATOM 2710 N N . THR B 1 25 ? -5.254 9.617 28.531 1 26.3 25 THR B N 1
ATOM 2711 C CA . THR B 1 25 ? -5.461 9.906 29.953 1 26.3 25 THR B CA 1
ATOM 2712 C C . THR B 1 25 ? -4.262 9.438 30.781 1 26.3 25 THR B C 1
ATOM 2714 O O . THR B 1 25 ? -3.607 8.453 30.438 1 26.3 25 THR B O 1
ATOM 2717 N N . SER B 1 26 ? -3.832 10.414 31.688 1 26.59 26 SER B N 1
ATOM 2718 C CA . SER B 1 26 ? -2.775 10.367 32.688 1 26.59 26 SER B CA 1
ATOM 2719 C C . SER B 1 26 ? -2.906 9.133 33.594 1 26.59 26 SER B C 1
ATOM 2721 O O . SER B 1 26 ? -3.412 9.211 34.688 1 26.59 26 SER B O 1
ATOM 2723 N N . THR B 1 27 ? -3.506 8.078 33.25 1 26.45 27 THR B N 1
ATOM 2724 C CA . THR B 1 27 ? -3.318 7.098 34.312 1 26.45 27 THR B CA 1
ATOM 2725 C C . THR B 1 27 ? -1.835 6.824 34.562 1 26.45 27 THR B C 1
ATOM 2727 O O . THR B 1 27 ? -1.166 6.242 33.688 1 26.45 27 THR B O 1
ATOM 2730 N N . VAL B 1 28 ? -1.226 7.77 35.312 1 25.17 28 VAL B N 1
ATOM 2731 C CA . VAL B 1 28 ? 0.02 7.441 36 1 25.17 28 VAL B CA 1
ATOM 2732 C C . VAL B 1 28 ? -0.112 6.09 36.688 1 25.17 28 VAL B C 1
ATOM 2734 O O . VAL B 1 28 ? -0.92 5.934 37.594 1 25.17 28 VAL B O 1
ATOM 2737 N N . LYS B 1 29 ? -0.025 5.113 36.031 1 27.03 29 LYS B N 1
ATOM 2738 C CA . LYS B 1 29 ? 0.261 3.869 36.75 1 27.03 29 LYS B CA 1
ATOM 2739 C C . LYS B 1 29 ? 1.329 4.078 37.812 1 27.03 29 LYS B C 1
ATOM 2741 O O . LYS B 1 29 ? 2.465 4.445 37.5 1 27.03 29 LYS B O 1
ATOM 2746 N N . ARG B 1 30 ? 0.905 4.578 38.938 1 24.55 30 ARG B N 1
ATOM 2747 C CA . ARG B 1 30 ? 1.647 4.277 40.156 1 24.55 30 ARG B CA 1
ATOM 2748 C C . ARG B 1 30 ? 1.992 2.793 40.219 1 24.55 30 ARG B C 1
ATOM 2750 O O . ARG B 1 30 ? 1.237 2.004 40.812 1 24.55 30 ARG B O 1
ATOM 2757 N N . LEU B 1 31 ? 2.244 2.057 39.125 1 25.47 31 LEU B N 1
ATOM 2758 C CA . LEU B 1 31 ? 2.744 0.726 39.438 1 25.47 31 LEU B CA 1
ATOM 2759 C C . LEU B 1 31 ? 3.896 0.807 40.438 1 25.47 31 LEU B C 1
ATOM 2761 O O . LEU B 1 31 ? 4.945 1.382 40.125 1 25.47 31 LEU B O 1
ATOM 2765 N N . ALA B 1 32 ? 3.586 0.958 41.625 1 22.97 32 ALA B N 1
ATOM 2766 C CA . ALA B 1 32 ? 4.383 0.586 42.781 1 22.97 32 ALA B CA 1
ATOM 2767 C C . ALA B 1 32 ? 5.203 -0.669 42.5 1 22.97 32 ALA B C 1
ATOM 2769 O O . ALA B 1 32 ? 4.82 -1.504 41.688 1 22.97 32 ALA B O 1
ATOM 2770 N N . ASN B 1 33 ? 6.559 -0.723 43.031 1 27.86 33 ASN B N 1
ATOM 2771 C CA . ASN B 1 33 ? 7.641 -1.674 43.281 1 27.86 33 ASN B CA 1
ATOM 2772 C C . ASN B 1 33 ? 7.121 -2.961 43.906 1 27.86 33 ASN B C 1
ATOM 2774 O O . ASN B 1 33 ? 7.738 -3.496 44.844 1 27.86 33 ASN B O 1
ATOM 2778 N N . VAL B 1 34 ? 5.812 -3.246 44.094 1 27.69 34 VAL B N 1
ATOM 2779 C CA . VAL B 1 34 ? 5.762 -4.445 44.938 1 27.69 34 VAL B CA 1
ATOM 2780 C C . VAL B 1 34 ? 6.562 -5.566 44.281 1 27.69 34 VAL B C 1
ATOM 2782 O O . VAL B 1 34 ? 6.922 -5.469 43.094 1 27.69 34 VAL B O 1
ATOM 2785 N N . GLY B 1 35 ? 6.047 -6.953 44.406 1 29.22 35 GLY B N 1
ATOM 2786 C CA . GLY B 1 35 ? 6.793 -8.18 44.156 1 29.22 35 GLY B CA 1
ATOM 2787 C C . GLY B 1 35 ? 7.434 -8.234 42.781 1 29.22 35 GLY B C 1
ATOM 2788 O O . GLY B 1 35 ? 7.207 -7.348 41.969 1 29.22 35 GLY B O 1
ATOM 2789 N N . GLY B 1 36 ? 8.039 -9.461 42.344 1 30.69 36 GLY B N 1
ATOM 2790 C CA . GLY B 1 36 ? 8.891 -9.984 41.281 1 30.69 36 GLY B CA 1
ATOM 2791 C C . GLY B 1 36 ? 8.398 -9.656 39.906 1 30.69 36 GLY B C 1
ATOM 2792 O O . GLY B 1 36 ? 8.781 -10.312 38.938 1 30.69 36 GLY B O 1
ATOM 2793 N N . PHE B 1 37 ? 7.273 -8.984 39.781 1 32.25 37 PHE B N 1
ATOM 2794 C CA . PHE B 1 37 ? 6.789 -8.93 38.438 1 32.25 37 PHE B CA 1
ATOM 2795 C C . PHE B 1 37 ? 7.691 -8.055 37.562 1 32.25 37 PHE B C 1
ATOM 2797 O O . PHE B 1 37 ? 7.988 -6.91 37.938 1 32.25 37 PHE B O 1
ATOM 2804 N N . LYS B 1 38 ? 8.531 -8.68 36.719 1 34.28 38 LYS B N 1
ATOM 2805 C CA . LYS B 1 38 ? 9.344 -8.031 35.688 1 34.28 38 LYS B CA 1
ATOM 2806 C C . LYS B 1 38 ? 8.539 -6.961 34.969 1 34.28 38 LYS B C 1
ATOM 2808 O O . LYS B 1 38 ? 7.445 -7.234 34.469 1 34.28 38 LYS B O 1
ATOM 2813 N N . LEU B 1 39 ? 8.57 -5.703 35.281 1 33.53 39 LEU B N 1
ATOM 2814 C CA . LEU B 1 39 ? 8.117 -4.586 34.469 1 33.53 39 LEU B CA 1
ATOM 2815 C C . LEU B 1 39 ? 8.305 -4.891 32.969 1 33.53 39 LEU B C 1
ATOM 2817 O O . LEU B 1 39 ? 9.406 -5.242 32.562 1 33.53 39 LEU B O 1
ATOM 2821 N N . VAL B 1 40 ? 7.402 -5.527 32.312 1 38.19 40 VAL B N 1
ATOM 2822 C CA . VAL B 1 40 ? 7.465 -5.668 30.875 1 38.19 40 VAL B CA 1
ATOM 2823 C C . VAL B 1 40 ? 7.98 -4.371 30.25 1 38.19 40 VAL B C 1
ATOM 2825 O O . VAL B 1 40 ? 7.496 -3.285 30.562 1 38.19 40 VAL B O 1
ATOM 2828 N N . ASP B 1 41 ? 9.242 -4.078 29.969 1 42.06 41 ASP B N 1
ATOM 2829 C CA . ASP B 1 41 ? 9.875 -3.018 29.188 1 42.06 41 ASP B CA 1
ATOM 2830 C C . ASP B 1 41 ? 8.961 -2.553 28.047 1 42.06 41 ASP B C 1
ATOM 2832 O O . ASP B 1 41 ? 8.484 -3.367 27.266 1 42.06 41 ASP B O 1
ATOM 2836 N N . GLU B 1 42 ? 8.094 -1.585 28.203 1 48.97 42 GLU B N 1
ATOM 2837 C CA . GLU B 1 42 ? 7.398 -1.006 27.062 1 48.97 42 GLU B CA 1
ATOM 2838 C C . GLU B 1 42 ? 8.281 -1.009 25.828 1 48.97 42 GLU B C 1
ATOM 2840 O O . GLU B 1 42 ? 9.453 -0.615 25.875 1 48.97 42 GLU B O 1
ATOM 2845 N N . PRO B 1 43 ? 7.953 -1.797 24.859 1 57.19 43 PRO B N 1
ATOM 2846 C CA . PRO B 1 43 ? 8.805 -1.86 23.672 1 57.19 43 PRO B CA 1
ATOM 2847 C C . PRO B 1 43 ? 9.195 -0.479 23.156 1 57.19 43 PRO B C 1
ATOM 2849 O O . PRO B 1 43 ? 8.398 0.46 23.219 1 57.19 43 PRO B O 1
ATOM 2852 N N . THR B 1 44 ? 10.477 -0.103 23.109 1 69.62 44 THR B N 1
ATOM 2853 C CA . THR B 1 44 ? 11.062 1.114 22.547 1 69.62 44 THR B CA 1
ATOM 2854 C C . THR B 1 44 ? 10.375 1.496 21.25 1 69.62 44 THR B C 1
ATOM 2856 O O . THR B 1 44 ? 10.156 0.646 20.375 1 69.62 44 THR B O 1
ATOM 2859 N N . LEU B 1 45 ? 9.742 2.805 21.266 1 74.56 45 LEU B N 1
ATOM 2860 C CA . LEU B 1 45 ? 9.148 3.336 20.047 1 74.56 45 LEU B CA 1
ATOM 2861 C C . LEU B 1 45 ? 10.211 3.533 18.969 1 74.56 45 LEU B C 1
ATOM 2863 O O . LEU B 1 45 ? 11.109 4.359 19.125 1 74.56 45 LEU B O 1
ATOM 2867 N N . ILE B 1 46 ? 10.258 2.752 17.922 1 81.44 46 ILE B N 1
ATOM 2868 C CA . ILE B 1 46 ? 11.25 2.84 16.859 1 81.44 46 ILE B CA 1
ATOM 2869 C C . ILE B 1 46 ? 10.562 3.164 15.531 1 81.44 46 ILE B C 1
ATOM 2871 O O . ILE B 1 46 ? 11.219 3.523 14.547 1 81.44 46 ILE B O 1
ATOM 2875 N N . LEU B 1 47 ? 9.18 3.252 15.453 1 90.5 47 LEU B N 1
ATOM 2876 C CA . LEU B 1 47 ? 8.438 3.344 14.203 1 90.5 47 LEU B CA 1
ATOM 2877 C C . LEU B 1 47 ? 9.008 2.383 13.164 1 90.5 47 LEU B C 1
ATOM 2879 O O . LEU B 1 47 ? 9.82 2.779 12.32 1 90.5 47 LEU B O 1
ATOM 2883 N N . ASP B 1 48 ? 8.57 1.178 13.188 1 89.5 48 ASP B N 1
ATOM 2884 C CA . ASP B 1 48 ? 9.039 0.101 12.32 1 89.5 48 ASP B CA 1
ATOM 2885 C C . ASP B 1 48 ? 8.758 0.418 10.859 1 89.5 48 ASP B C 1
ATOM 2887 O O . ASP B 1 48 ? 7.719 0.989 10.523 1 89.5 48 ASP B O 1
ATOM 2891 N N . TYR B 1 49 ? 9.797 0.13 10.07 1 94.12 49 TYR B N 1
ATOM 2892 C CA . TYR B 1 49 ? 9.609 0.211 8.625 1 94.12 49 TYR B CA 1
ATOM 2893 C C . TYR B 1 49 ? 8.984 -1.068 8.086 1 94.12 49 TYR B C 1
ATOM 2895 O O . TYR B 1 49 ? 9.438 -2.172 8.398 1 94.12 49 TYR B O 1
ATOM 2903 N N . HIS B 1 50 ? 7.93 -0.999 7.242 1 93.12 50 HIS B N 1
ATOM 2904 C CA . HIS B 1 50 ? 7.188 -2.154 6.754 1 93.12 50 HIS B CA 1
ATOM 2905 C C . HIS B 1 50 ? 7.32 -2.293 5.242 1 93.12 50 HIS B C 1
ATOM 2907 O O . HIS B 1 50 ? 6.41 -2.799 4.578 1 93.12 50 HIS B O 1
ATOM 2913 N N . PHE B 1 51 ? 8.297 -1.708 4.637 1 92.75 51 PHE B N 1
ATOM 2914 C CA . PHE B 1 51 ? 8.836 -2.002 3.312 1 92.75 51 PHE B CA 1
ATOM 2915 C C . PHE B 1 51 ? 8.008 -1.326 2.229 1 92.75 51 PHE B C 1
ATOM 2917 O O . PHE B 1 51 ? 8.109 -1.674 1.05 1 92.75 51 PHE B O 1
A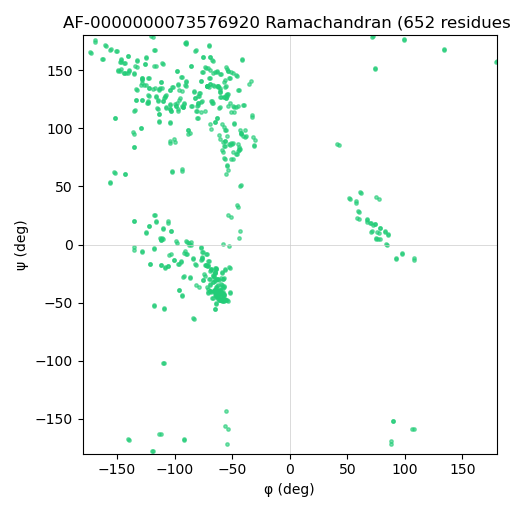TOM 2924 N N . GLY B 1 52 ? 7.094 -0.404 2.609 1 95.94 52 GLY B N 1
ATOM 2925 C CA . GLY B 1 52 ? 6.371 0.393 1.631 1 95.94 52 GLY B CA 1
ATOM 2926 C C . GLY B 1 52 ? 7.074 1.692 1.285 1 95.94 52 GLY B C 1
ATOM 2927 O O . GLY B 1 52 ? 8.094 2.033 1.887 1 95.94 52 GLY B O 1
ATOM 2928 N N . PRO B 1 53 ? 6.508 2.352 0.308 1 97.44 53 PRO B N 1
ATOM 2929 C CA . PRO B 1 53 ? 7.102 3.621 -0.116 1 97.44 53 PRO B CA 1
ATOM 2930 C C . PRO B 1 53 ? 6.812 4.762 0.854 1 97.44 53 PRO B C 1
ATOM 2932 O O . PRO B 1 53 ? 5.785 4.75 1.539 1 97.44 53 PRO B O 1
ATOM 2935 N N . VAL B 1 54 ? 7.746 5.727 0.979 1 98.5 54 VAL B N 1
ATOM 2936 C CA . VAL B 1 54 ? 7.449 7.055 1.497 1 98.5 54 VAL B CA 1
ATOM 2937 C C . VAL B 1 54 ? 7.066 7.984 0.346 1 98.5 54 VAL B C 1
ATOM 2939 O O . VAL B 1 54 ? 7.137 7.598 -0.822 1 98.5 54 VAL B O 1
ATOM 2942 N N . MET B 1 55 ? 6.613 9.234 0.652 1 98.38 55 MET B N 1
ATOM 2943 C CA . MET B 1 55 ? 6.246 10.172 -0.406 1 98.38 55 MET B CA 1
ATOM 2944 C C . MET B 1 55 ? 7.457 10.977 -0.862 1 98.38 55 MET B C 1
ATOM 2946 O O . MET B 1 55 ? 7.832 11.961 -0.217 1 98.38 55 MET B O 1
ATOM 2950 N N . THR B 1 56 ? 8.039 10.57 -1.937 1 97.44 56 THR B N 1
ATOM 2951 C CA . THR B 1 56 ? 9.203 11.258 -2.488 1 97.44 56 THR B CA 1
ATOM 2952 C C . THR B 1 56 ? 8.773 12.391 -3.41 1 97.44 56 THR B C 1
ATOM 2954 O O . THR B 1 56 ? 9.453 13.406 -3.512 1 97.44 56 THR B O 1
ATOM 2957 N N . GLY B 1 57 ? 7.617 12.227 -4.016 1 97.12 57 GLY B N 1
ATOM 2958 C CA . GLY B 1 57 ? 7.145 13.195 -4.988 1 97.12 57 GLY B CA 1
ATOM 2959 C C . GLY B 1 57 ? 7.898 13.141 -6.305 1 97.12 57 GLY B C 1
ATOM 2960 O O . GLY B 1 57 ? 8.703 12.234 -6.523 1 97.12 57 GLY B O 1
ATOM 2961 N N . ARG B 1 58 ? 7.512 14.008 -7.281 1 95.62 58 ARG B N 1
ATOM 2962 C CA . ARG B 1 58 ? 8.18 14.125 -8.578 1 95.62 58 ARG B CA 1
ATOM 2963 C C . ARG B 1 58 ? 9.367 15.078 -8.5 1 95.62 58 ARG B C 1
ATOM 2965 O O . ARG B 1 58 ? 9.219 16.234 -8.094 1 95.62 58 ARG B O 1
ATOM 2972 N N . GLU B 1 59 ? 10.586 14.562 -8.781 1 93.38 59 GLU B N 1
ATOM 2973 C CA . GLU B 1 59 ? 11.82 15.344 -8.703 1 93.38 59 GLU B CA 1
ATOM 2974 C C . GLU B 1 59 ? 12.008 15.922 -7.301 1 93.38 59 GLU B C 1
ATOM 2976 O O . GLU B 1 59 ? 12.367 17.094 -7.148 1 93.38 59 GLU B O 1
ATOM 2981 N N . ASN B 1 60 ? 11.641 15.172 -6.301 1 93.19 60 ASN B N 1
ATOM 2982 C CA . ASN B 1 60 ? 11.836 15.5 -4.895 1 93.19 60 ASN B CA 1
ATOM 2983 C C . ASN B 1 60 ? 10.875 16.594 -4.434 1 93.19 60 ASN B C 1
ATOM 2985 O O . ASN B 1 60 ? 11.141 17.266 -3.438 1 93.19 60 ASN B O 1
ATOM 2989 N N . MET B 1 61 ? 9.805 16.781 -5.25 1 95.75 61 MET B N 1
ATOM 2990 C CA . MET B 1 61 ? 8.789 17.781 -4.938 1 95.75 61 MET B CA 1
ATOM 2991 C C . MET B 1 61 ? 7.402 17.156 -4.863 1 95.75 61 MET B C 1
ATOM 2993 O O . MET B 1 61 ? 6.953 16.516 -5.82 1 95.75 61 MET B O 1
ATOM 2997 N N . ILE B 1 62 ? 6.773 17.312 -3.738 1 98 62 ILE B N 1
ATOM 2998 C CA . ILE B 1 62 ? 5.406 16.828 -3.557 1 98 62 ILE B CA 1
ATOM 2999 C C . ILE B 1 62 ? 4.418 17.953 -3.869 1 98 62 ILE B C 1
ATOM 3001 O O . ILE B 1 62 ? 4.445 19 -3.229 1 98 62 ILE B O 1
ATOM 3005 N N . LYS B 1 63 ? 3.59 17.734 -4.855 1 98.06 63 LYS B N 1
ATOM 3006 C CA . LYS B 1 63 ? 2.529 18.703 -5.129 1 98.06 63 LYS B CA 1
ATOM 3007 C C . LYS B 1 63 ? 1.383 18.562 -4.133 1 98.06 63 LYS B C 1
ATOM 3009 O O . LYS B 1 63 ? 1.022 17.453 -3.748 1 98.06 63 LYS B O 1
ATOM 3014 N N . LEU B 1 64 ? 0.864 19.688 -3.742 1 98.5 64 LEU B N 1
ATOM 3015 C CA . LEU B 1 64 ? -0.259 19.734 -2.812 1 98.5 64 LEU B CA 1
ATOM 3016 C C . LEU B 1 64 ? -1.493 20.328 -3.484 1 98.5 64 LEU B C 1
ATOM 3018 O O . LEU B 1 64 ? -1.454 21.453 -3.982 1 98.5 64 LEU B O 1
ATOM 3022 N N . PHE B 1 65 ? -2.547 19.562 -3.598 1 98.88 65 PHE B N 1
ATOM 3023 C CA . PHE B 1 65 ? -3.855 20.016 -4.055 1 98.88 65 PHE B CA 1
ATOM 3024 C C . PHE B 1 65 ? -4.82 20.156 -2.885 1 98.88 65 PHE B C 1
ATOM 3026 O O . PHE B 1 65 ? -4.906 19.266 -2.035 1 98.88 65 PHE B O 1
ATOM 3033 N N . VAL B 1 66 ? -5.559 21.281 -2.793 1 98.88 66 VAL B N 1
ATOM 3034 C CA . VAL B 1 66 ? -6.383 21.562 -1.622 1 98.88 66 VAL B CA 1
ATOM 3035 C C . VAL B 1 66 ? -7.836 21.766 -2.051 1 98.88 66 VAL B C 1
ATOM 3037 O O . VAL B 1 66 ? -8.109 22.5 -3.004 1 98.88 66 VAL B O 1
ATOM 3040 N N . ILE B 1 67 ? -8.734 21.094 -1.452 1 98.94 67 ILE B N 1
ATOM 3041 C CA . ILE B 1 67 ? -10.18 21.297 -1.564 1 98.94 67 ILE B CA 1
ATOM 3042 C C . ILE B 1 67 ? -10.695 22 -0.31 1 98.94 67 ILE B C 1
ATOM 3044 O O . ILE B 1 67 ? -10.766 21.406 0.763 1 98.94 67 ILE B O 1
ATOM 3048 N N . TYR B 1 68 ? -11 23.297 -0.415 1 98.94 68 TYR B N 1
ATOM 3049 C CA . TYR B 1 68 ? -11.68 24.031 0.649 1 98.94 68 TYR B CA 1
ATOM 3050 C C . TYR B 1 68 ? -13.18 23.766 0.626 1 98.94 68 TYR B C 1
ATOM 3052 O O . TYR B 1 68 ? -13.875 24.203 -0.291 1 98.94 68 TYR B O 1
ATOM 3060 N N . TYR B 1 69 ? -13.648 23.047 1.573 1 98.94 69 TYR B N 1
ATOM 3061 C CA . TYR B 1 69 ? -15.055 22.688 1.637 1 98.94 69 TYR B CA 1
ATOM 3062 C C . TYR B 1 69 ? -15.773 23.453 2.736 1 98.94 69 TYR B C 1
ATOM 3064 O O . TYR B 1 69 ? -15.438 23.328 3.914 1 98.94 69 TYR B O 1
ATOM 3072 N N . GLY B 1 70 ? -16.781 24.266 2.373 1 98.75 70 GLY B N 1
ATOM 3073 C CA . GLY B 1 70 ? -17.516 25.078 3.334 1 98.75 70 GLY B CA 1
ATOM 3074 C C . GLY B 1 70 ? -17.172 26.547 3.258 1 98.75 70 GLY B C 1
ATOM 3075 O O . GLY B 1 70 ? -16.75 27.031 2.211 1 98.75 70 GLY B O 1
ATOM 3076 N N . ASP B 1 71 ? -17.438 27.281 4.32 1 98.44 71 ASP B N 1
ATOM 3077 C CA . ASP B 1 71 ? -17.328 28.734 4.312 1 98.44 71 ASP B CA 1
ATOM 3078 C C . ASP B 1 71 ? -16.031 29.188 4.953 1 98.44 71 ASP B C 1
ATOM 3080 O O . ASP B 1 71 ? -15.992 29.516 6.141 1 98.44 71 ASP B O 1
ATOM 3084 N N . PHE B 1 72 ? -15.008 29.328 4.148 1 98.75 72 PHE B N 1
ATOM 3085 C CA . PHE B 1 72 ? -13.727 29.906 4.551 1 98.75 72 PHE B CA 1
ATOM 3086 C C . PHE B 1 72 ? -13.664 31.375 4.199 1 98.75 72 PHE B C 1
ATOM 3088 O O . PHE B 1 72 ? -13.992 31.781 3.078 1 98.75 72 PHE B O 1
ATOM 3095 N N . SER B 1 73 ? -13.234 32.188 5.113 1 98.38 73 SER B N 1
ATOM 3096 C CA . SER B 1 73 ? -12.977 33.562 4.766 1 98.38 73 SER B CA 1
ATOM 3097 C C . SER B 1 73 ? -11.688 33.719 3.967 1 98.38 73 SER B C 1
ATOM 3099 O O . SER B 1 73 ? -10.852 32.781 3.953 1 98.38 73 SER B O 1
ATOM 3101 N N . ALA B 1 74 ? -11.57 34.812 3.311 1 98.19 74 ALA B N 1
ATOM 3102 C CA . ALA B 1 74 ? -10.352 35.125 2.564 1 98.19 74 ALA B CA 1
ATOM 3103 C C . ALA B 1 74 ? -9.133 35.094 3.482 1 98.19 74 ALA B C 1
ATOM 3105 O O . ALA B 1 74 ? -8.062 34.625 3.1 1 98.19 74 ALA B O 1
ATOM 3106 N N . LYS B 1 75 ? -9.297 35.656 4.656 1 98.25 75 LYS B N 1
ATOM 3107 C CA . LYS B 1 75 ? -8.203 35.719 5.621 1 98.25 75 LYS B CA 1
ATOM 3108 C C . LYS B 1 75 ? -7.781 34.312 6.051 1 98.25 75 LYS B C 1
ATOM 3110 O O . LYS B 1 75 ? -6.59 34.031 6.191 1 98.25 75 LYS B O 1
ATOM 3115 N N . GLN B 1 76 ? -8.734 33.469 6.312 1 98.69 76 GLN B N 1
ATOM 3116 C CA . GLN B 1 76 ? -8.438 32.094 6.691 1 98.69 76 GLN B CA 1
ATOM 3117 C C . GLN B 1 76 ? -7.648 31.375 5.602 1 98.69 76 GLN B C 1
ATOM 3119 O O . GLN B 1 76 ? -6.629 30.734 5.883 1 98.69 76 GLN B O 1
ATOM 3124 N N . LYS B 1 77 ? -8.094 31.484 4.355 1 98.69 77 LYS B N 1
ATOM 3125 C CA . LYS B 1 77 ? -7.387 30.844 3.24 1 98.69 77 LYS B CA 1
ATOM 3126 C C . LYS B 1 77 ? -5.98 31.422 3.09 1 98.69 77 LYS B C 1
ATOM 3128 O O . LYS B 1 77 ? -5.031 30.688 2.811 1 98.69 77 LYS B O 1
ATOM 3133 N N . ALA B 1 78 ? -5.883 32.719 3.264 1 98.44 78 ALA B N 1
ATOM 3134 C CA . ALA B 1 78 ? -4.574 33.375 3.152 1 98.44 78 ALA B CA 1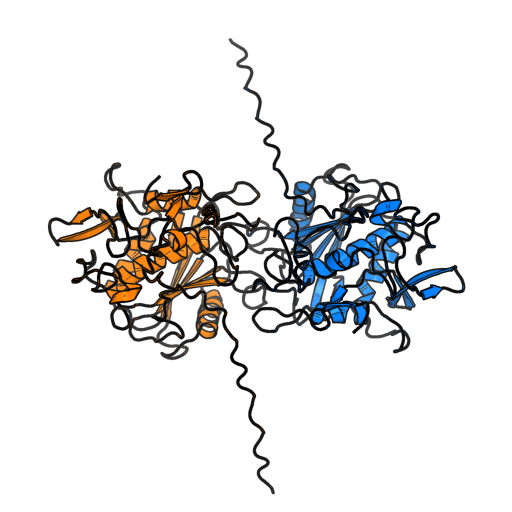
ATOM 3135 C C . ALA B 1 78 ? -3.598 32.812 4.18 1 98.44 78 ALA B C 1
ATOM 3137 O O . ALA B 1 78 ? -2.416 32.625 3.879 1 98.44 78 ALA B O 1
ATOM 3138 N N . THR B 1 79 ? -4.059 32.594 5.383 1 98.5 79 THR B N 1
ATOM 3139 C CA . THR B 1 79 ? -3.221 32 6.426 1 98.5 79 THR B CA 1
ATOM 3140 C C . THR B 1 79 ? -2.781 30.594 6.051 1 98.5 79 THR B C 1
ATOM 3142 O O . THR B 1 79 ? -1.605 30.25 6.18 1 98.5 79 THR B O 1
ATOM 3145 N N . LEU B 1 80 ? -3.693 29.797 5.523 1 98.75 80 LEU B N 1
ATOM 3146 C CA . LEU B 1 80 ? -3.375 28.438 5.09 1 98.75 80 LEU B CA 1
ATOM 3147 C C . LEU B 1 80 ? -2.414 28.453 3.904 1 98.75 80 LEU B C 1
ATOM 3149 O O . LEU B 1 80 ? -1.454 27.672 3.867 1 98.75 80 LEU B O 1
ATOM 3153 N N . HIS B 1 81 ? -2.613 29.375 2.99 1 97.94 81 HIS B N 1
ATOM 3154 C CA . HIS B 1 81 ? -1.697 29.547 1.867 1 97.94 81 HIS B CA 1
ATOM 3155 C C . HIS B 1 81 ? -0.288 29.875 2.348 1 97.94 81 HIS B C 1
ATOM 3157 O O . HIS B 1 81 ? 0.692 29.359 1.813 1 97.94 81 HIS B O 1
ATOM 3163 N N . SER B 1 82 ? -0.234 30.75 3.293 1 96.88 82 SER B N 1
ATOM 3164 C CA . SER B 1 82 ? 1.059 31.125 3.852 1 96.88 82 SER B CA 1
ATOM 3165 C C . SER B 1 82 ? 1.797 29.922 4.414 1 96.88 82 SER B C 1
ATOM 3167 O O . SER B 1 82 ? 3.004 29.781 4.211 1 96.88 82 SER B O 1
ATOM 3169 N N . PHE B 1 83 ? 1.096 29.062 5.121 1 97.94 83 PHE B N 1
ATOM 3170 C CA . PHE B 1 83 ? 1.711 27.844 5.656 1 97.94 83 PHE B CA 1
ATOM 3171 C C . PHE B 1 83 ? 2.201 26.938 4.527 1 97.94 83 PHE B C 1
ATOM 3173 O O . PHE B 1 83 ? 3.334 26.453 4.562 1 97.94 83 PHE B O 1
ATOM 3180 N N . PHE B 1 84 ? 1.363 26.75 3.494 1 97.38 84 PHE B N 1
ATOM 3181 C CA . PHE B 1 84 ? 1.709 25.859 2.395 1 97.38 84 PHE B CA 1
ATOM 3182 C C . PHE B 1 84 ? 2.916 26.375 1.627 1 97.38 84 PHE B C 1
ATOM 3184 O O . PHE B 1 84 ? 3.74 25.609 1.146 1 97.38 84 PHE B O 1
ATOM 3191 N N . ARG B 1 85 ? 3.084 27.656 1.563 1 94.94 85 ARG B N 1
ATOM 3192 C CA . ARG B 1 85 ? 4.207 28.266 0.857 1 94.94 85 ARG B CA 1
ATOM 3193 C C . ARG B 1 85 ? 5.492 28.156 1.669 1 94.94 85 ARG B C 1
ATOM 3195 O O . ARG B 1 85 ? 6.586 28.375 1.143 1 94.94 85 ARG B O 1
ATOM 3202 N N . SER B 1 86 ? 5.371 27.797 2.91 1 95.44 86 SER B N 1
ATOM 3203 C CA . SER B 1 86 ? 6.496 27.859 3.836 1 95.44 86 SER B CA 1
ATOM 3204 C C . SER B 1 86 ? 7.359 26.609 3.736 1 95.44 86 SER B C 1
ATOM 3206 O O . SER B 1 86 ? 8.453 26.562 4.301 1 95.44 86 SER B O 1
ATOM 3208 N N . PHE B 1 87 ? 6.84 25.578 3.035 1 94.56 87 PHE B N 1
ATOM 3209 C CA . PHE B 1 87 ? 7.613 24.359 2.848 1 94.56 87 PHE B CA 1
ATOM 3210 C C . PHE B 1 87 ? 8.727 24.562 1.827 1 94.56 87 PHE B C 1
ATOM 3212 O O . PHE B 1 87 ? 9.664 23.781 1.751 1 94.56 87 PHE B O 1
ATOM 3219 N N . TRP B 1 88 ? 8.523 25.469 0.979 1 79.75 88 TRP B N 1
ATOM 3220 C CA . TRP B 1 88 ? 9.508 25.812 -0.035 1 79.75 88 TRP B CA 1
ATOM 3221 C C . TRP B 1 88 ? 9.641 27.328 -0.175 1 79.75 88 TRP B C 1
ATOM 3223 O O . TRP B 1 88 ? 8.719 28 -0.642 1 79.75 88 TRP B O 1
ATOM 3233 N N . HIS B 1 89 ? 10.633 27.938 0.495 1 68.5 89 HIS B N 1
ATOM 3234 C CA . HIS B 1 89 ? 10.734 29.391 0.316 1 68.5 89 HIS B CA 1
ATOM 3235 C C . HIS B 1 89 ? 12.188 29.812 0.095 1 68.5 89 HIS B C 1
ATOM 3237 O O . HIS B 1 89 ? 12.93 30 1.057 1 68.5 89 HIS B O 1
ATOM 3243 N N . PRO B 1 90 ? 12.555 29.703 -1.127 1 55.38 90 PRO B N 1
ATOM 3244 C CA . PRO B 1 90 ? 13.953 30 -1.421 1 55.38 90 PRO B CA 1
ATOM 3245 C C . PRO B 1 90 ? 14.352 31.438 -1.047 1 55.38 90 PRO B C 1
ATOM 3247 O O . PRO B 1 90 ? 15.516 31.688 -0.736 1 55.38 90 PRO B O 1
ATOM 3250 N N . LYS B 1 91 ? 13.484 32.406 -1.158 1 56.44 91 LYS B N 1
ATOM 3251 C CA . LYS B 1 91 ? 13.977 33.781 -1.165 1 56.44 91 LYS B CA 1
ATOM 3252 C C . LYS B 1 91 ? 14.164 34.281 0.256 1 56.44 91 LYS B C 1
ATOM 3254 O O . LYS B 1 91 ? 15.125 35 0.537 1 56.44 91 LYS B O 1
ATOM 3259 N N . THR B 1 92 ? 13.109 34.406 1.104 1 54.78 92 THR B N 1
ATOM 3260 C CA . THR B 1 92 ? 13.156 35.188 2.34 1 54.78 92 THR B CA 1
ATOM 3261 C C . THR B 1 92 ? 13.273 34.25 3.551 1 54.78 92 THR B C 1
ATOM 3263 O O . THR B 1 92 ? 12.328 33.531 3.879 1 54.78 92 THR B O 1
ATOM 3266 N N . GLN B 1 93 ? 14.539 33.969 3.865 1 60.31 93 GLN B N 1
ATOM 3267 C CA . GLN B 1 93 ? 14.703 33 4.938 1 60.31 93 GLN B CA 1
ATOM 3268 C C . GLN B 1 93 ? 15 33.688 6.266 1 60.31 93 GLN B C 1
ATOM 3270 O O . GLN B 1 93 ? 15.758 34.656 6.312 1 60.31 93 GLN B O 1
ATOM 3275 N N . PRO B 1 94 ? 14.086 33.406 7.195 1 62.5 94 PRO B N 1
ATOM 3276 C CA . PRO B 1 94 ? 14.508 33.844 8.531 1 62.5 94 PRO B CA 1
ATOM 3277 C C . PRO B 1 94 ? 15.984 33.562 8.805 1 62.5 94 PRO B C 1
ATOM 3279 O O . PRO B 1 94 ? 16.625 32.812 8.062 1 62.5 94 PRO B O 1
ATOM 3282 N N . PRO B 1 95 ? 16.453 34.344 9.805 1 61.88 95 PRO B N 1
ATOM 3283 C CA . PRO B 1 95 ? 17.828 34.031 10.172 1 61.88 95 PRO B CA 1
ATOM 3284 C C . PRO B 1 95 ? 18.078 32.531 10.344 1 61.88 95 PRO B C 1
ATOM 3286 O O . PRO B 1 95 ? 17.172 31.812 10.742 1 61.88 95 PRO B O 1
ATOM 3289 N N . ALA B 1 96 ? 19.234 32.188 9.984 1 62.56 96 ALA B N 1
ATOM 3290 C CA . ALA B 1 96 ? 19.672 30.797 9.961 1 62.56 96 ALA B CA 1
ATOM 3291 C C . ALA B 1 96 ? 19.422 30.125 11.312 1 62.56 96 ALA B C 1
ATOM 3293 O O . ALA B 1 96 ? 19.188 28.922 11.383 1 62.56 96 ALA B O 1
ATOM 3294 N N . SER B 1 97 ? 19.266 30.938 12.328 1 75.38 97 SER B N 1
ATOM 3295 C CA . SER B 1 97 ? 19.188 30.344 13.664 1 75.38 97 SER B CA 1
ATOM 3296 C C . SER B 1 97 ? 17.734 30.047 14.055 1 75.38 97 SER B C 1
ATOM 3298 O O . SER B 1 97 ? 17.484 29.281 14.977 1 75.38 97 SER B O 1
ATOM 3300 N N . HIS B 1 98 ? 16.859 30.484 13.242 1 87.38 98 HIS B N 1
ATOM 3301 C CA . HIS B 1 98 ? 15.453 30.312 13.617 1 87.38 98 HIS B CA 1
ATOM 3302 C C . HIS B 1 98 ? 14.906 28.984 13.109 1 87.38 98 HIS B C 1
ATOM 3304 O O . HIS B 1 98 ? 15.258 28.531 12.016 1 87.38 98 HIS B O 1
ATOM 3310 N N . PRO B 1 99 ? 14.141 28.328 14.047 1 93.44 99 PRO B N 1
ATOM 3311 C CA . PRO B 1 99 ? 13.422 27.172 13.523 1 93.44 99 PRO B CA 1
ATOM 3312 C C . PRO B 1 99 ? 12.438 27.531 12.414 1 93.44 99 PRO B C 1
ATOM 3314 O O . PRO B 1 99 ? 11.758 28.562 12.5 1 93.44 99 PRO B O 1
ATOM 3317 N N . THR B 1 100 ? 12.453 26.828 11.305 1 94.19 100 THR B N 1
ATOM 3318 C CA . THR B 1 100 ? 11.586 27.109 10.164 1 94.19 100 THR B CA 1
ATOM 3319 C C . THR B 1 100 ? 10.773 25.875 9.781 1 94.19 100 THR B C 1
ATOM 3321 O O . THR B 1 100 ? 11.117 24.766 10.18 1 94.19 100 THR B O 1
ATOM 3324 N N . VAL B 1 101 ? 9.68 26.109 9.023 1 96.06 101 VAL B N 1
ATOM 3325 C CA . VAL B 1 101 ? 8.875 25.016 8.492 1 96.06 101 VAL B CA 1
ATOM 3326 C C . VAL B 1 101 ? 9.758 24.094 7.645 1 96.06 101 VAL B C 1
ATOM 3328 O O . VAL B 1 101 ? 9.633 22.875 7.711 1 96.06 101 VAL B O 1
ATOM 3331 N N . GLU B 1 102 ? 10.711 24.625 6.918 1 93.44 102 GLU B N 1
ATOM 3332 C CA . GLU B 1 102 ? 11.609 23.844 6.066 1 93.44 102 GLU B CA 1
ATOM 3333 C C . GLU B 1 102 ? 12.516 22.938 6.895 1 93.44 102 GLU B C 1
ATOM 3335 O O . GLU B 1 102 ? 12.695 21.766 6.562 1 93.44 102 GLU B O 1
ATOM 3340 N N . LYS B 1 103 ? 13.078 23.516 7.941 1 93 103 LYS B N 1
ATOM 3341 C CA . LYS B 1 103 ? 13.961 22.719 8.805 1 93 103 LYS B CA 1
ATOM 3342 C C . LYS B 1 103 ? 13.18 21.625 9.523 1 93 103 LYS B C 1
ATOM 3344 O O . LYS B 1 103 ? 13.703 20.516 9.727 1 93 103 LYS B O 1
ATOM 3349 N N . TRP B 1 104 ? 12 22 9.961 1 96.38 104 TRP B N 1
ATOM 3350 C CA . TRP B 1 104 ? 11.109 21.016 10.57 1 96.38 104 TRP B CA 1
ATOM 3351 C C . TRP B 1 104 ? 10.836 19.875 9.602 1 96.38 104 TRP B C 1
ATOM 3353 O O . TRP B 1 104 ? 10.93 18.703 9.977 1 96.38 104 TRP B O 1
ATOM 3363 N N . TRP B 1 105 ? 10.586 20.156 8.32 1 96.88 105 TRP B N 1
ATOM 3364 C CA . TRP B 1 105 ? 10.258 19.172 7.293 1 96.88 105 TRP B CA 1
ATOM 3365 C C . TRP B 1 105 ? 11.469 18.281 6.98 1 96.88 105 TRP B C 1
ATOM 3367 O O . TRP B 1 105 ? 11.312 17.141 6.566 1 96.88 105 TRP B O 1
ATOM 3377 N N . GLN B 1 106 ? 12.695 18.734 7.293 1 95.69 106 GLN B N 1
ATOM 3378 C CA . GLN B 1 106 ? 13.906 17.953 7.055 1 95.69 106 GLN B CA 1
ATOM 3379 C C . GLN B 1 106 ? 13.938 16.703 7.926 1 95.69 106 GLN B C 1
ATOM 3381 O O . GLN B 1 106 ? 14.547 15.703 7.551 1 95.69 106 GLN B O 1
ATOM 3386 N N . ILE B 1 107 ? 13.289 16.812 9.039 1 97.06 107 ILE B N 1
ATOM 3387 C CA . ILE B 1 107 ? 13.219 15.625 9.883 1 97.06 107 ILE B CA 1
ATOM 3388 C C . ILE B 1 107 ? 12.445 14.523 9.156 1 97.06 107 ILE B C 1
ATOM 3390 O O . ILE B 1 107 ? 12.844 13.359 9.18 1 97.06 107 ILE B O 1
ATOM 3394 N N . ALA B 1 108 ? 11.305 14.875 8.5 1 97.44 108 ALA B N 1
ATOM 3395 C CA . ALA B 1 108 ? 10.531 13.906 7.73 1 97.44 108 ALA B CA 1
ATOM 3396 C C . ALA B 1 108 ? 11.391 13.266 6.641 1 97.44 108 ALA B C 1
ATOM 3398 O O . ALA B 1 108 ? 11.219 12.086 6.328 1 97.44 108 ALA B O 1
ATOM 3399 N N . ARG B 1 109 ? 12.375 13.992 6.145 1 97.38 109 ARG B N 1
ATOM 3400 C CA . ARG B 1 109 ? 13.195 13.508 5.039 1 97.38 109 ARG B CA 1
ATOM 3401 C C . ARG B 1 109 ? 14.195 12.461 5.516 1 97.38 109 ARG B C 1
ATOM 3403 O O . ARG B 1 109 ? 14.844 11.797 4.703 1 97.38 109 ARG B O 1
ATOM 3410 N N . LEU B 1 110 ? 14.359 12.312 6.809 1 97.5 110 LEU B N 1
ATOM 3411 C CA . LEU B 1 110 ? 15.234 11.273 7.332 1 97.5 110 LEU B CA 1
ATOM 3412 C C . LEU B 1 110 ? 14.609 9.891 7.148 1 97.5 110 LEU B C 1
ATOM 3414 O O . LEU B 1 110 ? 15.297 8.875 7.273 1 97.5 110 LEU B O 1
ATOM 3418 N N . TYR B 1 111 ? 13.336 9.867 6.926 1 97.88 111 TYR B N 1
ATOM 3419 C CA . TYR B 1 111 ? 12.664 8.617 6.598 1 97.88 111 TYR B CA 1
ATOM 3420 C C . TYR B 1 111 ? 12.891 8.242 5.137 1 97.88 111 TYR B C 1
ATOM 3422 O O . TYR B 1 111 ? 12.648 9.055 4.238 1 97.88 111 TYR B O 1
ATOM 3430 N N . VAL B 1 112 ? 13.352 7.008 4.902 1 97.56 112 VAL B N 1
ATOM 3431 C CA . VAL B 1 112 ? 13.664 6.551 3.555 1 97.56 112 VAL B CA 1
ATOM 3432 C C . VAL B 1 112 ? 12.914 5.254 3.258 1 97.56 112 VAL B C 1
ATOM 3434 O O . VAL B 1 112 ? 12.492 4.551 4.18 1 97.56 112 VAL B O 1
ATOM 3437 N N . ASP B 1 113 ? 12.695 5.008 2.002 1 96.19 113 ASP B N 1
ATOM 3438 C CA . ASP B 1 113 ? 12.008 3.771 1.646 1 96.19 113 ASP B CA 1
ATOM 3439 C C . ASP B 1 113 ? 13 2.646 1.378 1 96.19 113 ASP B C 1
ATOM 3441 O O . ASP B 1 113 ? 14.164 2.732 1.777 1 96.19 113 ASP B O 1
ATOM 3445 N N . LEU B 1 114 ? 12.5 1.541 0.813 1 93.19 114 LEU B N 1
ATOM 3446 C CA . LEU B 1 114 ? 13.258 0.313 0.592 1 93.19 114 LEU B CA 1
ATOM 3447 C C . LEU B 1 114 ? 14.477 0.577 -0.28 1 93.19 114 LEU B C 1
ATOM 3449 O O . LEU B 1 114 ? 15.477 -0.142 -0.191 1 93.19 114 LEU B O 1
ATOM 3453 N N . TYR B 1 115 ? 14.477 1.631 -1.113 1 93.38 115 TYR B N 1
ATOM 3454 C CA . TYR B 1 115 ? 15.555 1.966 -2.039 1 93.38 115 TYR B CA 1
ATOM 3455 C C . TYR B 1 115 ? 16.391 3.117 -1.503 1 93.38 115 TYR B C 1
ATOM 3457 O O . TYR B 1 115 ? 17.141 3.75 -2.252 1 93.38 115 TYR B O 1
ATOM 3465 N N . ASN B 1 116 ? 16.172 3.463 -0.212 1 95.75 116 ASN B N 1
ATOM 3466 C CA . ASN B 1 116 ? 16.859 4.547 0.482 1 95.75 116 ASN B CA 1
ATOM 3467 C C . ASN B 1 116 ? 16.484 5.906 -0.096 1 95.75 116 ASN B C 1
ATOM 3469 O O . ASN B 1 116 ? 17.297 6.84 -0.065 1 95.75 116 ASN B O 1
ATOM 3473 N N . THR B 1 117 ? 15.352 5.941 -0.735 1 96.75 117 THR B N 1
ATOM 3474 C CA . THR B 1 117 ? 14.836 7.215 -1.229 1 96.75 117 THR B CA 1
ATOM 3475 C C . THR B 1 117 ? 14.109 7.973 -0.122 1 96.75 117 THR B C 1
ATOM 3477 O O . THR B 1 117 ? 13.195 7.434 0.502 1 96.75 117 THR B O 1
ATOM 3480 N N . PRO B 1 118 ? 14.461 9.211 0.168 1 98.06 118 PRO B N 1
ATOM 3481 C CA . PRO B 1 118 ? 13.828 9.953 1.261 1 98.06 118 PRO B CA 1
ATOM 3482 C C . PRO B 1 118 ? 12.492 10.57 0.861 1 98.06 118 PRO B C 1
ATOM 3484 O O . PRO B 1 118 ? 12.18 10.664 -0.329 1 98.06 118 PRO B O 1
ATOM 3487 N N . VAL B 1 119 ? 11.734 11.031 1.801 1 98.5 119 VAL B N 1
ATOM 3488 C CA . VAL B 1 119 ? 10.602 11.922 1.604 1 98.5 119 VAL B CA 1
ATOM 3489 C C . VAL B 1 119 ? 11.039 13.141 0.787 1 98.5 119 VAL B C 1
ATOM 3491 O O . VAL B 1 119 ? 12.156 13.633 0.94 1 98.5 119 VAL B O 1
ATOM 3494 N N . GLY B 1 120 ? 10.156 13.617 -0.075 1 97.75 120 GLY B N 1
ATOM 3495 C CA . GLY B 1 120 ? 10.445 14.773 -0.909 1 97.75 120 GLY B CA 1
ATOM 3496 C C . GLY B 1 120 ? 10.898 15.977 -0.114 1 97.75 120 GLY B C 1
ATOM 3497 O O . GLY B 1 120 ? 10.422 16.219 0.999 1 97.75 120 GLY B O 1
ATOM 3498 N N . ALA B 1 121 ? 11.719 16.797 -0.657 1 95.56 121 ALA B N 1
ATOM 3499 C CA . ALA B 1 121 ? 12.352 17.922 0.027 1 95.56 121 ALA B CA 1
ATOM 3500 C C . ALA B 1 121 ? 11.367 19.062 0.22 1 95.56 121 ALA B C 1
ATOM 3502 O O . ALA B 1 121 ? 11.469 19.828 1.188 1 95.56 121 ALA B O 1
ATOM 3503 N N . ASN B 1 122 ? 10.461 19.094 -0.748 1 93.38 122 ASN B N 1
ATOM 3504 C CA . ASN B 1 122 ? 9.562 20.234 -0.744 1 93.38 122 ASN B CA 1
ATOM 3505 C C . ASN B 1 122 ? 8.117 19.828 -0.981 1 93.38 122 ASN B C 1
ATOM 3507 O O . ASN B 1 122 ? 7.852 18.828 -1.644 1 93.38 122 ASN B O 1
ATOM 3511 N N . ILE B 1 123 ? 7.242 20.562 -0.375 1 96.81 123 ILE B N 1
ATOM 3512 C CA . ILE B 1 123 ? 5.828 20.547 -0.722 1 96.81 123 ILE B CA 1
ATOM 3513 C C . ILE B 1 123 ? 5.457 21.844 -1.432 1 96.81 123 ILE B C 1
ATOM 3515 O O . ILE B 1 123 ? 5.812 22.938 -0.972 1 96.81 123 ILE B O 1
ATOM 3519 N N . VAL B 1 124 ? 4.832 21.781 -2.58 1 95.62 124 VAL B N 1
ATOM 3520 C CA . VAL B 1 124 ? 4.469 22.953 -3.363 1 95.62 124 VAL B CA 1
ATOM 3521 C C . VAL B 1 124 ? 2.965 22.969 -3.623 1 95.62 124 VAL B C 1
ATOM 3523 O O . VAL B 1 124 ? 2.418 22 -4.16 1 95.62 124 VAL B O 1
ATOM 3526 N N . ALA B 1 125 ? 2.322 24.016 -3.209 1 96.19 125 ALA B N 1
ATOM 3527 C CA . ALA B 1 125 ? 0.911 24.172 -3.551 1 96.19 125 ALA B CA 1
ATOM 3528 C C . ALA B 1 125 ? 0.713 24.219 -5.062 1 96.19 125 ALA B C 1
ATOM 3530 O O . ALA B 1 125 ? 1.329 25.031 -5.758 1 96.19 125 ALA B O 1
ATOM 3531 N N . ALA B 1 126 ? -0.193 23.344 -5.586 1 97.56 126 ALA B N 1
ATOM 3532 C CA . ALA B 1 126 ? -0.286 23.172 -7.035 1 97.56 126 ALA B CA 1
ATOM 3533 C C . ALA B 1 126 ? -1.69 23.5 -7.535 1 97.56 126 ALA B C 1
ATOM 3535 O O . ALA B 1 126 ? -1.898 23.703 -8.734 1 97.56 126 ALA B O 1
ATOM 3536 N N . GLY B 1 127 ? -2.656 23.547 -6.688 1 98.19 127 GLY B N 1
ATOM 3537 C CA . GLY B 1 127 ? -4.02 23.859 -7.074 1 98.19 127 GLY B CA 1
ATOM 3538 C C . GLY B 1 127 ? -4.992 23.844 -5.914 1 98.19 127 GLY B C 1
ATOM 3539 O O . GLY B 1 127 ? -4.738 23.203 -4.895 1 98.19 127 GLY B O 1
ATOM 3540 N N . GLU B 1 128 ? -6.098 24.531 -6.031 1 98.56 128 GLU B N 1
ATOM 3541 C CA . GLU B 1 128 ? -7.145 24.531 -5.012 1 98.56 128 GLU B CA 1
ATOM 3542 C C . GLU B 1 128 ? -8.531 24.594 -5.648 1 98.56 128 GLU B C 1
ATOM 3544 O O . GLU B 1 128 ? -8.695 25.109 -6.75 1 98.56 128 GLU B O 1
ATOM 3549 N N . ILE B 1 129 ? -9.469 23.984 -5.027 1 98.62 129 ILE B N 1
ATOM 3550 C CA . ILE B 1 129 ? -10.891 24.047 -5.348 1 98.62 129 ILE B CA 1
ATOM 3551 C C . ILE B 1 129 ? -11.672 24.547 -4.133 1 98.62 129 ILE B C 1
ATOM 3553 O O . ILE B 1 129 ? -11.367 24.172 -2.996 1 98.62 129 ILE B O 1
ATOM 3557 N N . VAL B 1 130 ? -12.57 25.453 -4.344 1 98.62 130 VAL B N 1
ATOM 3558 C CA . VAL B 1 130 ? -13.547 25.844 -3.328 1 98.62 130 VAL B CA 1
ATOM 3559 C C . VAL B 1 130 ? -14.875 25.125 -3.59 1 98.62 130 VAL B C 1
ATOM 3561 O O . VAL B 1 130 ? -15.438 25.219 -4.684 1 98.62 130 VAL B O 1
ATOM 3564 N N . ASP B 1 131 ? -15.312 24.328 -2.664 1 98.69 131 ASP B N 1
ATOM 3565 C CA . ASP B 1 131 ? -16.547 23.562 -2.758 1 98.69 131 ASP B CA 1
ATOM 3566 C C . ASP B 1 131 ? -17.578 24.047 -1.739 1 98.69 131 ASP B C 1
ATOM 3568 O O . ASP B 1 131 ? -17.359 23.922 -0.53 1 98.69 131 ASP B O 1
ATOM 3572 N N . LYS B 1 132 ? -18.641 24.625 -2.215 1 98.06 132 LYS B N 1
ATOM 3573 C CA . LYS B 1 132 ? -19.703 25.188 -1.373 1 98.06 132 LYS B CA 1
ATOM 3574 C C . LYS B 1 132 ? -20.812 24.172 -1.145 1 98.06 132 LYS B C 1
ATOM 3576 O O . LYS B 1 132 ? -21.953 24.375 -1.57 1 98.06 132 LYS B O 1
ATOM 3581 N N . TYR B 1 133 ? -20.469 23.141 -0.522 1 98.38 133 TYR B N 1
ATOM 3582 C CA . TYR B 1 133 ? -21.391 22.172 0.059 1 98.38 133 TYR B CA 1
ATOM 3583 C C . TYR B 1 133 ? -21.969 21.266 -1.016 1 98.38 133 TYR B C 1
ATOM 3585 O O . TYR B 1 133 ? -23.188 21.016 -1.028 1 98.38 133 TYR B O 1
ATOM 3593 N N . SER B 1 134 ? -21.234 20.797 -2.041 1 98.31 134 SER B N 1
ATOM 3594 C CA . SER B 1 134 ? -21.734 19.922 -3.092 1 98.31 134 SER B CA 1
ATOM 3595 C C . SER B 1 134 ? -22.344 18.656 -2.504 1 98.31 134 SER B C 1
ATOM 3597 O O . SER B 1 134 ? -23.219 18.031 -3.127 1 98.31 134 SER B O 1
ATOM 3599 N N . MET B 1 135 ? -21.953 18.297 -1.231 1 98.12 135 MET B N 1
ATOM 3600 C CA . MET B 1 135 ? -22.453 17.078 -0.61 1 98.12 135 MET B CA 1
ATOM 3601 C C . MET B 1 135 ? -23.156 17.391 0.709 1 98.12 135 MET B C 1
ATOM 3603 O O . MET B 1 135 ? -23.266 16.516 1.577 1 98.12 135 MET B O 1
ATOM 3607 N N . GLY B 1 136 ? -23.484 18.594 0.918 1 98.44 136 GLY B N 1
ATOM 3608 C CA . GLY B 1 136 ? -24.141 19.031 2.141 1 98.44 136 GLY B CA 1
ATOM 3609 C C . GLY B 1 136 ? -23.172 19.406 3.244 1 98.44 136 GLY B C 1
ATOM 3610 O O . GLY B 1 136 ? -21.969 19.5 3.008 1 98.44 136 GLY B O 1
ATOM 3611 N N . LYS B 1 137 ? -23.672 19.609 4.469 1 98.5 137 LYS B N 1
ATOM 3612 C CA . LYS B 1 137 ? -22.859 20.141 5.562 1 98.5 137 LYS B CA 1
ATOM 3613 C C . LYS B 1 137 ? -22.5 19.031 6.555 1 98.5 137 LYS B C 1
ATOM 3615 O O . LYS B 1 137 ? -21.734 19.266 7.496 1 98.5 137 LYS B O 1
ATOM 3620 N N . ASN B 1 138 ? -23.094 17.875 6.387 1 98.56 138 ASN B N 1
ATOM 3621 C CA . ASN B 1 138 ? -22.797 16.703 7.188 1 98.56 138 ASN B CA 1
ATOM 3622 C C . ASN B 1 138 ? -22.141 15.602 6.348 1 98.56 138 ASN B C 1
ATOM 3624 O O . ASN B 1 138 ? -22.797 14.984 5.508 1 98.56 138 ASN B O 1
ATOM 3628 N N . LEU B 1 139 ? -20.875 15.461 6.555 1 98.62 139 LEU B N 1
ATOM 3629 C CA . LEU B 1 139 ? -20.094 14.555 5.723 1 98.62 139 LEU B CA 1
ATOM 3630 C C . LEU B 1 139 ? -19.641 13.336 6.52 1 98.62 139 LEU B C 1
ATOM 3632 O O . LEU B 1 139 ? -19.594 13.383 7.754 1 98.62 139 LEU B O 1
ATOM 3636 N N . ASN B 1 140 ? -19.359 12.219 5.934 1 96.88 140 ASN B N 1
ATOM 3637 C CA . ASN B 1 140 ? -18.625 11.07 6.469 1 96.88 140 ASN B CA 1
ATOM 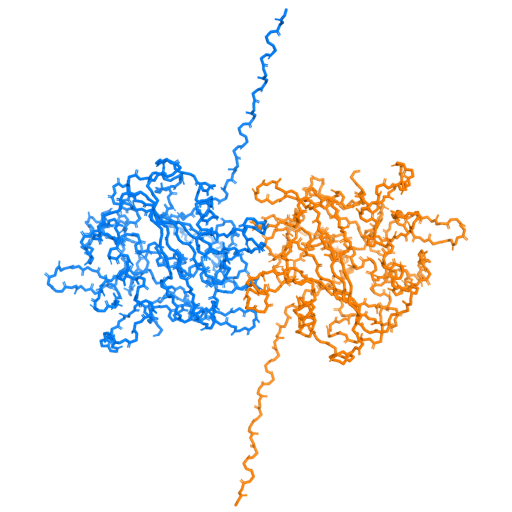3638 C C . ASN B 1 140 ? -17.359 10.781 5.664 1 96.88 140 ASN B C 1
ATOM 3640 O O . ASN B 1 140 ? -17.031 11.516 4.727 1 96.88 140 ASN B O 1
ATOM 3644 N N . GLN B 1 141 ? -16.688 9.805 5.996 1 94.75 141 GLN B N 1
ATOM 3645 C CA . GLN B 1 141 ? -15.383 9.555 5.391 1 94.75 141 GLN B CA 1
ATOM 3646 C C . GLN B 1 141 ? -15.523 9.156 3.924 1 94.75 141 GLN B C 1
ATOM 3648 O O . GLN B 1 141 ? -14.656 9.477 3.105 1 94.75 141 GLN B O 1
ATOM 3653 N N . THR B 1 142 ? -16.578 8.445 3.58 1 95.5 142 THR B N 1
ATOM 3654 C CA . THR B 1 142 ? -16.844 8.117 2.182 1 95.5 142 THR B CA 1
ATOM 3655 C C . THR B 1 142 ? -17.047 9.383 1.357 1 95.5 142 THR B C 1
ATOM 3657 O O . THR B 1 142 ? -16.594 9.469 0.214 1 95.5 142 THR B O 1
ATOM 3660 N N . ASP B 1 143 ? -17.75 10.383 1.948 1 98.31 143 ASP B N 1
ATOM 3661 C CA . ASP B 1 143 ? -17.938 11.672 1.287 1 98.31 143 ASP B CA 1
ATOM 3662 C C . ASP B 1 143 ? -16.594 12.352 1.032 1 98.31 143 ASP B C 1
ATOM 3664 O O . ASP B 1 143 ? -16.375 12.922 -0.04 1 98.31 143 ASP B O 1
ATOM 3668 N N . ILE B 1 144 ? -15.711 12.281 2.004 1 98.5 144 ILE B N 1
ATOM 3669 C CA . ILE B 1 144 ? -14.391 12.883 1.874 1 98.5 144 ILE B CA 1
ATOM 3670 C C . ILE B 1 144 ? -13.656 12.273 0.685 1 98.5 144 ILE B C 1
ATOM 3672 O O . ILE B 1 144 ? -13.094 12.992 -0.145 1 98.5 144 ILE B O 1
ATOM 3676 N N . GLN B 1 145 ? -13.68 10.961 0.62 1 97.88 145 GLN B N 1
ATOM 3677 C CA . GLN B 1 145 ? -13.016 10.305 -0.503 1 97.88 145 GLN B CA 1
ATOM 3678 C C . GLN B 1 145 ? -13.656 10.711 -1.829 1 97.88 145 GLN B C 1
ATOM 3680 O O . GLN B 1 145 ? -12.953 10.914 -2.824 1 97.88 145 GLN B O 1
ATOM 3685 N N . THR B 1 146 ? -14.969 10.797 -1.869 1 98.25 146 THR B N 1
ATOM 3686 C CA . THR B 1 146 ? -15.672 11.219 -3.076 1 98.25 146 THR B CA 1
ATOM 3687 C C . THR B 1 146 ? -15.227 12.609 -3.51 1 98.25 146 THR B C 1
ATOM 3689 O O . THR B 1 146 ? -14.992 12.852 -4.695 1 98.25 146 THR B O 1
ATOM 3692 N N . LEU B 1 147 ? -15.062 13.531 -2.562 1 98.81 147 LEU B N 1
ATOM 3693 C CA . LEU B 1 147 ? -14.586 14.875 -2.873 1 98.81 147 LEU B CA 1
ATOM 3694 C C . LEU B 1 147 ? -13.195 14.828 -3.506 1 98.81 147 LEU B C 1
ATOM 3696 O O . LEU B 1 147 ? -12.922 15.562 -4.457 1 98.81 147 LEU B O 1
ATOM 3700 N N . VAL B 1 148 ? -12.328 13.977 -2.979 1 98.75 148 VAL B N 1
ATOM 3701 C CA . VAL B 1 148 ? -10.977 13.812 -3.496 1 98.75 148 VAL B CA 1
ATOM 3702 C C . VAL B 1 148 ? -11.023 13.273 -4.922 1 98.75 148 VAL B C 1
ATOM 3704 O O . VAL B 1 148 ? -10.422 13.852 -5.832 1 98.75 148 VAL B O 1
ATOM 3707 N N . VAL B 1 149 ? -11.789 12.18 -5.117 1 98.5 149 VAL B N 1
ATOM 3708 C CA . VAL B 1 149 ? -11.875 11.547 -6.43 1 98.5 149 VAL B CA 1
ATOM 3709 C C . VAL B 1 149 ? -12.469 12.523 -7.438 1 98.5 149 VAL B C 1
ATOM 3711 O O . VAL B 1 149 ? -11.977 12.648 -8.562 1 98.5 149 VAL B O 1
ATOM 3714 N N . ASP B 1 150 ? -13.523 13.281 -7.062 1 98.25 150 ASP B N 1
ATOM 3715 C CA . ASP B 1 150 ? -14.133 14.281 -7.938 1 98.25 150 ASP B CA 1
ATOM 3716 C C . ASP B 1 150 ? -13.125 15.359 -8.32 1 98.25 150 ASP B C 1
ATOM 3718 O O . ASP B 1 150 ? -13.133 15.844 -9.453 1 98.25 150 ASP B O 1
ATOM 3722 N N . SER B 1 151 ? -12.297 15.75 -7.395 1 98.5 151 SER B N 1
ATOM 3723 C CA . SER B 1 151 ? -11.328 16.812 -7.645 1 98.5 151 SER B CA 1
ATOM 3724 C C . SER B 1 151 ? -10.32 16.406 -8.719 1 98.5 151 SER B C 1
ATOM 3726 O O . SER B 1 151 ? -9.688 17.266 -9.336 1 98.5 151 SER B O 1
ATOM 3728 N N . MET B 1 152 ? -10.172 15.109 -8.953 1 97.5 152 MET B N 1
ATOM 3729 C CA . MET B 1 152 ? -9.203 14.609 -9.914 1 97.5 152 MET B CA 1
ATOM 3730 C C . MET B 1 152 ? -9.633 14.922 -11.344 1 97.5 152 MET B C 1
ATOM 3732 O O . MET B 1 152 ? -8.828 14.867 -12.273 1 97.5 152 MET B O 1
ATOM 3736 N N . THR B 1 153 ? -10.914 15.242 -11.539 1 97.06 153 THR B N 1
ATOM 3737 C CA . THR B 1 153 ? -11.352 15.734 -12.844 1 97.06 153 THR B CA 1
ATOM 3738 C C . THR B 1 153 ? -10.664 17.062 -13.18 1 97.06 153 THR B C 1
ATOM 3740 O O . THR B 1 153 ? -10.43 17.359 -14.352 1 97.06 153 THR B O 1
ATOM 3743 N N . THR B 1 154 ? -10.328 17.844 -12.133 1 97.38 154 THR B N 1
ATOM 3744 C CA . THR B 1 154 ? -9.656 19.125 -12.297 1 97.38 154 THR B CA 1
ATOM 3745 C C . THR B 1 154 ? -8.148 18.969 -12.195 1 97.38 154 THR B C 1
ATOM 3747 O O . THR B 1 154 ? -7.402 19.469 -13.039 1 97.38 154 THR B O 1
ATOM 3750 N N . PHE B 1 155 ? -7.656 18.219 -11.258 1 98.06 155 PHE B N 1
ATOM 3751 C CA . PHE B 1 155 ? -6.242 18.188 -10.891 1 98.06 155 PHE B CA 1
ATOM 3752 C C . PHE B 1 155 ? -5.535 17.016 -11.578 1 98.06 155 PHE B C 1
ATOM 3754 O O . PHE B 1 155 ? -4.305 17 -11.648 1 98.06 155 PHE B O 1
ATOM 3761 N N . GLY B 1 156 ? -6.324 16.016 -12.102 1 96.88 156 GLY B N 1
ATOM 3762 C CA . GLY B 1 156 ? -5.738 14.734 -12.477 1 96.88 156 GLY B CA 1
ATOM 3763 C C . GLY B 1 156 ? -5.379 13.859 -11.289 1 96.88 156 GLY B C 1
ATOM 3764 O O . GLY B 1 156 ? -5.141 14.367 -10.195 1 96.88 156 GLY B O 1
ATOM 3765 N N . ALA B 1 157 ? -5.395 12.539 -11.445 1 97.5 157 ALA B N 1
ATOM 3766 C CA . ALA B 1 157 ? -4.902 11.617 -10.422 1 97.5 157 ALA B CA 1
ATOM 3767 C C . ALA B 1 157 ? -3.379 11.547 -10.438 1 97.5 157 ALA B C 1
ATOM 3769 O O . ALA B 1 157 ? -2.768 11.391 -11.492 1 97.5 157 ALA B O 1
ATOM 3770 N N . ASP B 1 158 ? -2.812 11.688 -9.289 1 97.94 158 ASP B N 1
ATOM 3771 C CA . ASP B 1 158 ? -1.36 11.602 -9.172 1 97.94 158 ASP B CA 1
ATOM 3772 C C . ASP B 1 158 ? -0.953 11.102 -7.785 1 97.94 158 ASP B C 1
ATOM 3774 O O . ASP B 1 158 ? -0.983 11.859 -6.812 1 97.94 158 ASP B O 1
ATOM 3778 N N . ALA B 1 159 ? -0.456 9.875 -7.738 1 98.19 159 ALA B N 1
ATOM 3779 C CA . ALA B 1 159 ? -0.105 9.266 -6.461 1 98.19 159 ALA B CA 1
ATOM 3780 C C . ALA B 1 159 ? 1.202 9.836 -5.918 1 98.19 159 ALA B C 1
ATOM 3782 O O . ALA B 1 159 ? 1.574 9.578 -4.773 1 98.19 159 ALA B O 1
ATOM 3783 N N . GLN B 1 160 ? 1.902 10.664 -6.66 1 97.94 160 GLN B N 1
ATOM 3784 C CA . GLN B 1 160 ? 3.1 11.352 -6.188 1 97.94 160 GLN B CA 1
ATOM 3785 C C . GLN B 1 160 ? 2.75 12.695 -5.562 1 97.94 160 GLN B C 1
ATOM 3787 O O . GLN B 1 160 ? 3.641 13.477 -5.215 1 97.94 160 GLN B O 1
ATOM 3792 N N . SER B 1 161 ? 1.479 13.031 -5.469 1 98.31 161 SER B N 1
ATOM 3793 C CA . SER B 1 161 ? 0.966 14.273 -4.91 1 98.31 161 SER B CA 1
ATOM 3794 C C . SER B 1 161 ? 0.084 14.016 -3.695 1 98.31 161 SER B C 1
ATOM 3796 O O . SER B 1 161 ? -0.281 12.867 -3.422 1 98.31 161 SER B O 1
ATOM 3798 N N . ILE B 1 162 ? -0.212 15.102 -2.98 1 98.44 162 ILE B N 1
ATOM 3799 C CA . ILE B 1 162 ? -1.1 15.039 -1.824 1 98.44 162 ILE B CA 1
ATOM 3800 C C . ILE B 1 162 ? -2.381 15.82 -2.115 1 98.44 162 ILE B C 1
ATOM 3802 O O . ILE B 1 162 ? -2.336 16.906 -2.693 1 98.44 162 ILE B O 1
ATOM 3806 N N . TYR B 1 163 ? -3.486 15.273 -1.826 1 98.75 163 TYR B N 1
ATOM 3807 C CA . TYR B 1 163 ? -4.785 15.93 -1.881 1 98.75 163 TYR B CA 1
ATOM 3808 C C . TYR B 1 163 ? -5.348 16.141 -0.48 1 98.75 163 TYR B C 1
ATOM 3810 O O . TYR B 1 163 ? -5.477 15.195 0.296 1 98.75 163 TYR B O 1
ATOM 3818 N N . LEU B 1 164 ? -5.676 17.359 -0.091 1 98.81 164 LEU B N 1
ATOM 3819 C CA . LEU B 1 164 ? -6.219 17.672 1.226 1 98.81 164 LEU B CA 1
ATOM 3820 C C . LEU B 1 164 ? -7.633 18.219 1.111 1 98.81 164 LEU B C 1
ATOM 3822 O O . LEU B 1 164 ? -7.891 19.125 0.313 1 98.81 164 LEU B O 1
ATOM 3826 N N . VAL B 1 165 ? -8.5 17.656 1.819 1 98.94 165 VAL B N 1
ATOM 3827 C CA . VAL B 1 165 ? -9.812 18.25 2.047 1 98.94 165 VAL B CA 1
ATOM 3828 C C . VAL B 1 165 ? -9.82 19 3.379 1 98.94 165 VAL B C 1
ATOM 3830 O O . VAL B 1 165 ? -9.609 18.406 4.434 1 98.94 165 VAL B O 1
ATOM 3833 N N . LEU B 1 166 ? -9.984 20.297 3.328 1 98.94 166 LEU B N 1
ATOM 3834 C CA . LEU B 1 166 ? -10.156 21.109 4.52 1 98.94 166 LEU B CA 1
ATOM 3835 C C . LEU B 1 166 ? -11.609 21.531 4.695 1 98.94 166 LEU B C 1
ATOM 3837 O O . LEU B 1 166 ? -12.203 22.141 3.801 1 98.94 166 LEU B O 1
ATOM 3841 N N . THR B 1 167 ? -12.219 21.156 5.828 1 98.94 167 THR B N 1
ATOM 3842 C CA . THR B 1 167 ? -13.609 21.547 6.047 1 98.94 167 THR B CA 1
ATOM 3843 C C . THR B 1 167 ? -13.703 22.719 7.016 1 98.94 167 THR B C 1
ATOM 3845 O O . THR B 1 167 ? -12.992 22.75 8.023 1 98.94 167 THR B O 1
ATOM 3848 N N . ALA B 1 168 ? -14.539 23.703 6.691 1 98.88 168 ALA B N 1
ATOM 3849 C CA . ALA B 1 168 ? -14.758 24.875 7.527 1 98.88 168 ALA B CA 1
ATOM 3850 C C . ALA B 1 168 ? -15.516 24.516 8.805 1 98.88 168 ALA B C 1
ATOM 3852 O O . ALA B 1 168 ? -15.906 23.359 8.992 1 98.88 168 ALA B O 1
ATOM 3853 N N . ASP B 1 169 ? -15.609 25.484 9.711 1 98.25 169 ASP B N 1
ATOM 3854 C CA . ASP B 1 169 ? -16.172 25.203 11.031 1 98.25 169 ASP B CA 1
ATOM 3855 C C . ASP B 1 169 ? -17.688 25.109 10.977 1 98.25 169 ASP B C 1
ATOM 3857 O O . ASP B 1 169 ? -18.328 24.797 11.977 1 98.25 169 ASP B O 1
ATOM 3861 N N . ASP B 1 170 ? -18.312 25.344 9.781 1 98.44 170 ASP B N 1
ATOM 3862 C CA . ASP B 1 170 ? -19.75 25.188 9.609 1 98.44 170 ASP B CA 1
ATOM 3863 C C . ASP B 1 170 ? -20.078 23.844 8.984 1 98.44 170 ASP B C 1
ATOM 3865 O O . ASP B 1 170 ? -21.25 23.562 8.656 1 98.44 170 ASP B O 1
ATOM 3869 N N . VAL B 1 171 ? -19.109 22.969 8.719 1 98.75 171 VAL B N 1
ATOM 3870 C CA . VAL B 1 171 ? -19.25 21.625 8.164 1 98.75 171 VAL B CA 1
ATOM 3871 C C . VAL B 1 171 ? -18.953 20.578 9.234 1 98.75 171 VAL B C 1
ATOM 3873 O O . VAL B 1 171 ? -17.938 20.656 9.922 1 98.75 171 VAL B O 1
ATOM 3876 N N . LEU B 1 172 ? -19.875 19.641 9.461 1 98 172 LEU B N 1
ATOM 3877 C CA . LEU B 1 172 ? -19.703 18.531 10.391 1 98 172 LEU B CA 1
ATOM 3878 C C . LEU B 1 172 ? -19.219 17.297 9.656 1 98 172 LEU B C 1
ATOM 3880 O O . LEU B 1 172 ? -19.75 16.938 8.609 1 98 172 LEU B O 1
ATOM 3884 N N . VAL B 1 173 ? -18.156 16.766 10.117 1 98.31 173 VAL B N 1
ATOM 3885 C CA . VAL B 1 173 ? -17.656 15.5 9.578 1 98.31 173 VAL B CA 1
ATOM 3886 C C . VAL B 1 173 ? -17.766 14.406 10.641 1 98.31 173 VAL B C 1
ATOM 3888 O O . VAL B 1 173 ? -17.375 14.617 11.797 1 98.31 173 VAL B O 1
ATOM 3891 N N . GLU B 1 174 ? -18.25 13.25 10.266 1 96.81 174 GLU B N 1
ATOM 3892 C CA . GLU B 1 174 ? -18.406 12.125 11.18 1 96.81 174 GLU B CA 1
ATOM 3893 C C . GLU B 1 174 ? -17.078 11.789 11.859 1 96.81 174 GLU B C 1
ATOM 3895 O O . GLU B 1 174 ? -16.047 11.656 11.195 1 96.81 174 GLU B O 1
ATOM 3900 N N . GLY B 1 175 ? -17.125 11.75 13.227 1 95.38 175 GLY B N 1
ATOM 3901 C CA . GLY B 1 175 ? -15.953 11.359 14 1 95.38 175 GLY B CA 1
ATOM 3902 C C . GLY B 1 175 ? -15.094 12.539 14.414 1 95.38 175 GLY B C 1
ATOM 3903 O O . GLY B 1 175 ? -14.227 12.414 15.289 1 95.38 175 GLY B O 1
ATOM 3904 N N . PHE B 1 176 ? -15.375 13.719 13.797 1 97.38 176 PHE B N 1
ATOM 3905 C CA . PHE B 1 176 ? -14.602 14.906 14.148 1 97.38 176 PHE B CA 1
ATOM 3906 C C . PHE B 1 176 ? -14.797 15.266 15.617 1 97.38 176 PHE B C 1
ATOM 3908 O O . PHE B 1 176 ? -15.914 15.195 16.141 1 97.38 176 PHE B O 1
ATOM 3915 N N . CYS B 1 177 ? -13.758 15.617 16.375 1 95.19 177 CYS B N 1
ATOM 3916 C CA . CYS B 1 177 ? -13.766 16.062 17.766 1 95.19 177 CYS B CA 1
ATOM 3917 C C . CYS B 1 177 ? -13.992 14.906 18.719 1 95.19 177 CYS B C 1
ATOM 3919 O O . CYS B 1 177 ? -14.188 15.109 19.922 1 95.19 177 CYS B O 1
ATOM 3921 N N . MET B 1 178 ? -14.039 13.664 18.141 1 92.44 178 MET B N 1
ATOM 3922 C CA . MET B 1 178 ? -14 12.438 18.938 1 92.44 178 MET B CA 1
ATOM 3923 C C . MET B 1 178 ? -12.625 11.797 18.891 1 92.44 178 MET B C 1
ATOM 3925 O O . MET B 1 178 ? -12.461 10.711 18.328 1 92.44 178 MET B O 1
ATOM 3929 N N . ASN B 1 179 ? -11.711 12.508 19.375 1 86.56 179 ASN B N 1
ATOM 3930 C CA . ASN B 1 179 ? -10.289 12.164 19.406 1 86.56 179 ASN B CA 1
ATOM 3931 C C . ASN B 1 179 ? -9.688 12.188 18 1 86.56 179 ASN B C 1
ATOM 3933 O O . ASN B 1 179 ? -8.656 11.555 17.766 1 86.56 179 ASN B O 1
ATOM 3937 N N . VAL B 1 180 ? -10.367 12.852 17.078 1 94.62 180 VAL B N 1
ATOM 3938 C CA . VAL B 1 180 ? -9.898 12.961 15.695 1 94.62 180 VAL B CA 1
ATOM 3939 C C . VAL B 1 180 ? -10.008 14.414 15.227 1 94.62 180 VAL B C 1
ATOM 3941 O O . VAL B 1 180 ? -11.078 15.023 15.328 1 94.62 180 VAL B O 1
ATOM 3944 N N . CYS B 1 181 ? -8.977 14.984 14.781 1 97.62 181 CYS B N 1
ATOM 3945 C CA . CYS B 1 181 ? -8.969 16.344 14.242 1 97.62 181 CYS B CA 1
AT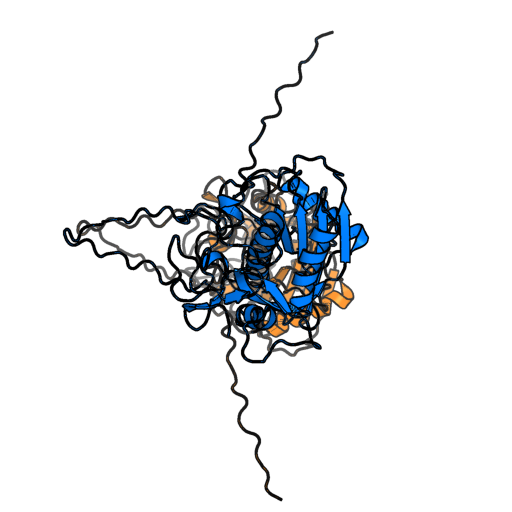OM 3946 C C . CYS B 1 181 ? -8.781 16.328 12.734 1 97.62 181 CYS B C 1
ATOM 3948 O O . CYS B 1 181 ? -9.062 17.312 12.055 1 97.62 181 CYS B O 1
ATOM 3950 N N . GLY B 1 182 ? -8.266 15.227 12.195 1 97.62 182 GLY B N 1
ATOM 3951 C CA . GLY B 1 182 ? -7.992 14.945 10.797 1 97.62 182 GLY B CA 1
ATOM 3952 C C . GLY B 1 182 ? -7.547 13.516 10.547 1 97.62 182 GLY B C 1
ATOM 3953 O O . GLY B 1 182 ? -7.273 12.773 11.492 1 97.62 182 GLY B O 1
ATOM 3954 N N . THR B 1 183 ? -7.562 13.109 9.344 1 96.88 183 THR B N 1
ATOM 3955 C CA . THR B 1 183 ? -7.156 11.758 8.961 1 96.88 183 THR B CA 1
ATOM 3956 C C . THR B 1 183 ? -6.445 11.766 7.613 1 96.88 183 THR B C 1
ATOM 3958 O O . THR B 1 183 ? -6.531 12.742 6.867 1 96.88 183 THR B O 1
ATOM 3961 N N . HIS B 1 184 ? -5.648 10.781 7.398 1 97.19 184 HIS B N 1
ATOM 3962 C CA . HIS B 1 184 ? -5.18 10.562 6.035 1 97.19 184 HIS B CA 1
ATOM 3963 C C . HIS B 1 184 ? -5.41 9.117 5.598 1 97.19 184 HIS B C 1
ATOM 3965 O O . HIS B 1 184 ? -5.359 8.203 6.422 1 97.19 184 HIS B O 1
ATOM 3971 N N . TYR B 1 185 ? -5.734 8.977 4.379 1 96.44 185 TYR B N 1
ATOM 3972 C CA . TYR B 1 185 ? -5.996 7.711 3.701 1 96.44 185 TYR B CA 1
ATOM 3973 C C . TYR B 1 185 ? -5.418 7.719 2.291 1 96.44 185 TYR B C 1
ATOM 3975 O O . TYR B 1 185 ? -4.5 8.492 1.995 1 96.44 185 TYR B O 1
ATOM 3983 N N . TYR B 1 186 ? -5.812 6.754 1.521 1 97.69 186 TYR B N 1
ATOM 3984 C CA . TYR B 1 186 ? -5.4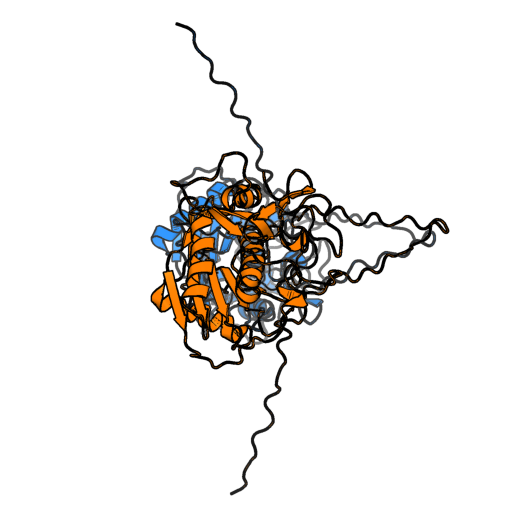61 6.633 0.11 1 97.69 186 TYR B CA 1
ATOM 3985 C C . TYR B 1 186 ? -6.574 5.941 -0.67 1 97.69 186 TYR B C 1
ATOM 3987 O O . TYR B 1 186 ? -7.355 5.176 -0.102 1 97.69 186 TYR B O 1
ATOM 3995 N N . THR B 1 187 ? -6.699 6.297 -1.893 1 97.62 187 THR B N 1
ATOM 3996 C CA . THR B 1 187 ? -7.676 5.617 -2.734 1 97.62 187 THR B CA 1
ATOM 3997 C C . THR B 1 187 ? -7.199 4.211 -3.086 1 97.62 187 THR B C 1
ATOM 3999 O O . THR B 1 187 ? -6 3.936 -3.082 1 97.62 187 THR B O 1
ATOM 4002 N N . PHE B 1 188 ? -8.117 3.318 -3.324 1 96.81 188 PHE B N 1
ATOM 4003 C CA . PHE B 1 188 ? -7.793 2.031 -3.928 1 96.81 188 PHE B CA 1
ATOM 4004 C C . PHE B 1 188 ? -7.77 2.137 -5.449 1 96.81 188 PHE B C 1
ATOM 4006 O O . PHE B 1 188 ? -8.375 3.045 -6.02 1 96.81 188 PHE B O 1
ATOM 4013 N N . PRO B 1 189 ? -6.98 1.239 -6.16 1 96.06 189 PRO B N 1
ATOM 4014 C CA . PRO B 1 189 ? -6.957 1.297 -7.621 1 96.06 189 PRO B CA 1
ATOM 4015 C C . PRO B 1 189 ? -8.344 1.15 -8.242 1 96.06 189 PRO B C 1
ATOM 4017 O O . PRO B 1 189 ? -9.102 0.25 -7.867 1 96.06 189 PRO B O 1
ATOM 4020 N N . SER B 1 190 ? -8.703 2.082 -9.078 1 95.44 190 SER B N 1
ATOM 4021 C CA . SER B 1 190 ? -9.984 2.09 -9.781 1 95.44 190 SER B CA 1
ATOM 4022 C C . SER B 1 190 ? -9.898 2.895 -11.078 1 95.44 190 SER B C 1
ATOM 4024 O O . SER B 1 190 ? -8.914 3.59 -11.32 1 95.44 190 SER B O 1
ATOM 4026 N N . ASP B 1 191 ? -10.922 2.746 -11.883 1 94.44 191 ASP B N 1
ATOM 4027 C CA . ASP B 1 191 ? -10.969 3.529 -13.117 1 94.44 191 ASP B CA 1
ATOM 4028 C C . ASP B 1 191 ? -11.039 5.023 -12.812 1 94.44 191 ASP B C 1
ATOM 4030 O O . ASP B 1 191 ? -10.422 5.832 -13.508 1 94.44 191 ASP B O 1
ATOM 4034 N N . ALA B 1 192 ? -11.742 5.395 -11.727 1 93.56 192 ALA B N 1
ATOM 4035 C CA . ALA B 1 192 ? -11.938 6.793 -11.359 1 93.56 192 ALA B CA 1
ATOM 4036 C C . ALA B 1 192 ? -10.609 7.449 -10.984 1 93.56 192 ALA B C 1
ATOM 4038 O O . ALA B 1 192 ? -10.453 8.664 -11.133 1 93.56 192 ALA B O 1
ATOM 4039 N N . THR B 1 193 ? -9.617 6.711 -10.555 1 96.56 193 THR B N 1
ATOM 4040 C CA . THR B 1 193 ? -8.336 7.25 -10.133 1 96.56 193 THR B CA 1
ATOM 4041 C C . THR B 1 193 ? -7.234 6.879 -11.125 1 96.56 193 THR B C 1
ATOM 4043 O O . THR B 1 193 ? -6.047 6.984 -10.812 1 96.56 193 THR B O 1
ATOM 4046 N N . ASN B 1 194 ? -7.621 6.398 -12.344 1 95.38 194 ASN B N 1
ATOM 4047 C CA . ASN B 1 194 ? -6.664 5.902 -13.328 1 95.38 194 ASN B CA 1
ATOM 4048 C C . ASN B 1 194 ? -5.723 4.867 -12.719 1 95.38 194 ASN B C 1
ATOM 4050 O O . ASN B 1 194 ? -4.508 4.945 -12.898 1 95.38 194 ASN B O 1
ATOM 4054 N N . SER B 1 195 ? -6.223 3.939 -11.844 1 96.06 195 SER B N 1
ATOM 4055 C CA . SER B 1 195 ? -5.578 2.793 -11.211 1 96.06 195 SER B CA 1
ATOM 4056 C C . SER B 1 195 ? -4.562 3.238 -10.164 1 96.06 195 SER B C 1
ATOM 4058 O O . SER B 1 195 ? -3.77 2.43 -9.672 1 96.06 195 SER B O 1
ATOM 4060 N N . GLN B 1 196 ? -4.578 4.559 -9.828 1 97.19 196 GLN B N 1
ATOM 4061 C CA . GLN B 1 196 ? -3.604 5.07 -8.875 1 97.19 196 GLN B CA 1
ATOM 4062 C C . GLN B 1 196 ? -4.137 4.984 -7.445 1 97.19 196 GLN B C 1
ATOM 4064 O O . GLN B 1 196 ? -5.32 5.238 -7.199 1 97.19 196 GLN B O 1
ATOM 4069 N N . MET B 1 197 ? -3.289 4.637 -6.547 1 97.88 197 MET B N 1
ATOM 4070 C CA . MET B 1 197 ? -3.547 4.809 -5.117 1 97.88 197 MET B CA 1
ATOM 4071 C C . MET B 1 197 ? -3.096 6.188 -4.648 1 97.88 197 MET B C 1
ATOM 4073 O O . MET B 1 197 ? -1.931 6.375 -4.293 1 97.88 197 MET B O 1
ATOM 4077 N N . VAL B 1 198 ? -4.027 7.105 -4.617 1 98.19 198 VAL B N 1
ATOM 4078 C CA . VAL B 1 198 ? -3.715 8.508 -4.375 1 98.19 198 VAL B CA 1
ATOM 4079 C C . VAL B 1 198 ? -3.828 8.812 -2.883 1 98.19 198 VAL B C 1
ATOM 4081 O O . VAL B 1 198 ? -4.895 8.641 -2.285 1 98.19 198 VAL B O 1
ATOM 4084 N N . PRO B 1 199 ? -2.688 9.25 -2.207 1 98.31 199 PRO B N 1
ATOM 4085 C CA . PRO B 1 199 ? -2.781 9.672 -0.808 1 98.31 199 PRO B CA 1
ATOM 4086 C C . PRO B 1 199 ? -3.613 10.938 -0.632 1 98.31 199 PRO B C 1
ATOM 4088 O O . PRO B 1 199 ? -3.51 11.867 -1.439 1 98.31 199 PRO B O 1
ATOM 4091 N N . TYR B 1 200 ? -4.473 10.953 0.392 1 98.75 200 TYR B N 1
ATOM 4092 C CA . TYR B 1 200 ? -5.242 12.156 0.686 1 98.75 200 TYR B CA 1
ATOM 4093 C C . TYR B 1 200 ? -5.496 12.289 2.182 1 98.75 200 TYR B C 1
ATOM 4095 O O . TYR B 1 200 ? -5.355 11.32 2.932 1 98.75 200 TYR B O 1
ATOM 4103 N N . GLY B 1 201 ? -5.742 13.5 2.637 1 98.5 201 GLY B N 1
ATOM 4104 C CA . GLY B 1 201 ? -6.066 13.781 4.023 1 98.5 201 GLY B CA 1
ATOM 4105 C C . GLY B 1 201 ? -7.273 14.695 4.18 1 98.5 201 GLY B C 1
ATOM 4106 O O . GLY B 1 201 ? -7.688 15.352 3.223 1 98.5 201 GLY B O 1
ATOM 4107 N N . TRP B 1 202 ? -7.848 14.641 5.309 1 98.81 202 TRP B N 1
ATOM 4108 C CA . TRP B 1 202 ? -8.922 15.539 5.723 1 98.81 202 TRP B CA 1
ATOM 4109 C C . TRP B 1 202 ? -8.578 16.203 7.051 1 98.81 202 TRP B C 1
ATOM 4111 O O . TRP B 1 202 ? -8.055 15.57 7.961 1 98.81 202 TRP B O 1
ATOM 4121 N N . ILE B 1 203 ? -8.859 17.484 7.133 1 98.88 203 ILE B N 1
ATOM 4122 C CA . ILE B 1 203 ? -8.695 18.25 8.359 1 98.88 203 ILE B CA 1
ATOM 4123 C C . ILE B 1 203 ? -9.953 19.094 8.602 1 98.88 203 ILE B C 1
ATOM 4125 O O . ILE B 1 203 ? -10.445 19.766 7.695 1 98.88 203 ILE B O 1
ATOM 4129 N N . GLY B 1 204 ? -10.453 19.078 9.805 1 98.88 204 GLY B N 1
ATOM 4130 C CA . GLY B 1 204 ? -11.578 19.938 10.172 1 98.88 204 GLY B CA 1
ATOM 4131 C C . GLY B 1 204 ? -11.148 21.203 10.883 1 98.88 204 GLY B C 1
ATOM 4132 O O . GLY B 1 204 ? -10.109 21.219 11.547 1 98.88 204 GLY B O 1
ATOM 4133 N N . ASN B 1 205 ? -11.898 22.266 10.719 1 98.88 205 ASN B N 1
ATOM 4134 C CA . ASN B 1 205 ? -11.703 23.484 11.484 1 98.88 205 ASN B CA 1
ATOM 4135 C C . ASN B 1 205 ? -12.336 23.391 12.867 1 98.88 205 ASN B C 1
ATOM 4137 O O . ASN B 1 205 ? -13.562 23.359 12.992 1 98.88 205 ASN B O 1
ATOM 4141 N N . PRO B 1 206 ? -11.578 23.422 13.859 1 98.56 206 PRO B N 1
ATOM 4142 C CA . PRO B 1 206 ? -12.125 23.188 15.195 1 98.56 206 PRO B CA 1
ATOM 4143 C C . PRO B 1 206 ? -12.648 24.469 15.852 1 98.56 206 PRO B C 1
ATOM 4145 O O . PRO B 1 206 ? -13.18 24.422 16.969 1 98.56 206 PRO B O 1
ATOM 4148 N N . GLY B 1 207 ? -12.594 25.594 15.266 1 97.69 207 GLY B N 1
ATOM 4149 C CA . GLY B 1 207 ? -12.836 26.891 15.883 1 97.69 207 GLY B CA 1
ATOM 4150 C C . GLY B 1 207 ? -14.148 26.953 16.641 1 97.69 207 GLY B C 1
ATOM 4151 O O . GLY B 1 207 ? -14.211 27.484 17.734 1 97.69 207 GLY B O 1
ATOM 4152 N N . LYS B 1 208 ? -15.18 26.375 16.078 1 96.75 208 LYS B N 1
ATOM 4153 C CA . LYS B 1 208 ? -16.5 26.422 16.703 1 96.75 208 LYS B CA 1
ATOM 4154 C C . LYS B 1 208 ? -16.938 25.047 17.172 1 96.75 208 LYS B C 1
ATOM 4156 O O . LYS B 1 208 ? -18.062 24.875 17.656 1 96.75 208 LYS B O 1
ATOM 4161 N N . GLN B 1 209 ? -16.062 24.109 17.047 1 96.56 209 GLN B N 1
ATOM 4162 C CA . GLN B 1 209 ? -16.516 22.75 17.297 1 96.56 209 GLN B CA 1
ATOM 4163 C C . GLN B 1 209 ? -15.766 22.125 18.469 1 96.56 209 GLN B C 1
ATOM 4165 O O . GLN B 1 209 ? -16.391 21.672 19.422 1 96.56 209 GLN B O 1
ATOM 4170 N N . CYS B 1 210 ? -14.516 22.156 18.438 1 96.56 210 CYS B N 1
ATOM 4171 C CA . CYS B 1 210 ? -13.758 21.547 19.531 1 96.56 210 CYS B CA 1
ATOM 4172 C C . CYS B 1 210 ? -12.367 22.172 19.641 1 96.56 210 CYS B C 1
ATOM 4174 O O . CYS B 1 210 ? -11.359 21.453 19.641 1 96.56 210 CYS B O 1
ATOM 4176 N N . PRO B 1 211 ? -12.266 23.484 19.734 1 95.62 211 PRO B N 1
ATOM 4177 C CA . PRO B 1 211 ? -10.953 24.125 19.828 1 95.62 211 PRO B CA 1
ATOM 4178 C C . PRO B 1 211 ? -10.141 23.625 21.031 1 95.62 211 PRO B C 1
ATOM 4180 O O . PRO B 1 211 ? -8.906 23.594 20.969 1 95.62 211 PRO B O 1
ATOM 4183 N N . GLU B 1 212 ? -10.766 23.203 22.141 1 92.94 212 GLU B N 1
ATOM 4184 C CA . GLU B 1 212 ? -10.078 22.734 23.344 1 92.94 212 GLU B CA 1
ATOM 4185 C C . GLU B 1 212 ? -9.289 21.453 23.062 1 92.94 212 GLU B C 1
ATOM 4187 O O . GLU B 1 212 ? -8.328 21.156 23.781 1 92.94 212 GLU B O 1
ATOM 4192 N N . PHE B 1 213 ? -9.664 20.828 22.047 1 94 213 PHE B N 1
ATOM 4193 C CA . PHE B 1 213 ? -9.023 19.562 21.719 1 94 213 PHE B CA 1
ATOM 4194 C C . PHE B 1 213 ? -8.141 19.703 20.484 1 94 213 PHE B C 1
ATOM 4196 O O . PHE B 1 213 ? -6.926 19.531 20.547 1 94 213 PHE B O 1
ATOM 4203 N N . CYS B 1 214 ? -8.664 20.172 19.391 1 96.5 214 CYS B N 1
ATOM 4204 C CA . CYS B 1 214 ? -7.977 20.141 18.094 1 96.5 214 CYS B CA 1
ATOM 4205 C C . CYS B 1 214 ? -7.152 21.406 17.891 1 96.5 214 CYS B C 1
ATOM 4207 O O . CYS B 1 214 ? -6.359 21.484 16.953 1 96.5 214 CYS B O 1
ATOM 4209 N N . SER B 1 215 ? -7.293 22.422 18.797 1 96.88 215 SER B N 1
ATOM 4210 C CA . SER B 1 215 ? -6.465 23.625 18.688 1 96.88 215 SER B CA 1
ATOM 4211 C C . SER B 1 215 ? -5.477 23.719 19.844 1 96.88 215 SER B C 1
ATOM 4213 O O . SER B 1 215 ? -4.809 24.734 20.016 1 96.88 215 SER B O 1
ATOM 4215 N N . TRP B 1 216 ? -5.473 22.656 20.688 1 95.25 216 TRP B N 1
ATOM 4216 C CA . TRP B 1 216 ? -4.492 22.703 21.766 1 95.25 216 TRP B CA 1
ATOM 4217 C C . TRP B 1 216 ? -3.082 22.891 21.219 1 95.25 216 TRP B C 1
ATOM 4219 O O . TRP B 1 216 ? -2.684 22.219 20.266 1 95.25 216 TRP B O 1
ATOM 4229 N N . PRO B 1 217 ? -2.338 23.922 21.766 1 97.12 217 PRO B N 1
ATOM 4230 C CA . PRO B 1 217 ? -2.543 24.516 23.094 1 97.12 217 PRO B CA 1
ATOM 4231 C C . PRO B 1 217 ? -3.195 25.906 23.016 1 97.12 217 PRO B C 1
ATOM 4233 O O . PRO B 1 217 ? -3.117 26.672 23.984 1 97.12 217 PRO B O 1
ATOM 4236 N N . TYR B 1 218 ? -3.854 26.328 21.984 1 97.38 218 TYR B N 1
ATOM 4237 C CA . TYR B 1 218 ? -4.41 27.656 21.812 1 97.38 218 TYR B CA 1
ATOM 4238 C C . TYR B 1 218 ? -5.797 27.75 22.438 1 97.38 218 TYR B C 1
ATOM 4240 O O . TYR B 1 218 ? -6.453 28.797 22.359 1 97.38 218 TYR B O 1
ATOM 4248 N N . ALA B 1 219 ? -6.285 26.797 22.969 1 92.94 219 ALA B N 1
ATOM 4249 C CA . ALA B 1 219 ? -7.523 26.797 23.75 1 92.94 219 ALA B CA 1
ATOM 4250 C C . ALA B 1 219 ? -7.34 26.062 25.062 1 92.94 219 ALA B C 1
ATOM 4252 O O . ALA B 1 219 ? -6.438 25.234 25.203 1 92.94 219 ALA B O 1
ATOM 4253 N N . ALA B 1 220 ? -8.203 26.531 26.016 1 84.25 220 ALA B N 1
ATOM 4254 C CA . ALA B 1 220 ? -8.156 25.859 27.312 1 84.25 220 ALA B CA 1
ATOM 4255 C C . ALA B 1 220 ? -8.477 24.375 27.188 1 84.25 220 ALA B C 1
ATOM 4257 O O . ALA B 1 220 ? -9.25 23.969 26.312 1 84.25 220 ALA B O 1
ATOM 4258 N N . GLY B 1 221 ? -7.816 23.641 28.062 1 76.38 221 GLY B N 1
ATOM 4259 C CA . GLY B 1 221 ? -7.945 22.203 28.047 1 76.38 221 GLY B CA 1
ATOM 4260 C C . GLY B 1 221 ? -6.613 21.469 28.156 1 76.38 221 GLY B C 1
ATOM 4261 O O . GLY B 1 221 ? -5.555 22.109 28.109 1 76.38 221 GLY B O 1
ATOM 4262 N N . GLY B 1 222 ? -6.633 20.172 28.391 1 73.81 222 GLY B N 1
ATOM 4263 C CA . GLY B 1 222 ? -5.426 19.375 28.453 1 73.81 222 GLY B CA 1
ATOM 4264 C C . GLY B 1 222 ? -4.449 19.844 29.516 1 73.81 222 GLY B C 1
ATOM 4265 O O . GLY B 1 222 ? -3.234 19.812 29.312 1 73.81 222 GLY B O 1
ATOM 4266 N N . GLY B 1 223 ? -4.949 20.531 30.484 1 75.75 223 GLY B N 1
ATOM 4267 C CA . GLY B 1 223 ? -4.086 20.984 31.562 1 75.75 223 GLY B CA 1
ATOM 4268 C C . GLY B 1 223 ? -3.826 22.484 31.531 1 75.75 223 GLY B C 1
ATOM 4269 O O . GLY B 1 223 ? -3.26 23.047 32.469 1 75.75 223 GLY B O 1
ATOM 4270 N N . LEU B 1 224 ? -4.191 23.062 30.391 1 83.75 224 LEU B N 1
ATOM 4271 C CA . LEU B 1 224 ? -4.039 24.516 30.297 1 83.75 224 LEU B CA 1
ATOM 4272 C C . LEU B 1 224 ? -5.316 25.234 30.734 1 83.75 224 LEU B C 1
ATOM 4274 O O . LEU B 1 224 ? -6.402 24.922 30.234 1 83.75 224 LEU B O 1
ATOM 4278 N N . GLN B 1 225 ? -5.207 26.062 31.703 1 83.31 225 GLN B N 1
ATOM 4279 C CA . GLN B 1 225 ? -6.355 26.812 32.188 1 83.31 225 GLN B CA 1
ATOM 4280 C C . GLN B 1 225 ? -6.82 27.844 31.172 1 83.31 225 GLN B C 1
ATOM 4282 O O . GLN B 1 225 ? -8.023 28.062 31 1 83.31 225 GLN B O 1
ATOM 4287 N N . LYS B 1 226 ? -5.867 28.422 30.594 1 91.56 226 LYS B N 1
ATOM 4288 C CA . LYS B 1 226 ? -6.125 29.375 29.516 1 91.56 226 LYS B CA 1
ATOM 4289 C C . LYS B 1 226 ? -5.293 29.047 28.281 1 91.56 226 LYS B C 1
ATOM 4291 O O . LYS B 1 226 ? -4.121 28.688 28.391 1 91.56 226 LYS B O 1
ATOM 4296 N N . GLY B 1 227 ? -5.922 29.141 27.156 1 94.75 227 GLY B N 1
ATOM 4297 C CA . GLY B 1 227 ? -5.199 28.906 25.922 1 94.75 227 GLY B CA 1
ATOM 4298 C C . GLY B 1 227 ? -4.113 29.922 25.656 1 94.75 227 GLY B C 1
ATOM 4299 O O . GLY B 1 227 ? -4.25 31.094 26.031 1 94.75 227 GLY B O 1
ATOM 4300 N N . LEU B 1 228 ? -3.096 29.484 25.016 1 97.38 228 LEU B N 1
ATOM 4301 C CA . LEU B 1 228 ? -2.078 30.406 24.516 1 97.38 228 LEU B CA 1
ATOM 4302 C C . LEU B 1 228 ? -2.623 31.25 23.375 1 97.38 228 LEU B C 1
ATOM 4304 O O . LEU B 1 228 ? -3.686 30.953 22.828 1 97.38 228 LEU B O 1
ATOM 4308 N N . ILE B 1 229 ? -1.961 32.344 23.094 1 97.62 229 ILE B N 1
ATOM 4309 C CA . ILE B 1 229 ? -2.4 33.219 22.016 1 97.62 229 ILE B CA 1
ATOM 4310 C C . ILE B 1 229 ? -1.948 32.656 20.672 1 97.62 229 ILE B C 1
ATOM 4312 O O . ILE B 1 229 ? -0.753 32.469 20.453 1 97.62 229 ILE B O 1
ATOM 4316 N N . PRO B 1 230 ? -2.842 32.375 19.719 1 98.44 230 PRO B N 1
ATOM 4317 C CA . PRO B 1 230 ? -2.453 31.844 18.406 1 98.44 230 PRO B CA 1
ATOM 4318 C C . PRO B 1 230 ? -1.721 32.875 17.547 1 98.44 230 PRO B C 1
ATOM 4320 O O . PRO B 1 230 ? -2.068 34.062 17.562 1 98.44 230 PRO B O 1
ATOM 4323 N N . PRO B 1 231 ? -0.779 32.5 16.812 1 98.44 231 PRO B N 1
ATOM 4324 C CA . PRO B 1 231 ? 0.082 33.438 16.109 1 98.44 231 PRO B CA 1
ATOM 4325 C C . PRO B 1 231 ? -0.641 34.188 14.977 1 98.44 231 PRO B C 1
ATOM 4327 O O . PRO B 1 231 ? -0.22 35.25 14.555 1 98.44 231 PRO B O 1
ATOM 4330 N N . ASN B 1 232 ? -1.743 33.625 14.438 1 98.38 232 ASN B N 1
ATOM 4331 C CA . ASN B 1 232 ? -2.438 34.25 13.328 1 98.38 232 ASN B CA 1
ATOM 4332 C C . ASN B 1 232 ? -3.803 34.812 13.758 1 98.38 232 ASN B C 1
ATOM 4334 O O . ASN B 1 232 ? -4.621 35.188 12.914 1 98.38 232 ASN B O 1
ATOM 4338 N N . GLY B 1 233 ? -4.039 34.719 15.016 1 97.31 233 GLY B N 1
ATOM 4339 C CA . GLY B 1 233 ? -5.215 35.312 15.617 1 97.31 233 GLY B CA 1
ATOM 4340 C C . GLY B 1 233 ? -6.488 34.531 15.352 1 97.31 233 GLY B C 1
ATOM 4341 O O . GLY B 1 233 ? -7.59 35.062 15.562 1 97.31 233 GLY B O 1
ATOM 4342 N N . ASP B 1 234 ? -6.406 33.375 14.836 1 98.31 234 ASP B N 1
ATOM 4343 C CA . ASP B 1 234 ? -7.535 32.531 14.516 1 98.31 234 ASP B CA 1
ATOM 4344 C C . ASP B 1 234 ? -7.344 31.125 15.109 1 98.31 234 ASP B C 1
ATOM 4346 O O . ASP B 1 234 ? -6.648 30.281 14.531 1 98.31 234 ASP B O 1
ATOM 4350 N N . VAL B 1 235 ? -8.008 30.875 16.25 1 98.12 235 VAL B N 1
ATOM 4351 C CA . VAL B 1 235 ? -7.84 29.625 16.984 1 98.12 235 VAL B CA 1
ATOM 4352 C C . VAL B 1 235 ? -8.203 28.453 16.094 1 98.12 235 VAL B C 1
ATOM 4354 O O . VAL B 1 235 ? -7.566 27.391 16.156 1 98.12 235 VAL B O 1
ATOM 4357 N N . GLY B 1 236 ? -9.195 28.609 15.258 1 98.56 236 GLY B N 1
ATOM 4358 C CA . GLY B 1 236 ? -9.609 27.562 14.344 1 98.56 236 GLY B CA 1
ATOM 4359 C C . GLY B 1 236 ? -8.555 27.219 13.305 1 98.56 236 GLY B C 1
ATOM 4360 O O . GLY B 1 236 ? -8.102 26.078 13.227 1 98.56 236 GLY B O 1
ATOM 4361 N N . VAL B 1 237 ? -8.07 28.188 12.531 1 98.88 237 VAL B N 1
ATOM 4362 C CA . VAL B 1 237 ? -7.141 27.984 11.43 1 98.88 237 VAL B CA 1
ATOM 4363 C C . VAL B 1 237 ? -5.766 27.609 11.984 1 98.88 237 VAL B C 1
ATOM 4365 O O . VAL B 1 237 ? -5.07 26.766 11.414 1 98.88 237 VAL B O 1
ATOM 4368 N N . ASP B 1 238 ? -5.383 28.234 13.102 1 98.88 238 ASP B N 1
ATOM 4369 C CA . ASP B 1 238 ? -4.129 27.844 13.734 1 98.88 238 ASP B CA 1
ATOM 4370 C C . ASP B 1 238 ? -4.18 26.406 14.219 1 98.88 238 ASP B C 1
ATOM 4372 O O . ASP B 1 238 ? -3.182 25.688 14.148 1 98.88 238 ASP B O 1
ATOM 4376 N N . GLY B 1 239 ? -5.348 26 14.734 1 98.44 239 GLY B N 1
ATOM 4377 C CA . GLY B 1 239 ? -5.551 24.594 15.055 1 98.44 239 GLY B CA 1
ATOM 4378 C C . GLY B 1 239 ? -5.488 23.688 13.836 1 98.44 239 GLY B C 1
ATOM 4379 O O . GLY B 1 239 ? -4.895 22.609 13.883 1 98.44 239 GLY B O 1
ATOM 4380 N N . MET B 1 240 ? -6.078 24.094 12.719 1 98.88 240 MET B N 1
ATOM 4381 C CA . MET B 1 240 ? -6 23.344 11.477 1 98.88 240 MET B CA 1
ATOM 4382 C C . MET B 1 240 ? -4.551 23.141 11.047 1 98.88 240 MET B C 1
ATOM 4384 O O . MET B 1 240 ? -4.172 22.062 10.594 1 98.88 240 MET B O 1
ATOM 4388 N N . ILE B 1 241 ? -3.76 24.203 11.164 1 98.88 241 ILE B N 1
ATOM 4389 C CA . ILE B 1 241 ? -2.367 24.156 10.734 1 98.88 241 ILE B CA 1
ATOM 4390 C C . ILE B 1 241 ? -1.611 23.094 11.539 1 98.88 241 ILE B C 1
ATOM 4392 O O . ILE B 1 241 ? -0.813 22.344 10.984 1 98.88 241 ILE B O 1
ATOM 4396 N N . ILE B 1 242 ? -1.87 23.031 12.82 1 98.5 242 ILE B N 1
ATOM 4397 C CA . ILE B 1 242 ? -1.277 21.984 13.664 1 98.5 242 ILE B CA 1
ATOM 4398 C C . ILE B 1 242 ? -1.629 20.609 13.109 1 98.5 242 ILE B C 1
ATOM 4400 O O . ILE B 1 242 ? -0.751 19.766 12.938 1 98.5 242 ILE B O 1
ATOM 4404 N N . THR B 1 243 ? -2.869 20.453 12.797 1 98.5 243 THR B N 1
ATOM 4405 C CA . THR B 1 243 ? -3.348 19.156 12.297 1 98.5 243 THR B CA 1
ATOM 4406 C C . THR B 1 243 ? -2.82 18.906 10.883 1 98.5 243 THR B C 1
ATOM 4408 O O . THR B 1 243 ? -2.457 17.766 10.555 1 98.5 243 THR B O 1
ATOM 4411 N N . VAL B 1 244 ? -2.801 19.875 10.023 1 98.81 244 VAL B N 1
ATOM 4412 C CA . VAL B 1 244 ? -2.246 19.734 8.68 1 98.81 244 VAL B CA 1
ATOM 4413 C C . VAL B 1 244 ? -0.804 19.25 8.766 1 98.81 244 VAL B C 1
ATOM 4415 O O . VAL B 1 244 ? -0.421 18.312 8.07 1 98.81 244 VAL B O 1
ATOM 4418 N N . ALA B 1 245 ? -0.028 19.891 9.617 1 98.62 245 ALA B N 1
ATOM 4419 C CA . ALA B 1 245 ? 1.369 19.5 9.781 1 98.62 245 ALA B CA 1
ATOM 4420 C C . ALA B 1 245 ? 1.484 18.031 10.219 1 98.62 245 ALA B C 1
ATOM 4422 O O . ALA B 1 245 ? 2.295 17.281 9.672 1 98.62 245 ALA B O 1
ATOM 4423 N N . ASN B 1 246 ? 0.699 17.703 11.172 1 98.06 246 ASN B N 1
ATOM 4424 C CA . ASN B 1 246 ? 0.67 16.328 11.664 1 98.06 246 ASN B CA 1
ATOM 4425 C C . ASN B 1 246 ? 0.349 15.336 10.547 1 98.06 246 ASN B C 1
ATOM 4427 O O . ASN B 1 246 ? 1.061 14.344 10.367 1 98.06 246 ASN B O 1
ATOM 4431 N N . ILE B 1 247 ? -0.665 15.609 9.797 1 98.19 247 ILE B N 1
ATOM 4432 C CA . ILE B 1 247 ? -1.166 14.727 8.75 1 98.19 247 ILE B CA 1
ATOM 4433 C C . ILE B 1 247 ? -0.159 14.664 7.605 1 98.19 247 ILE B C 1
ATOM 4435 O O . ILE B 1 247 ? 0.098 13.586 7.059 1 98.19 247 ILE B O 1
ATOM 4439 N N . LEU B 1 248 ? 0.438 15.789 7.262 1 98.5 248 LEU B N 1
ATOM 4440 C CA . LEU B 1 248 ? 1.427 15.797 6.188 1 98.5 248 LEU B CA 1
ATOM 4441 C C . LEU B 1 248 ? 2.635 14.945 6.559 1 98.5 248 LEU B C 1
ATOM 4443 O O . LEU B 1 248 ? 3.127 14.164 5.738 1 98.5 248 LEU B O 1
ATOM 4447 N N . ALA B 1 249 ? 3.123 15.078 7.773 1 98.25 249 ALA B N 1
ATOM 4448 C CA . ALA B 1 249 ? 4.258 14.273 8.219 1 98.25 249 ALA B CA 1
ATOM 4449 C C . ALA B 1 249 ? 3.91 12.789 8.219 1 98.25 249 ALA B C 1
ATOM 4451 O O . ALA B 1 249 ? 4.711 11.953 7.789 1 98.25 249 ALA B O 1
ATOM 4452 N N . GLY B 1 250 ? 2.758 12.492 8.719 1 97.25 250 GLY B N 1
ATOM 4453 C CA . GLY B 1 250 ? 2.297 11.109 8.711 1 97.25 250 GLY B CA 1
ATOM 4454 C C . GLY B 1 250 ? 2.148 10.547 7.309 1 97.25 250 GLY B C 1
ATOM 4455 O O . GLY B 1 250 ? 2.625 9.445 7.027 1 97.25 250 GLY B O 1
ATOM 4456 N N . MET B 1 251 ? 1.523 11.258 6.434 1 97.62 251 MET B N 1
ATOM 4457 C CA . MET B 1 251 ? 1.285 10.828 5.059 1 97.62 251 MET B CA 1
ATOM 4458 C C . MET B 1 251 ? 2.6 10.688 4.301 1 97.62 251 MET B C 1
ATOM 4460 O O . MET B 1 251 ? 2.768 9.75 3.518 1 97.62 251 MET B O 1
ATOM 4464 N N . ALA B 1 252 ? 3.482 11.586 4.551 1 98.25 252 ALA B N 1
ATOM 4465 C CA . ALA B 1 252 ? 4.75 11.562 3.828 1 98.25 252 ALA B CA 1
ATOM 4466 C C . ALA B 1 252 ? 5.57 10.336 4.203 1 98.25 252 ALA B C 1
ATOM 4468 O O . ALA B 1 252 ? 6.305 9.789 3.375 1 98.25 252 ALA B O 1
ATOM 4469 N N . THR B 1 253 ? 5.473 9.844 5.461 1 98.44 253 THR B N 1
ATOM 4470 C CA . THR B 1 253 ? 6.32 8.766 5.953 1 98.44 253 THR B CA 1
ATOM 4471 C C . THR B 1 253 ? 5.574 7.438 5.918 1 98.44 253 THR B C 1
ATOM 4473 O O . THR B 1 253 ? 6.188 6.375 6.047 1 98.44 253 THR B O 1
ATOM 4476 N N . ASN B 1 254 ? 4.254 7.469 5.73 1 97.75 254 ASN B N 1
ATOM 4477 C CA . ASN B 1 254 ? 3.42 6.27 5.703 1 97.75 254 ASN B CA 1
ATOM 4478 C C . ASN B 1 254 ? 2.174 6.477 4.844 1 97.75 254 ASN B C 1
ATOM 4480 O O . ASN B 1 254 ? 1.051 6.332 5.332 1 97.75 254 ASN B O 1
ATOM 4484 N N . PRO B 1 255 ? 2.377 6.723 3.561 1 97.75 255 PRO B N 1
ATOM 4485 C CA . PRO B 1 255 ? 1.249 7.145 2.727 1 97.75 255 PRO B CA 1
ATOM 4486 C C . PRO B 1 255 ? 0.199 6.047 2.561 1 97.75 255 PRO B C 1
ATOM 4488 O O . PRO B 1 255 ? -0.982 6.344 2.359 1 97.75 255 PRO B O 1
ATOM 4491 N N . TYR B 1 256 ? 0.582 4.734 2.662 1 96.88 256 TYR B N 1
ATOM 4492 C CA . TYR B 1 256 ? -0.334 3.658 2.297 1 96.88 256 TYR B CA 1
ATOM 4493 C C . TYR B 1 256 ? -0.499 2.668 3.445 1 96.88 256 TYR B C 1
ATOM 4495 O O . TYR B 1 256 ? -0.973 1.548 3.244 1 96.88 256 TYR B O 1
ATOM 4503 N N . GLY B 1 257 ? 0.026 3.049 4.637 1 94.5 257 GLY B N 1
ATOM 4504 C CA . GLY B 1 257 ? -0.091 2.193 5.809 1 94.5 257 GLY B CA 1
ATOM 4505 C C . GLY B 1 257 ? 0.901 1.047 5.812 1 94.5 257 GLY B C 1
ATOM 4506 O O . GLY B 1 257 ? 0.715 0.06 6.527 1 94.5 257 GLY B O 1
ATOM 4507 N N . ASN B 1 258 ? 1.91 1.107 4.969 1 95.38 258 ASN B N 1
ATOM 4508 C CA . ASN B 1 258 ? 2.855 0 4.879 1 95.38 258 ASN B CA 1
ATOM 4509 C C . ASN B 1 258 ? 4.297 0.498 4.84 1 95.38 258 ASN B C 1
ATOM 4511 O O . ASN B 1 258 ? 5.18 -0.181 4.309 1 95.38 258 ASN B O 1
ATOM 4515 N N . ALA B 1 259 ? 4.551 1.729 5.297 1 96.38 259 ALA B N 1
ATOM 4516 C CA . ALA B 1 259 ? 5.914 2.229 5.465 1 96.38 259 ALA B CA 1
ATOM 4517 C C . ALA B 1 259 ? 6.27 2.363 6.945 1 96.38 259 ALA B C 1
ATOM 4519 O O . ALA B 1 259 ? 6.504 1.363 7.625 1 96.38 259 ALA B O 1
ATOM 4520 N N . TYR B 1 260 ? 6.254 3.551 7.523 1 96.81 260 TYR B N 1
ATOM 4521 C CA . TYR B 1 260 ? 6.695 3.691 8.906 1 96.81 260 TYR B CA 1
ATOM 4522 C C . TYR B 1 260 ? 5.508 3.836 9.852 1 96.81 260 TYR B C 1
ATOM 4524 O O . TYR B 1 260 ? 4.77 4.82 9.781 1 96.81 260 TYR B O 1
ATOM 4532 N N . TYR B 1 261 ? 5.312 2.873 10.719 1 94.62 261 TYR B N 1
ATOM 4533 C CA . TYR B 1 261 ? 4.324 2.963 11.789 1 94.62 261 TYR B CA 1
ATOM 4534 C C . TYR B 1 261 ? 4.594 1.921 12.867 1 94.62 261 TYR B C 1
ATOM 4536 O O . TYR B 1 261 ? 5.367 0.984 12.656 1 94.62 261 TYR B O 1
ATOM 4544 N N . GLN B 1 262 ? 4.074 2.143 13.992 1 92.69 262 GLN B N 1
ATOM 4545 C CA . GLN B 1 262 ? 4.164 1.2 15.102 1 92.69 262 GLN B CA 1
ATOM 4546 C C . GLN B 1 262 ? 2.775 0.805 15.602 1 92.69 262 GLN B C 1
ATOM 4548 O O . GLN B 1 262 ? 1.858 1.629 15.617 1 92.69 262 GLN B O 1
ATOM 4553 N N . GLY B 1 263 ? 2.65 -0.437 15.977 1 86.88 263 GLY B N 1
ATOM 4554 C CA . GLY B 1 263 ? 1.39 -0.91 16.531 1 86.88 263 GLY B CA 1
ATOM 4555 C C . GLY B 1 263 ? 0.442 -1.442 15.469 1 86.88 263 GLY B C 1
ATOM 4556 O O . GLY B 1 263 ? 0.881 -1.99 14.453 1 86.88 263 GLY B O 1
ATOM 4557 N N . ASP B 1 264 ? -0.845 -1.339 15.742 1 82.94 264 ASP B N 1
ATOM 4558 C CA . ASP B 1 264 ? -1.89 -1.849 14.859 1 82.94 264 ASP B CA 1
ATOM 4559 C C . ASP B 1 264 ? -2.02 -0.985 13.602 1 82.94 264 ASP B C 1
ATOM 4561 O O . ASP B 1 264 ? -2.047 0.244 13.695 1 82.94 264 ASP B O 1
ATOM 4565 N N . ALA B 1 265 ? -2.156 -1.644 12.438 1 81.44 265 ALA B N 1
ATOM 4566 C CA . ALA B 1 265 ? -2.252 -0.939 11.156 1 81.44 265 ALA B CA 1
ATOM 4567 C C . ALA B 1 265 ? -3.525 -0.101 11.086 1 81.44 265 ALA B C 1
ATOM 4569 O O . ALA B 1 265 ? -3.578 0.902 10.375 1 81.44 265 ALA B O 1
ATOM 4570 N N . GLY B 1 266 ? -4.492 -0.468 11.852 1 81.44 266 GLY B N 1
ATOM 4571 C CA . GLY B 1 266 ? -5.746 0.273 11.867 1 81.44 266 GLY B CA 1
ATOM 4572 C C . GLY B 1 266 ? -5.695 1.504 12.758 1 81.44 266 GLY B C 1
ATOM 4573 O O . GLY B 1 266 ? -6.574 2.365 12.68 1 81.44 266 GLY B O 1
ATOM 4574 N N . ALA B 1 267 ? -4.754 1.592 13.625 1 83.19 267 ALA B N 1
ATOM 4575 C CA . ALA B 1 267 ? -4.52 2.736 14.5 1 83.19 267 ALA B CA 1
ATOM 4576 C C . ALA B 1 267 ? -3.025 2.969 14.703 1 83.19 267 ALA B C 1
ATOM 4578 O O . ALA B 1 267 ? -2.531 2.902 15.836 1 83.19 267 ALA B O 1
ATOM 4579 N N . PRO B 1 268 ? -2.404 3.217 13.586 1 89.38 268 PRO B N 1
ATOM 4580 C CA . PRO B 1 268 ? -0.942 3.273 13.641 1 89.38 268 PRO B CA 1
ATOM 4581 C C . PRO B 1 268 ? -0.427 4.523 14.352 1 89.38 268 PRO B C 1
ATOM 4583 O O . PRO B 1 268 ? -1.003 5.605 14.203 1 89.38 268 PRO B O 1
ATOM 4586 N N . LEU B 1 269 ? 0.557 4.309 15.195 1 93.38 269 LEU B N 1
ATOM 4587 C CA . LEU B 1 269 ? 1.376 5.434 15.625 1 93.38 269 LEU B CA 1
ATOM 4588 C C . LEU B 1 269 ? 2.361 5.84 14.539 1 93.38 269 LEU B C 1
ATOM 4590 O O . LEU B 1 269 ? 3.146 5.012 14.062 1 93.38 269 LEU B O 1
ATOM 4594 N N . GLU B 1 270 ? 2.303 7.098 14.148 1 95.94 270 GLU B N 1
ATOM 4595 C CA . GLU B 1 270 ? 3.086 7.555 13 1 95.94 270 GLU B CA 1
ATOM 4596 C C . GLU B 1 270 ? 4.051 8.672 13.398 1 95.94 270 GLU B C 1
ATOM 4598 O O . GLU B 1 270 ? 4.121 9.047 14.57 1 95.94 270 GLU B O 1
ATOM 4603 N N . ALA B 1 271 ? 4.844 9.188 12.484 1 94.75 271 ALA B N 1
ATOM 4604 C CA . ALA B 1 271 ? 6.008 10.039 12.711 1 94.75 271 ALA B CA 1
ATOM 4605 C C . ALA B 1 271 ? 5.648 11.25 13.562 1 94.75 271 ALA B C 1
ATOM 4607 O O . ALA B 1 271 ? 6.367 11.586 14.508 1 94.75 271 ALA B O 1
ATOM 4608 N N . ALA B 1 272 ? 4.59 11.922 13.242 1 91.75 272 ALA B N 1
ATOM 4609 C CA . ALA B 1 272 ? 4.199 13.07 14.062 1 91.75 272 ALA B CA 1
ATOM 4610 C C . ALA B 1 272 ? 3.207 12.656 15.148 1 91.75 272 ALA B C 1
ATOM 4612 O O . ALA B 1 272 ? 3.17 13.25 16.234 1 91.75 272 ALA B O 1
ATOM 4613 N N . GLY B 1 273 ? 2.461 11.633 14.891 1 92.25 273 GLY B N 1
ATOM 4614 C CA . GLY B 1 273 ? 1.524 11.117 15.883 1 92.25 273 GLY B CA 1
ATOM 4615 C C . GLY B 1 273 ? 2.203 10.633 17.141 1 92.25 273 GLY B C 1
ATOM 4616 O O . GLY B 1 273 ? 1.653 10.766 18.234 1 92.25 273 GLY B O 1
ATOM 4617 N N . ALA B 1 274 ? 3.354 10.164 17.031 1 93.19 274 ALA B N 1
ATOM 4618 C CA . ALA B 1 274 ? 4.137 9.68 18.156 1 93.19 274 ALA B CA 1
ATOM 4619 C C . ALA B 1 274 ? 4.59 10.828 19.047 1 93.19 274 ALA B C 1
ATOM 4621 O O . ALA B 1 274 ? 5.027 10.609 20.188 1 93.19 274 ALA B O 1
ATOM 4622 N N . CYS B 1 275 ? 4.477 12.031 18.547 1 95 275 CYS B N 1
ATOM 4623 C CA . CYS B 1 275 ? 4.918 13.219 19.266 1 95 275 CYS B CA 1
ATOM 4624 C C . CYS B 1 275 ? 3.742 14.148 19.547 1 95 275 CYS B C 1
ATOM 4626 O O . CYS B 1 275 ? 3.912 15.367 19.625 1 95 275 CYS B O 1
ATOM 4628 N N . GLN B 1 276 ? 2.588 13.547 19.594 1 88.88 276 GLN B N 1
ATOM 4629 C CA . GLN B 1 276 ? 1.389 14.344 19.844 1 88.88 276 GLN B CA 1
ATOM 4630 C C . GLN B 1 276 ? 1.529 15.18 21.109 1 88.88 276 GLN B C 1
ATOM 4632 O O . GLN B 1 276 ? 1.915 14.664 22.156 1 88.88 276 GLN B O 1
ATOM 4637 N N . GLY B 1 277 ? 1.252 16.469 21 1 91.94 277 GLY B N 1
ATOM 4638 C CA . GLY B 1 277 ? 1.283 17.375 22.156 1 91.94 277 GLY B CA 1
ATOM 4639 C C . GLY B 1 277 ? 2.672 17.891 22.453 1 91.94 277 GLY B C 1
ATOM 4640 O O . GLY B 1 277 ? 2.857 18.656 23.406 1 91.94 277 GLY B O 1
ATOM 4641 N N . THR B 1 278 ? 3.623 17.5 21.703 1 96.31 278 THR B N 1
ATOM 4642 C CA . THR B 1 278 ? 5 17.938 21.891 1 96.31 278 THR B CA 1
ATOM 4643 C C . THR B 1 278 ? 5.379 18.984 20.844 1 96.31 278 THR B C 1
ATOM 4645 O O . THR B 1 278 ? 5.488 18.688 19.656 1 96.31 278 THR B O 1
ATOM 4648 N N . TYR B 1 279 ? 5.676 20.203 21.359 1 97.75 279 TYR B N 1
ATOM 4649 C CA . TYR B 1 279 ? 5.926 21.312 20.438 1 97.75 279 TYR B CA 1
ATOM 4650 C C . TYR B 1 279 ? 7.246 22 20.766 1 97.75 279 TYR B C 1
ATOM 4652 O O . TYR B 1 279 ? 7.68 22.906 20.047 1 97.75 279 TYR B O 1
ATOM 4660 N N . GLY B 1 280 ? 7.879 21.594 21.859 1 97.56 280 GLY B N 1
ATOM 4661 C CA . GLY B 1 280 ? 9.109 22.203 22.312 1 97.56 280 GLY B CA 1
ATOM 4662 C C . GLY B 1 280 ? 9.797 21.422 23.422 1 97.56 280 GLY B C 1
ATOM 4663 O O . GLY B 1 280 ? 9.258 20.422 23.906 1 97.56 280 GLY B O 1
ATOM 4664 N N . THR B 1 281 ? 10.953 21.891 23.797 1 96.5 281 THR B N 1
ATOM 4665 C CA . THR B 1 281 ? 11.75 21.25 24.812 1 96.5 281 THR B CA 1
ATOM 4666 C C . THR B 1 281 ? 11 21.203 26.141 1 96.5 281 THR B C 1
ATOM 4668 O O . THR B 1 281 ? 10.367 22.188 26.531 1 96.5 281 THR B O 1
ATOM 4671 N N . GLY B 1 282 ? 11.016 20.016 26.781 1 95.56 282 GLY B N 1
ATOM 4672 C CA . GLY B 1 282 ? 10.43 19.875 28.109 1 95.56 282 GLY B CA 1
ATOM 4673 C C . GLY B 1 282 ? 8.945 19.594 28.078 1 95.56 282 GLY B C 1
ATOM 4674 O O . GLY B 1 282 ? 8.281 19.609 29.109 1 95.56 282 GLY B O 1
ATOM 4675 N N . ALA B 1 283 ? 8.398 19.359 26.938 1 95.62 283 ALA B N 1
ATOM 4676 C CA . ALA B 1 283 ? 6.965 19.078 26.812 1 95.62 283 ALA B CA 1
ATOM 4677 C C . ALA B 1 283 ? 6.555 17.891 27.672 1 95.62 283 ALA B C 1
ATOM 4679 O O . ALA B 1 283 ? 7.301 16.922 27.797 1 95.62 283 ALA B O 1
ATOM 4680 N N . TYR B 1 284 ? 5.426 17.906 28.297 1 91.88 284 TYR B N 1
ATOM 4681 C CA . TYR B 1 284 ? 4.738 16.844 29.016 1 91.88 284 TYR B CA 1
ATOM 4682 C C . TYR B 1 284 ? 3.227 17.047 28.984 1 91.88 284 TYR B C 1
ATOM 4684 O O . TYR B 1 284 ? 2.746 18.094 28.562 1 91.88 284 TYR B O 1
ATOM 4692 N N . PRO B 1 285 ? 2.465 16.078 29.344 1 88.25 285 PRO B N 1
ATOM 4693 C CA . PRO B 1 285 ? 1.016 16.297 29.312 1 88.25 285 PRO B CA 1
ATOM 4694 C C . PRO B 1 285 ? 0.585 17.578 30 1 88.25 285 PRO B C 1
ATOM 4696 O O . PRO B 1 285 ? 0.886 17.781 31.188 1 88.25 285 PRO B O 1
ATOM 4699 N N . GLY B 1 286 ? -0.031 18.469 29.25 1 90 286 GLY B N 1
ATOM 4700 C CA . GLY B 1 286 ? -0.504 19.734 29.781 1 90 286 GLY B CA 1
ATOM 4701 C C . GLY B 1 286 ? 0.461 20.875 29.531 1 90 286 GLY B C 1
ATOM 4702 O O . GLY B 1 286 ? 0.146 22.031 29.828 1 90 286 GLY B O 1
ATOM 4703 N N . TYR B 1 287 ? 1.575 20.609 29.062 1 94.69 287 TYR B N 1
ATOM 4704 C CA . TYR B 1 287 ? 2.59 21.609 28.75 1 94.69 287 TYR B CA 1
ATOM 4705 C C . TYR B 1 287 ? 3.211 21.328 27.391 1 94.69 287 TYR B C 1
ATOM 4707 O O . TYR B 1 287 ? 3.865 20.312 27.188 1 94.69 287 TYR B O 1
ATOM 4715 N N . PRO B 1 288 ? 3.006 22.234 26.422 1 96.38 288 PRO B N 1
ATOM 4716 C CA . PRO B 1 288 ? 3.428 21.969 25.031 1 96.38 288 PRO B CA 1
ATOM 4717 C C . PRO B 1 288 ? 4.945 22.031 24.859 1 96.38 288 PRO B C 1
ATOM 4719 O O . PRO B 1 288 ? 5.465 21.625 23.828 1 96.38 288 PRO B O 1
ATOM 4722 N N . GLY B 1 289 ? 5.68 22.469 25.922 1 96.69 289 GLY B N 1
ATOM 4723 C CA . GLY B 1 289 ? 7.109 22.719 25.812 1 96.69 289 GLY B CA 1
ATOM 4724 C C . GLY B 1 289 ? 7.453 24.172 25.625 1 96.69 289 GLY B C 1
ATOM 4725 O O . GLY B 1 289 ? 6.562 25.031 25.562 1 96.69 289 GLY B O 1
ATOM 4726 N N . GLU B 1 290 ? 8.758 24.438 25.594 1 97.31 290 GLU B N 1
ATOM 4727 C CA . GLU B 1 290 ? 9.219 25.797 25.391 1 97.31 290 GLU B CA 1
ATOM 4728 C C . GLU B 1 290 ? 8.898 26.297 23.984 1 97.31 290 GLU B C 1
ATOM 4730 O O . GLU B 1 290 ? 9.32 25.672 23 1 97.31 290 GLU B O 1
ATOM 4735 N N . LEU B 1 291 ? 8.156 27.391 23.953 1 98 291 LEU B N 1
ATOM 4736 C CA . LEU B 1 291 ? 7.766 27.969 22.672 1 98 291 LEU B CA 1
ATOM 4737 C C . LEU B 1 291 ? 8.344 29.375 22.516 1 98 291 LEU B C 1
ATOM 4739 O O . LEU B 1 291 ? 8.695 30.016 23.5 1 98 291 LEU B O 1
ATOM 4743 N N . LEU B 1 292 ? 8.516 29.75 21.281 1 96.94 292 LEU B N 1
ATOM 4744 C CA . LEU B 1 292 ? 8.797 31.156 20.984 1 96.94 292 LEU B CA 1
ATOM 4745 C C . LEU B 1 292 ? 7.566 32.031 21.25 1 96.94 292 LEU B C 1
ATOM 4747 O O . LEU B 1 292 ? 6.434 31.531 21.172 1 96.94 292 LEU B O 1
ATOM 4751 N N . VAL B 1 293 ? 7.797 33.25 21.609 1 97.75 293 VAL B N 1
ATOM 4752 C CA . VAL B 1 293 ? 6.715 34.188 21.844 1 97.75 293 VAL B CA 1
ATOM 4753 C C . VAL B 1 293 ? 6.969 35.469 21.047 1 97.75 293 VAL B C 1
ATOM 4755 O O . VAL B 1 293 ? 8.07 36.031 21.094 1 97.75 293 VAL B O 1
ATOM 4758 N N . ASP B 1 294 ? 5.98 35.812 20.234 1 96.69 294 ASP B N 1
ATOM 4759 C CA . ASP B 1 294 ? 6.055 37.094 19.562 1 96.69 294 ASP B CA 1
ATOM 4760 C C . ASP B 1 294 ? 5.918 38.25 20.547 1 96.69 294 ASP B C 1
ATOM 4762 O O . ASP B 1 294 ? 4.898 38.375 21.234 1 96.69 294 ASP B O 1
ATOM 4766 N N . ASN B 1 295 ? 6.836 39.125 20.609 1 95.56 295 ASN B N 1
ATOM 4767 C CA . ASN B 1 295 ? 6.879 40.156 21.625 1 95.56 295 ASN B CA 1
ATOM 4768 C C . ASN B 1 295 ? 5.766 41.188 21.438 1 95.56 295 ASN B C 1
ATOM 4770 O O . ASN B 1 295 ? 5.285 41.781 22.422 1 95.56 295 ASN B O 1
ATOM 4774 N N . SER B 1 296 ? 5.363 41.406 20.234 1 95.94 296 SER B N 1
ATOM 4775 C CA . SER B 1 296 ? 4.359 42.406 19.953 1 95.94 296 SER B CA 1
ATOM 4776 C C . SER B 1 296 ? 2.953 41.906 20.266 1 95.94 296 SER B C 1
ATOM 4778 O O . SER B 1 296 ? 2.119 42.656 20.781 1 95.94 296 SER B O 1
ATOM 4780 N N . THR B 1 297 ? 2.666 40.625 20.016 1 96.25 297 THR B N 1
ATOM 4781 C CA . THR B 1 297 ? 1.3 40.125 20.109 1 96.25 297 THR B CA 1
ATOM 4782 C C . THR B 1 297 ? 1.146 39.156 21.281 1 96.25 297 THR B C 1
ATOM 4784 O O . THR B 1 297 ? 0.028 38.875 21.703 1 96.25 297 THR B O 1
ATOM 4787 N N . GLY B 1 298 ? 2.287 38.625 21.812 1 97.62 298 GLY B N 1
ATOM 4788 C CA . GLY B 1 298 ? 2.244 37.594 22.828 1 97.62 298 GLY B CA 1
ATOM 4789 C C . GLY B 1 298 ? 1.961 36.219 22.266 1 97.62 298 GLY B C 1
ATOM 4790 O O . GLY B 1 298 ? 1.854 35.25 23.016 1 97.62 298 GLY B O 1
ATOM 4791 N N . ALA B 1 299 ? 1.881 36.094 20.984 1 98.38 299 ALA B N 1
ATOM 4792 C CA . ALA B 1 299 ? 1.526 34.812 20.344 1 98.38 299 ALA B CA 1
ATOM 4793 C C . ALA B 1 299 ? 2.639 33.781 20.5 1 98.38 299 ALA B C 1
ATOM 4795 O O . ALA B 1 299 ? 3.822 34.125 20.422 1 98.38 299 ALA B O 1
ATOM 4796 N N . SER B 1 300 ? 2.254 32.562 20.781 1 98.31 300 SER B N 1
ATOM 4797 C CA . SER B 1 300 ? 3.191 31.453 20.922 1 98.31 300 SER B CA 1
ATOM 4798 C C . SER B 1 300 ? 3.293 30.656 19.641 1 98.31 300 SER B C 1
ATOM 4800 O O . SER B 1 300 ? 2.287 30.406 18.969 1 98.31 300 SER B O 1
ATOM 4802 N N . PHE B 1 301 ? 4.449 30.25 19.234 1 98.25 301 PHE B N 1
ATOM 4803 C CA . PHE B 1 301 ? 4.695 29.5 18.016 1 98.25 301 PHE B CA 1
ATOM 4804 C C . PHE B 1 301 ? 6.043 28.781 18.078 1 98.25 301 PHE B C 1
ATOM 4806 O O . PHE B 1 301 ? 6.773 28.922 19.062 1 98.25 301 PHE B O 1
ATOM 4813 N N . ASN B 1 302 ? 6.348 27.906 17.109 1 97.88 302 ASN B N 1
ATOM 4814 C CA . ASN B 1 302 ? 7.633 27.219 17.234 1 97.88 302 ASN B CA 1
ATOM 4815 C C . ASN B 1 302 ? 8.375 27.188 15.898 1 97.88 302 ASN B C 1
ATOM 4817 O O . ASN B 1 302 ? 9.5 26.688 15.828 1 97.88 302 ASN B O 1
ATOM 4821 N N . VAL B 1 303 ? 7.738 27.688 14.789 1 96.75 303 VAL B N 1
ATOM 4822 C CA . VAL B 1 303 ? 8.438 27.75 13.516 1 96.75 303 VAL B CA 1
ATOM 4823 C C . VAL B 1 303 ? 8.086 29.047 12.789 1 96.75 303 VAL B C 1
ATOM 4825 O O . VAL B 1 303 ? 6.965 29.547 12.906 1 96.75 303 VAL B O 1
ATOM 4828 N N . TYR B 1 304 ? 9.078 29.516 12.047 1 94.75 304 TYR B N 1
ATOM 4829 C CA . TYR B 1 304 ? 8.836 30.594 11.086 1 94.75 304 TYR B CA 1
ATOM 4830 C C . TYR B 1 304 ? 8.555 30.031 9.703 1 94.75 304 TYR B C 1
ATOM 4832 O O . TYR B 1 304 ? 9.102 28.984 9.328 1 94.75 304 TYR B O 1
ATOM 4840 N N . GLY B 1 305 ? 7.656 30.719 8.984 1 94.69 305 GLY B N 1
ATOM 4841 C CA . GLY B 1 305 ? 7.383 30.391 7.594 1 94.69 305 GLY B CA 1
ATOM 4842 C C . GLY B 1 305 ? 7.844 31.453 6.625 1 94.69 305 GLY B C 1
ATOM 4843 O O . GLY B 1 305 ? 8.703 32.281 6.961 1 94.69 305 GLY B O 1
ATOM 4844 N N . ALA B 1 306 ? 7.316 31.344 5.449 1 91.88 306 ALA B N 1
ATOM 4845 C CA . ALA B 1 306 ? 7.578 32.344 4.426 1 91.88 306 ALA B CA 1
ATOM 4846 C C . ALA B 1 306 ? 7.199 33.75 4.918 1 91.88 306 ALA B C 1
ATOM 4848 O O . ALA B 1 306 ? 6.176 33.906 5.582 1 91.88 306 ALA B O 1
ATOM 4849 N N . LYS B 1 307 ? 8.117 34.719 4.633 1 90.19 307 LYS B N 1
ATOM 4850 C CA . LYS B 1 307 ? 7.887 36.125 4.98 1 90.19 307 LYS B CA 1
ATOM 4851 C C . LYS B 1 307 ? 7.711 36.312 6.484 1 90.19 307 LYS B C 1
ATOM 4853 O O . LYS B 1 307 ? 6.879 37.094 6.93 1 90.19 307 LYS B O 1
ATOM 4858 N N . ASN B 1 308 ? 8.32 35.438 7.27 1 90.56 308 ASN B N 1
ATOM 4859 C CA . ASN B 1 308 ? 8.391 35.469 8.727 1 90.56 308 ASN B CA 1
ATOM 4860 C C . ASN B 1 308 ? 7.047 35.156 9.359 1 90.56 308 ASN B C 1
ATOM 4862 O O . ASN B 1 308 ? 6.773 35.562 10.492 1 90.56 308 ASN B O 1
ATOM 4866 N N . ALA B 1 309 ? 6.188 34.531 8.523 1 94.75 309 ALA B N 1
ATOM 4867 C CA . ALA B 1 309 ? 4.961 34 9.133 1 94.75 309 ALA B CA 1
ATOM 4868 C C . ALA B 1 309 ? 5.27 33.062 10.297 1 94.75 309 ALA B C 1
ATOM 4870 O O . ALA B 1 309 ? 6.371 32.531 10.383 1 94.75 309 ALA B O 1
ATOM 4871 N N . LYS B 1 310 ? 4.328 33 11.273 1 96.94 310 LYS B N 1
ATOM 4872 C CA . LYS B 1 310 ? 4.539 32.188 12.484 1 96.94 310 LYS B CA 1
ATOM 4873 C C . LYS B 1 310 ? 3.51 31.078 12.594 1 96.94 310 LYS B C 1
ATOM 4875 O O . LYS B 1 310 ? 2.318 31.297 12.367 1 96.94 310 LYS B O 1
ATOM 4880 N N . PHE B 1 311 ? 3.994 29.906 12.906 1 98.12 311 PHE B N 1
ATOM 4881 C CA . PHE B 1 311 ? 3.121 28.734 13.016 1 98.12 311 PHE B CA 1
ATOM 4882 C C . PHE B 1 311 ? 3.533 27.859 14.188 1 98.12 311 PHE B C 1
ATOM 4884 O O . PHE B 1 311 ? 4.625 28.016 14.734 1 98.12 311 PHE B O 1
ATOM 4891 N N . LEU B 1 312 ? 2.637 27.016 14.602 1 98.5 312 LEU B N 1
ATOM 4892 C CA . LEU B 1 312 ? 2.914 25.938 15.531 1 98.5 312 LEU B CA 1
ATOM 4893 C C . LEU B 1 312 ? 2.74 24.578 14.852 1 98.5 312 LEU B C 1
ATOM 4895 O O . LEU B 1 312 ? 1.693 24.312 14.258 1 98.5 312 LEU B O 1
ATOM 4899 N N . VAL B 1 313 ? 3.791 23.766 14.891 1 98.5 313 VAL B N 1
ATOM 4900 C CA . VAL B 1 313 ? 3.73 22.422 14.312 1 98.5 313 VAL B CA 1
ATOM 4901 C C . VAL B 1 313 ? 4.195 21.406 15.344 1 98.5 313 VAL B C 1
ATOM 4903 O O . VAL B 1 313 ? 5.07 21.688 16.156 1 98.5 313 VAL B O 1
ATOM 4906 N N . PRO B 1 314 ? 3.523 20.234 15.367 1 98.06 314 PRO B N 1
ATOM 4907 C CA . PRO B 1 314 ? 4.027 19.203 16.266 1 98.06 314 PRO B CA 1
ATOM 4908 C C . PRO B 1 314 ? 5.434 18.734 15.906 1 98.06 314 PRO B C 1
ATOM 4910 O O . PRO B 1 314 ? 5.809 18.75 14.727 1 98.06 314 PRO B O 1
ATOM 4913 N N . TRP B 1 315 ? 6.168 18.344 16.938 1 98.25 315 TRP B N 1
ATOM 4914 C CA . TRP B 1 315 ? 7.457 17.719 16.656 1 98.25 315 TRP B CA 1
ATOM 4915 C C . TRP B 1 315 ? 7.27 16.359 15.977 1 98.25 315 TRP B C 1
ATOM 4917 O O . TRP B 1 315 ? 6.18 15.797 16 1 98.25 315 TRP B O 1
ATOM 4927 N N . ILE B 1 316 ? 8.328 15.922 15.289 1 97.94 316 ILE B N 1
ATOM 4928 C CA . ILE B 1 316 ? 8.32 14.656 14.562 1 97.94 316 ILE B CA 1
ATOM 4929 C C . ILE B 1 316 ? 9.266 13.664 15.234 1 97.94 316 ILE B C 1
ATOM 4931 O O . ILE B 1 316 ? 10.336 14.047 15.711 1 97.94 316 ILE B O 1
ATOM 4935 N N . TRP B 1 317 ? 8.875 12.445 15.312 1 97.25 317 TRP B N 1
ATOM 4936 C CA . TRP B 1 317 ? 9.75 11.398 15.828 1 97.25 317 TRP B CA 1
ATOM 4937 C C . TRP B 1 317 ? 11 11.266 14.961 1 97.25 317 TRP B C 1
ATOM 4939 O O . TRP B 1 317 ? 10.914 11 13.766 1 97.25 317 TRP B O 1
ATOM 4949 N N . HIS B 1 318 ? 12.086 11.508 15.547 1 96.44 318 HIS B N 1
ATOM 4950 C CA . HIS B 1 318 ? 13.352 11.398 14.844 1 96.44 318 HIS B CA 1
ATOM 4951 C C . HIS B 1 318 ? 13.805 9.945 14.734 1 96.44 318 HIS B C 1
ATOM 4953 O O . HIS B 1 318 ? 14.047 9.281 15.75 1 96.44 318 HIS B O 1
ATOM 4959 N N . PRO B 1 319 ? 13.969 9.438 13.484 1 94.75 319 PRO B N 1
ATOM 4960 C CA . PRO B 1 319 ? 14.188 7.992 13.344 1 94.75 319 PRO B CA 1
ATOM 4961 C C . PRO B 1 319 ? 15.578 7.559 13.797 1 94.75 319 PRO B C 1
ATOM 4963 O O . PRO B 1 319 ? 15.797 6.383 14.094 1 94.75 319 PRO B O 1
ATOM 4966 N N . SER B 1 320 ? 16.562 8.383 13.938 1 92.81 320 SER B N 1
ATOM 4967 C CA . SER B 1 320 ? 17.922 8.023 14.328 1 92.81 320 SER B CA 1
ATOM 4968 C C . SER B 1 320 ? 18.141 8.219 15.82 1 92.81 320 SER B C 1
ATOM 4970 O O . SER B 1 320 ? 18.75 7.371 16.484 1 92.81 320 SER B O 1
ATOM 4972 N N . THR B 1 321 ? 17.578 9.289 16.375 1 92.94 321 THR B N 1
ATOM 4973 C CA . THR B 1 321 ? 17.844 9.609 17.766 1 92.94 321 THR B CA 1
ATOM 4974 C C . THR B 1 321 ? 16.75 9.023 18.672 1 92.94 321 THR B C 1
ATOM 4976 O O . THR B 1 321 ? 16.922 8.969 19.891 1 92.94 321 THR B O 1
ATOM 4979 N N . LEU B 1 322 ? 15.633 8.609 18.094 1 92.81 322 LEU B N 1
ATOM 4980 C CA . LEU B 1 322 ? 14.523 7.969 18.781 1 92.81 322 LEU B CA 1
ATOM 4981 C C . LEU B 1 322 ? 13.93 8.898 19.844 1 92.81 322 LEU B C 1
ATOM 4983 O O . LEU B 1 322 ? 13.742 8.492 21 1 92.81 322 LEU B O 1
ATOM 4987 N N . GLN B 1 323 ? 13.742 10.164 19.453 1 94.31 323 GLN B N 1
ATOM 4988 C CA . GLN B 1 323 ? 13.078 11.188 20.25 1 94.31 323 GLN B CA 1
ATOM 4989 C C . GLN B 1 323 ? 12.312 12.172 19.359 1 94.31 323 GLN B C 1
ATOM 4991 O O . GLN B 1 323 ? 12.633 12.32 18.172 1 94.31 323 GLN B O 1
ATOM 4996 N N . CYS B 1 324 ? 11.367 12.828 19.938 1 96.31 324 CYS B N 1
ATOM 4997 C CA . CYS B 1 324 ? 10.664 13.883 19.219 1 96.31 324 CYS B CA 1
ATOM 4998 C C . CYS B 1 324 ? 11.562 15.094 19 1 96.31 324 CYS B C 1
ATOM 5000 O O . CYS B 1 324 ? 12.289 15.5 19.906 1 96.31 324 CYS B O 1
ATOM 5002 N N . ALA B 1 325 ? 11.531 15.633 17.781 1 96.44 325 ALA B N 1
ATOM 5003 C CA . ALA B 1 325 ? 12.383 16.766 17.422 1 96.44 325 ALA B CA 1
ATOM 5004 C C . ALA B 1 325 ? 11.617 17.781 16.562 1 96.44 325 ALA B C 1
ATOM 5006 O O . ALA B 1 325 ? 10.688 17.406 15.844 1 96.44 325 ALA B O 1
ATOM 5007 N N . GLY B 1 326 ? 12.023 18.969 16.734 1 95.19 326 GLY B N 1
ATOM 5008 C CA . GLY B 1 326 ? 11.414 20.031 15.961 1 95.19 326 GLY B CA 1
ATOM 5009 C C . GLY B 1 326 ? 12.305 20.547 14.836 1 95.19 326 GLY B C 1
ATOM 5010 O O . GLY B 1 326 ? 11.844 21.234 13.938 1 95.19 326 GLY B O 1
ATOM 5011 N N . GLN B 1 327 ? 13.562 20.25 14.977 1 90.62 327 GLN B N 1
ATOM 5012 C CA . GLN B 1 327 ? 14.555 20.656 13.984 1 90.62 327 GLN B CA 1
ATOM 5013 C C . GLN B 1 327 ? 15.664 19.609 13.867 1 90.62 327 GLN B C 1
ATOM 5015 O O . GLN B 1 327 ? 15.938 18.875 14.812 1 90.62 327 GLN B O 1
ATOM 5020 N N . VAL B 1 328 ? 16.25 19.547 12.617 1 82.12 328 VAL B N 1
ATOM 5021 C CA . VAL B 1 328 ? 17.422 18.688 12.453 1 82.12 328 VAL B CA 1
ATOM 5022 C C . VAL B 1 328 ? 18.641 19.328 13.102 1 82.12 328 VAL B C 1
ATOM 5024 O O . VAL B 1 328 ? 18.734 20.562 13.172 1 82.12 328 VAL B O 1
#

Foldseek 3Di:
DDPPPPDDDPPPPPPQLPLQLPDPDPPPPPPDPDDDDPPPPPPQPQQDFQQDFFQCFDVLEAEEEEEEEADDDPLLVVLVVQLLCQCDDPPDDDPPPAFAPQQLCVLLQCFAHPVRGGQRSGYHYDYYHYHYQPPHQEEEPVRVVVVVLVCCVVVNADQSYEYEYEYEQSHHYPCPLVSDQKDKAWDAQDVSRVGDTHIYMYGYFCQPPHLQRLLPQQQDHQQRNGHFQAQSRGSRSLSRSQVVQLRVSQCRQQVHLRTTFDDDSSNTCGFQSVQPLAQEPPTDGNRNYDFDADPVRRHTARHAGPPRRGGTYGFTQRNPVSDTDRGD/DDPPPDDDDPPPPPPQLPLQLPDPDPPPPPVDPDDDDPPPPPPQPQQDFQQDFFQCFDVLEAEEEEEEEADDDPLLVVLVVQLLQQCDDPPDDDPPPAFAPQQLCVLLQCFAHPVRGGQRSGYHYDYYHYHYQPPHQEEEPVRVVVVVLVCCVVVNADQSYEYEYEYEQSHHYPCPLSSDQKDKAWDAQDVSRVGDTHIYMYGYFCQPPHLQRLLPQQQDHQQRNGHFQAQSRGSRSLSRSQVVQLRCSQCRQQVHLRTTFDDDSSNTCGFQNVQPLAQEPPTDGNRNYDFDADPVRRGTARHAGPPRRGGTYGFTQRNPVSDTDRGD

Secondary structure (DSSP, 8-state):
----------------------------------SS-----------EE-SPPP---BTTEEEEEEEEES---HHHHHHHHHHHHTTS-SS----TTS-BHHHHHHHHTT-B-TTSPBPPSEEEEEEEEEESSTT-SEE-HHHHHHHHHHHHHHH---TTEEEEEEE-TT-EETTTTSS-SEEEEEPPS-GGGTT---EEEEEE--TTT-HHHHTTTSSSBTTBSSPPPPTTS-HHHHHHHHHHHHHHHHHHH-TTSSSEEBS-TTS-B-TTGGGTT--STT-BTTB----EE-TTT--EESEE-GGG-EE----EEETTTTEEES--/--------------------------------S-SS------------B-SPPP---BTTEEEEEEEEES---HHHHHHHHHHHHTTS-SS----TTS-BHHHHHHHHTT-B-TT-PBPPSEEEEEEEEEESSTT-SEE-HHHHHHHHHHHHHHH---TTEEEEEEE-TT-EETTTTSS-SEEEEEPPS-GGGTT---EEEEEE--TTT-HHHHTTTSSSBTTBSSPPPPTTS-HHHHHHHHHHHHHHHHHHH-TTSSSB-BS-TTS-B-TTGGGTT--STT-BTTB--S-EE-TTT--EESEE-GGG-EE----EEETTTTEEES--

InterPro domains:
  IPR006766 Protein EXORDIUM-like [PF04674] (47-325)
  IPR006766 Protein EXORDIUM-like [PTHR31279] (38-325)

Nearest PDB structures (foldseek):
  6hnk-assembly1_A  TM=4.141E-01  e=6.417E-01  Clostridioides difficile 630
  1vcm-assembly1_A  TM=3.106E-01  e=4.152E-01  Thermus thermophilus
  8axg-assembly4_DDD  TM=2.582E-01  e=1.847E+00  Fusobacterium nucleatum
  6wdr-assembly1_k  TM=2.681E-01  e=2.521E+00  Saccharomyces cerevisiae S288C
  6hnk-assembly1_A  TM=4.141E-01  e=7.324E-01  Clostridioides difficile 630

Organism: NCBI:txid1480154

pLDDT: mean 85.85, std 23.55, range [21.11, 98.94]

Radius of gyration: 27.95 Å; Cα contacts (8 Å, |Δi|>4): 1446; chains: 2; bounding box: 105×86×72 Å